Protein AF-A0A955NK89-F1 (afdb_monomer)

Secondary structure (DSSP, 8-state):
-EEE-S-EE-SSSEESSEEEE-TT-EEESEEE-S-EE-SSEEESSEEEEES-EEES-EE-S-EE-SSEEESSEEEEES-EEES-EE-S-EEESSEEESSEEEEE--SSS--EEES-EE-S-EEESSEEESSEEEEES--EEES-EE-S-EEE-SSEEESSEEEESS-EEES-EEEHHHH--S--SSSEEE-HHHHT-GGG-TTS-TTTTEE--TTTS--EETTSTTPPPPPPP-SSS-SBTTBPEEE-SHHHHHHGGG-TTS-EEESS-EETTS--TT-BTTB---BTPPP--SS-S-SS-B-SEEE-TT-EEE--EE--TT-SS-SSEEEEES-EEES-EEES-EE--SSS--SSEEEEES-EEES-EEE------

Nearest PDB structures (foldseek):
  6xjb-assembly1_A  TM=8.075E-01  e=1.392E-01  St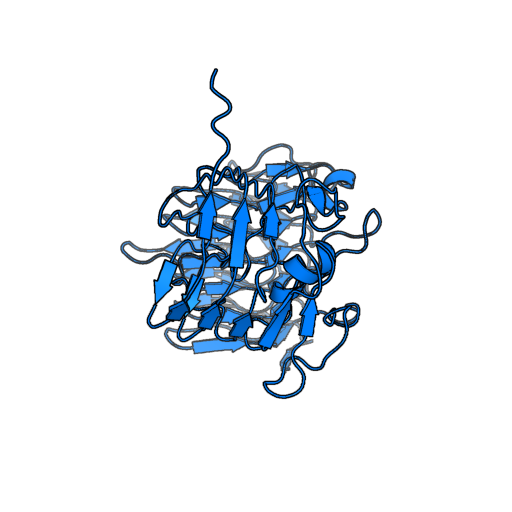reptococcus pneumoniae R6
  7uvk-assembly1_A  TM=6.682E-01  e=3.553E-02  Gemella haemolysans
  7uvl-assembly1_P  TM=6.176E-01  e=5.351E-02  Gemella haemolysans

Solvent-accessible surface area (backbone atoms only — not comparable to full-atom values): 17282 Å² total; per-residue (Å²): 122,52,77,32,73,53,70,34,77,47,58,66,34,24,23,27,71,36,34,72,41,46,69,90,38,73,50,66,45,31,38,13,46,10,42,19,34,18,38,43,20,12,5,4,24,29,0,31,31,36,41,15,40,37,32,49,30,37,6,51,9,37,21,46,20,32,43,15,12,6,5,26,25,0,29,33,34,45,23,39,40,29,52,28,36,12,50,11,40,24,35,19,43,39,17,17,6,10,32,30,0,29,40,40,30,90,73,99,56,80,20,34,40,31,48,29,37,13,54,10,37,25,33,24,51,26,23,20,6,16,24,30,0,29,38,46,44,43,38,41,38,33,48,28,35,13,45,14,38,51,53,53,76,35,95,24,60,12,29,24,22,9,35,55,71,61,47,52,48,41,82,19,37,14,23,30,66,54,13,71,29,89,50,45,56,39,50,44,76,33,48,62,71,51,53,12,36,68,74,75,46,71,89,53,58,62,62,76,49,32,44,66,52,72,80,75,37,55,72,41,53,49,90,44,92,87,48,74,82,76,73,68,72,84,53,54,62,74,29,35,94,94,36,35,25,41,28,63,44,64,69,44,58,57,37,42,56,61,49,39,64,35,21,36,31,44,72,43,60,37,62,55,78,61,88,42,103,83,42,57,69,84,34,55,75,36,37,27,54,54,75,89,69,81,78,62,86,75,86,31,51,25,42,21,38,38,36,22,78,68,30,40,43,27,42,49,32,27,70,48,61,76,38,56,28,19,23,54,29,6,29,35,36,63,18,39,42,30,26,33,32,38,35,46,53,50,71,36,33,51,50,48,67,30,73,67,46,17,40,77,44,85,45,48,79,42,80,58,47,77,46,65,72,86,80,81,130

Mean predicted aligned error: 6.28 Å

Sequence (377 aa):
HSSSIVDTSGEYDVGGLVGIITSDSSVENCSSQGKVRGSLYTGGLIGFNVRGVISRCSATGDVDGVEAAGGLIGRTEKGIVKESFATGSVSGLRGVGGIIGSYFTPYTREGYVLNCYSTGNVSGEGSVGGLIGSIVYQCTVSNCYSTGLVDGTGEHIGGLVGRNDRSIVEGSFWDIEASGITSSSGGYGRTTSQMKSRRNYFDWNFFSVWWIDEDRDQPRLYWEPGSPPQKSFSGEGLGTEVSPYIVTNVTQLVEINLDLTANYILGDSLDLTVPTSLIVGEDFLPIAWDESSGLGHQERTFTGEFDGRGHSISNLFIGSPTRDYGGLFGFIEEATIQNVNLEGFDVRGGEYVGGLCGYNDKSVVLSCSASTSLHGE

pLDDT: mean 90.03, std 12.56, range [27.45, 98.88]

Structure (mmCIF, N/CA/C/O backbone):
data_AF-A0A955NK89-F1
#
_entry.id   AF-A0A955NK89-F1
#
loop_
_atom_site.group_PDB
_atom_site.id
_atom_site.type_symbol
_atom_site.label_atom_id
_atom_site.label_alt_id
_atom_site.label_comp_id
_atom_site.label_asym_id
_atom_site.label_entity_id
_atom_site.label_seq_id
_atom_site.pdbx_PDB_ins_code
_atom_site.Cartn_x
_atom_site.Cartn_y
_atom_site.Cartn_z
_atom_site.occupancy
_atom_site.B_iso_or_equiv
_atom_site.auth_seq_id
_atom_site.auth_comp_id
_atom_site.auth_asym_id
_atom_site.auth_atom_id
_atom_site.pdbx_PDB_model_num
ATOM 1 N N . HIS A 1 1 ? -9.279 -13.222 -13.050 1.00 59.59 1 HIS A N 1
ATOM 2 C CA . HIS A 1 1 ? -7.829 -13.348 -13.271 1.00 59.59 1 HIS A CA 1
ATOM 3 C C . HIS A 1 1 ? -7.549 -13.537 -14.747 1.00 59.59 1 HIS A C 1
ATOM 5 O O . HIS A 1 1 ? -7.994 -14.531 -15.312 1.00 59.59 1 HIS A O 1
ATOM 11 N N . SER A 1 2 ? -6.846 -12.582 -15.350 1.00 71.00 2 SER A N 1
ATOM 12 C CA . SER A 1 2 ? -6.356 -12.654 -16.732 1.00 71.00 2 SER A CA 1
ATOM 13 C C . SER A 1 2 ? -4.830 -12.661 -16.702 1.00 71.00 2 SER A C 1
ATOM 15 O O . SER A 1 2 ? -4.245 -11.906 -15.924 1.00 71.00 2 SER A O 1
ATOM 17 N N . SER A 1 3 ? -4.185 -13.505 -17.509 1.00 66.81 3 SER A N 1
ATOM 18 C CA . SER A 1 3 ? -2.724 -13.609 -17.538 1.00 66.81 3 SER A CA 1
ATOM 19 C C . SER A 1 3 ? -2.149 -13.680 -18.952 1.00 66.81 3 SER A C 1
ATOM 21 O O . SER A 1 3 ? -2.782 -14.210 -19.865 1.00 66.81 3 SER A O 1
ATOM 23 N N . SER A 1 4 ? -0.934 -13.152 -19.119 1.00 73.25 4 SER A N 1
ATOM 24 C CA . SER A 1 4 ? -0.110 -13.304 -20.326 1.00 73.25 4 SER A CA 1
ATOM 25 C C . SER A 1 4 ? 1.212 -13.995 -19.986 1.00 73.25 4 SER A C 1
ATOM 27 O O . SER A 1 4 ? 1.840 -13.680 -18.976 1.00 73.25 4 SER A O 1
ATOM 29 N N . ILE A 1 5 ? 1.639 -14.942 -20.824 1.00 80.00 5 ILE A N 1
ATOM 30 C CA . ILE A 1 5 ? 2.908 -15.687 -20.681 1.00 80.00 5 ILE A CA 1
ATOM 31 C C . ILE A 1 5 ? 3.793 -15.584 -21.932 1.00 80.00 5 ILE A C 1
ATOM 33 O O . ILE A 1 5 ? 4.767 -16.318 -22.065 1.00 80.00 5 ILE A O 1
ATOM 37 N N . VAL A 1 6 ? 3.413 -14.732 -22.885 1.00 82.31 6 VAL A N 1
ATOM 38 C CA . VAL A 1 6 ? 4.060 -14.629 -24.197 1.00 82.31 6 VAL A CA 1
ATOM 39 C C . VAL A 1 6 ? 4.994 -13.428 -24.208 1.00 82.31 6 VAL A C 1
ATOM 41 O O . VAL A 1 6 ? 4.648 -12.377 -23.674 1.00 82.31 6 VAL A O 1
ATOM 44 N N . ASP A 1 7 ? 6.160 -13.586 -24.832 1.00 89.81 7 ASP A N 1
ATOM 45 C CA . ASP A 1 7 ? 7.085 -12.479 -25.052 1.00 89.81 7 A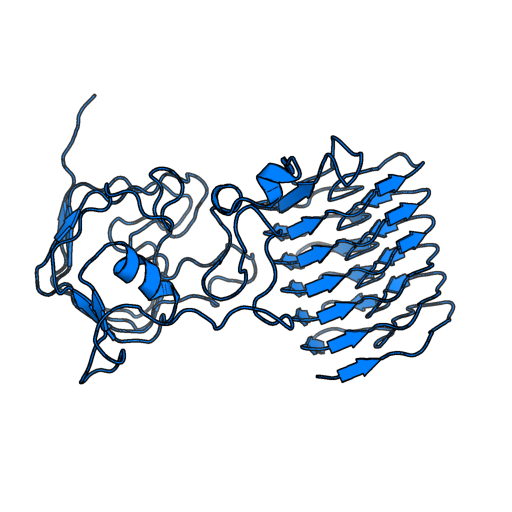SP A CA 1
ATOM 46 C C . ASP A 1 7 ? 6.464 -11.425 -25.978 1.00 89.81 7 ASP A C 1
ATOM 48 O O . ASP A 1 7 ? 5.940 -11.746 -27.049 1.00 89.81 7 ASP A O 1
ATOM 52 N N . THR A 1 8 ? 6.587 -10.157 -25.598 1.00 90.81 8 THR A N 1
ATOM 53 C CA . THR A 1 8 ? 6.024 -9.024 -26.340 1.00 90.81 8 THR A CA 1
ATOM 54 C C . THR A 1 8 ? 7.139 -8.084 -26.775 1.00 90.81 8 THR A C 1
ATOM 56 O O . THR A 1 8 ? 8.007 -7.726 -25.980 1.00 90.81 8 THR A O 1
ATOM 59 N N . SER A 1 9 ? 7.115 -7.648 -28.034 1.00 91.38 9 SER A N 1
ATOM 60 C CA . SER A 1 9 ? 8.026 -6.626 -28.549 1.00 91.38 9 SER A CA 1
ATOM 61 C C . SER A 1 9 ? 7.286 -5.546 -29.336 1.00 91.38 9 SER A C 1
ATOM 63 O O . SER A 1 9 ? 6.302 -5.824 -30.022 1.00 91.38 9 SER A O 1
ATOM 65 N N . GLY A 1 10 ? 7.758 -4.305 -29.245 1.00 90.38 10 GLY A N 1
ATOM 66 C CA . GLY A 1 10 ? 7.193 -3.173 -29.979 1.00 90.38 10 GLY A CA 1
ATOM 67 C C . GLY A 1 10 ? 8.048 -1.912 -29.871 1.00 90.38 10 GLY A C 1
ATOM 68 O O . GLY A 1 10 ? 9.101 -1.914 -29.240 1.00 90.38 10 GLY A O 1
ATOM 69 N N . GLU A 1 11 ? 7.605 -0.827 -30.502 1.00 89.38 11 GLU A N 1
ATOM 70 C CA . GLU A 1 11 ? 8.306 0.465 -30.453 1.00 89.38 11 GLU A CA 1
ATOM 71 C C . GLU A 1 11 ? 7.698 1.398 -29.393 1.00 89.38 11 GLU A C 1
ATOM 73 O O . GLU A 1 11 ? 8.422 1.943 -28.558 1.00 89.38 11 GLU A O 1
ATOM 78 N N . TYR A 1 12 ? 6.367 1.511 -29.367 1.00 93.75 12 TYR A N 1
ATOM 79 C CA . TYR A 1 12 ? 5.615 2.429 -28.508 1.00 93.75 12 TYR A CA 1
ATOM 80 C C . TYR A 1 12 ? 4.666 1.673 -27.573 1.00 93.75 12 TYR A C 1
ATOM 82 O O . TYR A 1 12 ? 4.062 0.689 -27.994 1.00 93.75 12 TYR A O 1
ATOM 90 N N . ASP A 1 13 ? 4.539 2.160 -26.334 1.00 95.50 13 ASP A N 1
ATOM 91 C CA . ASP A 1 13 ? 3.572 1.726 -25.315 1.00 95.50 13 ASP A CA 1
ATOM 92 C C . ASP A 1 13 ? 3.416 0.202 -25.219 1.00 95.50 13 ASP A C 1
ATOM 94 O O . ASP A 1 13 ? 2.340 -0.363 -25.413 1.00 95.50 13 ASP A O 1
ATOM 98 N N . VAL A 1 14 ? 4.525 -0.483 -24.946 1.00 97.62 14 VAL A N 1
ATOM 99 C CA . VAL A 1 14 ? 4.590 -1.943 -24.926 1.00 97.62 14 VAL A CA 1
ATOM 100 C C . VAL A 1 14 ? 4.306 -2.452 -23.517 1.00 97.62 14 VAL A C 1
ATOM 102 O O . VAL A 1 14 ? 5.094 -2.237 -22.598 1.00 97.62 14 VAL A O 1
ATOM 105 N N . GLY A 1 15 ? 3.185 -3.152 -23.356 1.00 96.88 15 GLY A N 1
ATOM 106 C CA . GLY A 1 15 ? 2.855 -3.897 -22.144 1.00 96.88 15 GLY A CA 1
ATOM 107 C C . GLY A 1 15 ? 2.734 -5.388 -22.422 1.00 96.88 15 GLY A C 1
ATOM 108 O O . GLY A 1 15 ? 2.283 -5.785 -23.496 1.00 96.88 15 GLY A O 1
ATOM 109 N N . GLY A 1 16 ? 3.092 -6.229 -21.451 1.00 95.56 16 GLY A N 1
ATOM 110 C CA . GLY A 1 16 ? 2.915 -7.682 -21.571 1.00 95.56 16 GLY A CA 1
ATOM 111 C C . GLY A 1 16 ? 1.448 -8.123 -21.686 1.00 95.56 16 GLY A C 1
ATOM 112 O O . GLY A 1 16 ? 1.170 -9.184 -22.249 1.00 95.56 16 GLY A O 1
ATOM 113 N N . LEU A 1 17 ? 0.510 -7.301 -21.197 1.00 95.62 17 LEU A N 1
ATOM 114 C CA . LEU A 1 17 ? -0.934 -7.525 -21.327 1.00 95.62 17 LEU A CA 1
ATOM 115 C C . LEU A 1 17 ? -1.667 -6.335 -21.959 1.00 95.62 17 LEU A C 1
ATOM 117 O O . LEU A 1 17 ? -2.562 -6.540 -22.776 1.00 95.62 17 LEU A O 1
ATOM 121 N N . VAL A 1 18 ? -1.313 -5.100 -21.587 1.00 96.19 18 VAL A N 1
ATOM 122 C CA . VAL A 1 18 ? -2.024 -3.891 -22.027 1.00 96.19 18 VAL A CA 1
ATOM 123 C C . VAL A 1 18 ? -1.034 -2.850 -22.537 1.00 96.19 18 VAL A C 1
ATOM 125 O O . VAL A 1 18 ? -0.157 -2.417 -21.803 1.00 96.19 18 VAL A O 1
ATOM 128 N N . GLY A 1 19 ? -1.179 -2.401 -23.784 1.00 96.31 19 GLY A N 1
ATOM 129 C CA . GLY A 1 19 ? -0.310 -1.349 -24.320 1.00 96.31 19 GLY A CA 1
ATOM 130 C C . GLY A 1 19 ? -0.561 0.006 -23.654 1.00 96.31 19 GLY A C 1
ATOM 131 O O . GLY A 1 19 ? 0.317 0.554 -22.992 1.00 96.31 19 GLY A O 1
ATOM 132 N N . ILE A 1 20 ? -1.798 0.502 -23.754 1.00 95.75 20 ILE A N 1
ATOM 133 C CA . ILE A 1 20 ? -2.220 1.780 -23.172 1.00 95.75 20 ILE A CA 1
ATOM 134 C C . ILE A 1 20 ? -3.542 1.650 -22.410 1.00 95.75 20 ILE A C 1
ATOM 136 O O . ILE A 1 20 ? -4.465 0.968 -22.855 1.00 95.75 20 ILE A O 1
ATOM 140 N N . ILE A 1 21 ? -3.632 2.338 -21.275 1.00 93.12 21 ILE A N 1
ATOM 141 C CA . ILE A 1 21 ? -4.856 2.547 -20.497 1.00 93.12 21 ILE A CA 1
ATOM 142 C C . ILE A 1 21 ? -5.200 4.033 -20.559 1.00 93.12 21 ILE A C 1
ATOM 144 O O . ILE A 1 21 ? -4.324 4.880 -20.392 1.00 93.12 21 ILE A O 1
ATOM 148 N N . THR A 1 22 ? -6.472 4.359 -20.780 1.00 89.75 22 THR A N 1
ATOM 149 C CA . THR A 1 22 ? -6.975 5.740 -20.784 1.00 89.75 22 THR A CA 1
ATOM 150 C C . THR A 1 22 ? -7.888 6.012 -19.591 1.00 89.75 22 THR A C 1
ATOM 152 O O . THR A 1 22 ? -8.162 5.124 -18.787 1.00 89.75 22 THR A O 1
ATOM 155 N N . SER A 1 23 ? -8.362 7.254 -19.466 1.00 85.06 23 SER A N 1
ATOM 156 C CA . SER A 1 23 ? -9.174 7.687 -18.324 1.00 85.06 23 SER A CA 1
ATOM 157 C C . SER A 1 23 ? -10.402 6.796 -18.113 1.00 85.06 23 SER A C 1
ATOM 159 O O . SER A 1 23 ? -10.974 6.289 -19.077 1.00 85.06 23 SER A O 1
ATOM 161 N N . ASP A 1 24 ? -10.770 6.608 -16.845 1.00 80.31 24 ASP A N 1
ATOM 162 C CA . ASP A 1 24 ? -11.919 5.809 -16.388 1.00 80.31 24 ASP A CA 1
ATOM 163 C C . ASP A 1 24 ? -11.824 4.302 -16.696 1.00 80.31 24 ASP A C 1
ATOM 165 O O . ASP A 1 24 ? -12.804 3.570 -16.579 1.00 80.31 24 ASP A O 1
ATOM 169 N N . SER A 1 25 ? -10.636 3.820 -17.070 1.00 90.00 25 SER A N 1
ATOM 170 C CA . SER A 1 25 ? -10.354 2.393 -17.242 1.00 90.00 25 SER A CA 1
ATOM 171 C C . SER A 1 25 ? -9.591 1.838 -16.039 1.00 90.00 25 SER A C 1
ATOM 173 O O . SER A 1 25 ? -8.727 2.516 -15.474 1.00 90.00 25 SER A O 1
ATOM 175 N N . SER A 1 26 ? -9.872 0.586 -15.677 1.00 93.31 26 SER A N 1
ATOM 176 C CA . SER A 1 26 ? -9.117 -0.140 -14.658 1.00 93.31 26 SER A CA 1
ATOM 177 C C . SER A 1 26 ? -8.528 -1.446 -15.188 1.00 93.31 26 SER A C 1
ATOM 179 O O . SER A 1 26 ? -9.048 -2.065 -16.118 1.00 93.31 26 SER A O 1
ATOM 181 N N . VAL A 1 27 ? -7.399 -1.846 -14.604 1.00 96.62 27 VAL A N 1
ATOM 182 C CA . VAL A 1 27 ? -6.790 -3.165 -14.784 1.00 96.62 27 VAL A CA 1
ATOM 183 C C . VAL A 1 27 ? -6.635 -3.776 -13.404 1.00 96.62 27 VAL A C 1
ATOM 185 O O . VAL A 1 27 ? -5.863 -3.289 -12.580 1.00 96.62 27 VAL A O 1
ATOM 188 N N . GLU A 1 28 ? -7.402 -4.834 -13.158 1.00 96.62 28 GLU A N 1
ATOM 189 C CA . GLU A 1 28 ? -7.571 -5.395 -11.822 1.00 96.62 28 GLU A CA 1
ATOM 190 C C . GLU A 1 28 ? -7.373 -6.908 -11.842 1.00 96.62 28 GLU A C 1
ATOM 192 O O . GLU A 1 28 ? -7.930 -7.600 -12.699 1.00 96.62 28 GLU A O 1
ATOM 197 N N . ASN A 1 29 ? -6.640 -7.448 -10.867 1.00 96.44 29 ASN A N 1
ATOM 198 C CA . ASN A 1 29 ? -6.457 -8.897 -10.702 1.00 96.44 29 ASN A CA 1
ATOM 199 C C . ASN A 1 29 ? -5.809 -9.580 -11.928 1.00 96.44 29 ASN A C 1
ATOM 201 O O . ASN A 1 29 ? -6.179 -10.707 -12.301 1.00 96.44 29 ASN A O 1
ATOM 205 N N . CYS A 1 30 ? -4.854 -8.897 -12.565 1.00 97.50 30 CYS A N 1
ATOM 206 C CA . CYS A 1 30 ? -4.187 -9.321 -13.798 1.00 97.50 30 CYS A CA 1
ATOM 207 C C . CYS A 1 30 ? -2.700 -9.615 -13.582 1.00 97.50 30 CYS A C 1
ATOM 209 O O . CYS A 1 30 ? -2.057 -9.016 -12.724 1.00 97.50 30 CYS A O 1
ATOM 211 N N . SER A 1 31 ? -2.129 -10.509 -14.392 1.00 97.56 31 SER A N 1
ATOM 212 C CA . SER A 1 31 ? -0.697 -10.810 -14.322 1.00 97.56 31 SER A CA 1
ATOM 213 C C . SER A 1 31 ? -0.013 -10.979 -15.678 1.00 97.56 31 SER A C 1
ATOM 215 O O . SER A 1 31 ? -0.641 -11.289 -16.689 1.00 97.56 31 SER A O 1
ATOM 217 N N . SER A 1 32 ? 1.302 -10.775 -15.705 1.00 97.00 32 SER A N 1
ATOM 218 C CA . SER A 1 32 ? 2.154 -11.016 -16.873 1.00 97.00 32 SER A CA 1
ATOM 219 C C . SER A 1 32 ? 3.447 -11.726 -16.472 1.00 97.00 32 SER A C 1
ATOM 221 O O . SER A 1 32 ? 4.011 -11.466 -15.407 1.00 97.00 32 SER A O 1
ATOM 223 N N . GLN A 1 33 ? 3.909 -12.654 -17.306 1.00 96.69 33 GLN A N 1
ATOM 224 C CA . GLN A 1 33 ? 5.122 -13.451 -17.070 1.00 96.69 33 GLN A CA 1
ATOM 225 C C . GLN A 1 33 ? 6.083 -13.461 -18.265 1.00 96.69 33 GLN A C 1
ATOM 227 O O . GLN A 1 33 ? 7.238 -13.841 -18.109 1.00 96.69 33 GLN A O 1
ATOM 232 N N . GLY A 1 34 ? 5.615 -13.068 -19.454 1.00 94.06 34 GLY A N 1
ATOM 233 C CA . GLY A 1 34 ? 6.443 -13.029 -20.659 1.00 94.06 34 GLY A CA 1
ATOM 234 C C . GLY A 1 34 ? 7.449 -11.882 -20.629 1.00 94.06 34 GLY A C 1
ATOM 235 O O . GLY A 1 34 ? 7.211 -10.856 -19.987 1.00 94.06 34 GLY A O 1
ATOM 236 N N . LYS A 1 35 ? 8.569 -12.039 -21.341 1.00 97.69 35 LYS A N 1
ATOM 237 C CA . LYS A 1 35 ? 9.567 -10.977 -21.470 1.00 97.69 35 LYS A CA 1
ATOM 238 C C . LYS A 1 35 ? 9.028 -9.849 -22.351 1.00 97.69 35 LYS A C 1
ATOM 240 O O . LYS A 1 35 ? 8.522 -10.100 -23.443 1.00 97.69 35 LYS A O 1
ATOM 245 N N . VAL A 1 36 ? 9.186 -8.599 -21.922 1.00 98.38 36 VAL A N 1
ATOM 246 C CA . VAL A 1 36 ? 8.696 -7.424 -22.657 1.00 98.38 36 VAL A CA 1
ATOM 247 C C . VAL A 1 36 ? 9.864 -6.582 -23.159 1.00 98.38 36 VAL A C 1
ATOM 249 O O . VAL A 1 36 ? 10.772 -6.248 -22.402 1.00 98.38 36 VAL A O 1
ATOM 252 N N . ARG A 1 37 ? 9.851 -6.230 -24.449 1.00 98.19 37 ARG A N 1
ATOM 253 C CA . ARG A 1 37 ? 10.842 -5.342 -25.070 1.00 98.19 37 ARG A CA 1
ATOM 254 C C . ARG A 1 37 ? 10.178 -4.151 -25.747 1.00 98.19 37 ARG A C 1
ATOM 256 O O . ARG A 1 37 ? 9.305 -4.338 -26.592 1.00 98.19 37 ARG A O 1
ATOM 263 N N . GLY A 1 38 ? 10.618 -2.939 -25.438 1.00 96.38 38 GLY A N 1
ATOM 264 C CA . GLY A 1 38 ? 10.052 -1.722 -26.020 1.00 96.38 38 GLY A CA 1
ATOM 265 C C . GLY A 1 38 ? 11.053 -0.578 -26.126 1.00 96.38 38 GLY A C 1
ATOM 266 O O . GLY A 1 38 ? 12.143 -0.640 -25.563 1.00 96.38 38 GLY A O 1
ATOM 267 N N . SER A 1 39 ? 10.698 0.469 -26.879 1.00 93.62 39 SER A N 1
ATOM 268 C CA . SER A 1 39 ? 11.549 1.660 -27.026 1.00 93.62 39 SER A CA 1
ATOM 269 C C . SER A 1 39 ? 11.033 2.837 -26.197 1.00 93.62 39 SER A C 1
ATOM 271 O O . SER A 1 39 ? 11.752 3.330 -25.335 1.00 93.62 39 SER A O 1
ATOM 273 N N . LEU A 1 40 ? 9.786 3.280 -26.388 1.00 95.56 40 LEU A N 1
ATOM 274 C CA . LEU A 1 40 ? 9.267 4.447 -25.665 1.00 95.56 40 LEU A CA 1
ATOM 275 C C . LEU A 1 40 ? 8.852 4.099 -24.222 1.00 95.56 40 LEU A C 1
ATOM 277 O O . LEU A 1 40 ? 9.633 4.269 -23.292 1.00 95.56 40 LEU A O 1
ATOM 281 N N . TYR A 1 41 ? 7.640 3.591 -24.004 1.00 97.75 41 TYR A N 1
ATOM 282 C CA . TYR A 1 41 ? 7.174 3.186 -22.674 1.00 97.75 41 TYR A CA 1
ATOM 283 C C . TYR A 1 41 ? 7.008 1.674 -22.644 1.00 97.75 41 TYR A C 1
ATOM 285 O O . TYR A 1 41 ? 6.279 1.114 -23.457 1.00 97.75 41 TYR A O 1
ATOM 293 N N . THR A 1 42 ? 7.726 1.016 -21.740 1.00 98.50 42 THR A N 1
ATOM 294 C CA . THR A 1 42 ? 7.802 -0.444 -21.666 1.00 98.50 42 THR A CA 1
ATOM 295 C C . THR A 1 42 ? 7.493 -0.890 -20.250 1.00 98.50 42 THR A C 1
ATOM 297 O O . THR A 1 42 ? 8.238 -0.564 -19.327 1.00 98.50 42 THR A O 1
ATOM 300 N N . GLY A 1 43 ? 6.397 -1.621 -20.070 1.00 98.31 43 GLY A N 1
ATOM 301 C CA . GLY A 1 43 ? 6.033 -2.199 -18.782 1.00 98.31 43 GLY A CA 1
ATOM 302 C C . GLY A 1 43 ? 5.827 -3.699 -18.861 1.00 98.31 43 GLY A C 1
ATOM 303 O O . GLY A 1 43 ? 5.276 -4.204 -19.839 1.00 98.31 43 GLY A O 1
ATOM 304 N N . GLY A 1 44 ? 6.208 -4.428 -17.814 1.00 98.31 44 GLY A N 1
ATOM 305 C CA . GLY A 1 44 ? 5.999 -5.878 -17.778 1.00 98.31 44 GLY A CA 1
ATOM 306 C C . GLY A 1 44 ? 4.523 -6.276 -17.898 1.00 98.31 44 GLY A C 1
ATOM 307 O O . GLY A 1 44 ? 4.214 -7.317 -18.477 1.00 98.31 44 GLY A O 1
ATOM 308 N N . LEU A 1 45 ? 3.593 -5.424 -17.446 1.00 98.25 45 LEU A N 1
ATOM 309 C CA . LEU A 1 45 ? 2.150 -5.594 -17.644 1.00 98.25 45 LEU A CA 1
ATOM 310 C C . LEU A 1 45 ? 1.556 -4.511 -18.555 1.00 98.25 45 LEU A C 1
ATOM 312 O O . LEU A 1 45 ? 0.804 -4.844 -19.475 1.00 98.25 45 LEU A O 1
ATOM 316 N N . ILE A 1 46 ? 1.886 -3.240 -18.295 1.00 98.31 46 ILE A N 1
ATOM 317 C CA . ILE A 1 46 ? 1.250 -2.071 -18.920 1.00 98.31 46 ILE A CA 1
ATOM 318 C C . ILE A 1 46 ? 2.296 -1.132 -19.525 1.00 98.31 46 ILE A C 1
ATOM 320 O O . ILE A 1 46 ? 3.171 -0.651 -18.813 1.00 98.31 46 ILE A O 1
ATOM 324 N N . GLY A 1 47 ? 2.183 -0.788 -20.807 1.00 98.12 47 GLY A N 1
ATOM 325 C CA . GLY A 1 47 ? 3.083 0.189 -21.432 1.00 98.12 47 GLY A CA 1
ATOM 326 C C . GLY A 1 47 ? 2.881 1.600 -20.871 1.00 98.12 47 GLY A C 1
ATOM 327 O O . GLY A 1 47 ? 3.777 2.164 -20.236 1.00 98.12 47 GLY A O 1
ATOM 328 N N . PHE A 1 48 ? 1.679 2.150 -21.062 1.00 97.56 48 PHE A N 1
ATOM 329 C CA . PHE A 1 48 ? 1.326 3.512 -20.667 1.00 97.56 48 PHE A CA 1
ATOM 330 C C . PHE A 1 48 ? -0.031 3.583 -19.954 1.00 97.56 48 PHE A C 1
ATOM 332 O O . PHE A 1 48 ? -1.051 3.154 -20.481 1.00 97.56 48 PHE A O 1
ATOM 339 N N . ASN A 1 49 ? -0.068 4.161 -18.756 1.00 95.56 49 ASN A N 1
ATOM 340 C CA . ASN A 1 49 ? -1.301 4.430 -18.025 1.00 95.56 49 ASN A CA 1
ATOM 341 C C . ASN A 1 49 ? -1.641 5.926 -18.004 1.00 95.56 49 ASN A C 1
ATOM 343 O O . ASN A 1 49 ? -0.899 6.715 -17.429 1.00 95.56 49 ASN A O 1
ATOM 347 N N . VAL A 1 50 ? -2.792 6.319 -18.546 1.00 93.38 50 VAL A N 1
ATOM 348 C CA . VAL A 1 50 ? -3.301 7.696 -18.519 1.00 93.38 50 VAL A CA 1
ATOM 349 C C . VAL A 1 50 ? -4.541 7.758 -17.638 1.00 93.38 50 VAL A C 1
ATOM 351 O O . VAL A 1 50 ? -5.661 7.550 -18.104 1.00 93.38 50 VAL A O 1
ATOM 354 N N . ARG A 1 51 ? -4.352 8.111 -16.363 1.00 89.25 51 ARG A N 1
ATOM 355 C CA . ARG A 1 51 ? -5.418 8.282 -15.357 1.00 89.25 51 ARG A CA 1
ATOM 356 C C . ARG A 1 51 ? -6.238 7.021 -15.065 1.00 89.25 51 ARG A C 1
ATOM 358 O O . ARG A 1 51 ? -7.343 7.138 -14.542 1.00 89.25 51 ARG A O 1
ATOM 365 N N . GLY A 1 52 ? -5.732 5.843 -15.417 1.00 91.69 52 GLY A N 1
ATOM 366 C CA . GLY A 1 52 ? -6.356 4.572 -15.075 1.00 91.69 52 GLY A CA 1
ATOM 367 C C . GLY A 1 52 ? -5.993 4.101 -13.669 1.00 91.69 52 GLY A C 1
ATOM 368 O O . GLY A 1 52 ? -5.026 4.583 -13.060 1.00 91.69 52 GLY A O 1
ATOM 369 N N . VAL A 1 53 ? -6.773 3.135 -13.184 1.00 93.19 53 VAL A N 1
ATOM 370 C CA . VAL A 1 53 ? -6.574 2.461 -11.893 1.00 93.19 53 VAL A CA 1
ATOM 371 C C . VAL A 1 53 ? -5.996 1.071 -12.129 1.00 93.19 53 VAL A C 1
ATOM 373 O O . VAL A 1 53 ? -6.585 0.256 -12.833 1.00 93.19 53 VAL A O 1
ATOM 376 N N . ILE A 1 54 ? -4.844 0.789 -11.536 1.00 96.56 54 ILE A N 1
ATOM 377 C CA . ILE A 1 54 ? -4.210 -0.525 -11.546 1.00 96.56 54 ILE A CA 1
ATOM 378 C C . ILE A 1 54 ? -4.284 -1.065 -10.127 1.00 96.56 54 ILE A C 1
ATOM 380 O O . ILE A 1 54 ? -3.761 -0.431 -9.210 1.00 96.56 54 ILE A O 1
ATOM 384 N N . SER A 1 55 ? -4.916 -2.220 -9.941 1.00 96.25 55 SER A N 1
ATOM 385 C CA . SER A 1 55 ? -5.043 -2.842 -8.623 1.00 96.25 55 SER A CA 1
ATOM 386 C C . SER A 1 55 ? -4.794 -4.347 -8.669 1.00 96.25 55 SER A C 1
ATOM 388 O O . SER A 1 55 ? -5.190 -5.030 -9.616 1.00 96.25 55 SER A O 1
ATOM 390 N N . ARG A 1 56 ? -4.130 -4.891 -7.643 1.00 97.25 56 ARG A N 1
ATOM 391 C CA . ARG A 1 56 ? -3.928 -6.348 -7.488 1.00 97.25 56 ARG A CA 1
ATOM 392 C C . ARG A 1 56 ? -3.310 -7.000 -8.720 1.00 97.25 56 ARG A C 1
ATOM 394 O O . ARG A 1 56 ? -3.788 -8.017 -9.223 1.00 97.25 56 ARG A O 1
ATOM 401 N N . CYS A 1 57 ? -2.287 -6.350 -9.262 1.00 98.56 57 CYS A N 1
ATOM 402 C CA . CYS A 1 57 ? -1.640 -6.760 -10.496 1.00 98.56 57 CYS A CA 1
ATOM 403 C C . CYS A 1 57 ? -0.201 -7.216 -10.258 1.00 98.56 57 CYS A C 1
ATOM 405 O O . CYS A 1 57 ? 0.471 -6.731 -9.347 1.00 98.56 57 CYS A O 1
ATOM 407 N N . SER A 1 58 ? 0.289 -8.128 -11.103 1.00 98.56 58 SER A N 1
ATOM 408 C CA . SER A 1 58 ? 1.682 -8.577 -11.038 1.00 98.56 58 SER A CA 1
ATOM 409 C C . SER A 1 58 ? 2.384 -8.719 -12.382 1.00 98.56 58 SER A C 1
ATOM 411 O O . SER A 1 58 ? 1.777 -9.046 -13.402 1.00 98.56 58 SER A O 1
ATOM 413 N N . ALA A 1 59 ? 3.697 -8.504 -12.383 1.00 98.31 59 ALA A N 1
ATOM 414 C CA . ALA A 1 59 ? 4.556 -8.764 -13.533 1.00 98.31 59 ALA A CA 1
ATOM 415 C C . ALA A 1 59 ? 5.853 -9.464 -13.110 1.00 98.31 59 ALA A C 1
ATOM 417 O O . ALA A 1 59 ? 6.588 -8.990 -12.249 1.00 98.31 59 ALA A O 1
ATOM 418 N N . THR A 1 60 ? 6.131 -10.615 -13.712 1.00 97.94 60 THR A N 1
ATOM 419 C CA . THR A 1 60 ? 7.275 -11.470 -13.339 1.00 97.94 60 THR A CA 1
ATOM 420 C C . THR A 1 60 ? 8.271 -11.678 -14.477 1.00 97.94 60 THR A C 1
ATOM 422 O O . THR A 1 60 ? 9.374 -12.156 -14.230 1.00 97.94 60 THR A O 1
ATOM 425 N N . GLY A 1 61 ? 7.901 -11.304 -15.705 1.00 97.38 61 GLY A N 1
ATOM 426 C CA . GLY A 1 61 ? 8.789 -11.351 -16.863 1.00 97.38 61 GLY A CA 1
ATOM 427 C C . GLY A 1 61 ? 9.763 -10.176 -16.892 1.00 97.38 61 GLY A C 1
ATOM 428 O O . GLY A 1 61 ? 9.441 -9.083 -16.424 1.00 97.38 61 GLY A O 1
ATOM 429 N N . ASP A 1 62 ? 10.948 -10.407 -17.455 1.00 98.50 62 ASP A N 1
ATOM 430 C CA . ASP A 1 62 ? 11.966 -9.368 -17.610 1.00 98.50 62 ASP A CA 1
ATOM 431 C C . ASP A 1 62 ? 11.511 -8.268 -18.579 1.00 98.50 62 ASP A C 1
ATOM 433 O O . ASP A 1 62 ? 10.782 -8.520 -19.542 1.00 98.50 62 ASP A O 1
ATOM 437 N N . VAL A 1 63 ? 12.003 -7.051 -18.364 1.00 98.81 63 VAL A N 1
ATOM 438 C CA . VAL A 1 63 ? 11.682 -5.870 -19.165 1.00 98.81 63 VAL A CA 1
ATOM 439 C C . VAL A 1 63 ?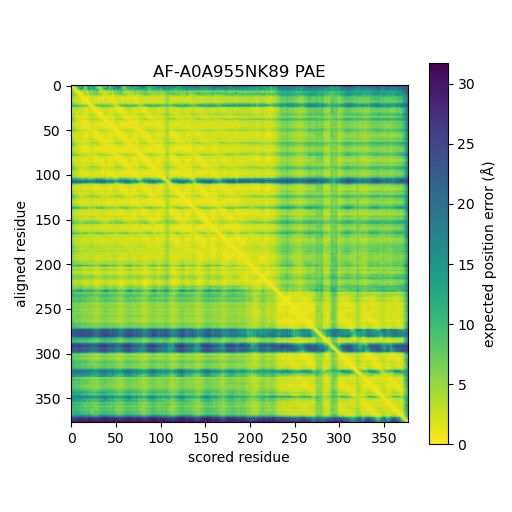 12.966 -5.250 -19.712 1.00 98.81 63 VAL A C 1
ATOM 441 O O . VAL A 1 63 ? 13.802 -4.782 -18.943 1.00 98.81 63 VAL A O 1
ATOM 444 N N . ASP A 1 64 ? 13.096 -5.192 -21.041 1.00 98.06 64 ASP A N 1
ATOM 445 C CA . ASP A 1 64 ? 14.136 -4.407 -21.722 1.00 98.06 64 ASP A CA 1
ATOM 446 C C . ASP A 1 64 ? 13.474 -3.168 -22.369 1.00 98.06 64 ASP A C 1
ATOM 448 O O . ASP A 1 64 ? 12.780 -3.287 -23.383 1.00 98.06 64 ASP A O 1
ATOM 452 N N . GLY A 1 65 ? 13.659 -1.978 -21.793 1.00 95.88 65 GLY A N 1
ATOM 453 C CA . GLY A 1 65 ? 13.142 -0.712 -22.331 1.00 95.88 65 GLY A CA 1
ATOM 454 C C . GLY A 1 65 ? 14.245 0.266 -22.748 1.00 95.88 65 GLY A C 1
ATOM 455 O O . GLY A 1 65 ? 15.427 0.010 -22.539 1.00 95.88 65 GLY A O 1
ATOM 456 N N . VAL A 1 66 ? 13.872 1.418 -23.319 1.00 95.06 66 VAL A N 1
ATOM 457 C CA . VAL A 1 66 ? 14.825 2.496 -23.658 1.00 95.06 66 VAL A CA 1
ATOM 458 C C . VAL A 1 66 ? 14.477 3.782 -22.906 1.00 95.06 66 VAL A C 1
ATOM 460 O O . VAL A 1 66 ? 15.222 4.177 -22.009 1.00 95.06 66 VAL A O 1
ATOM 463 N N . GLU A 1 67 ? 13.345 4.421 -23.211 1.00 96.38 67 GLU A N 1
ATOM 464 C CA . GLU A 1 67 ? 12.961 5.695 -22.589 1.00 96.38 67 GLU A CA 1
ATOM 465 C C . GLU A 1 67 ? 12.384 5.492 -21.176 1.00 96.38 67 GLU A C 1
ATOM 467 O O . GLU A 1 67 ? 13.019 5.886 -20.205 1.00 96.38 67 GLU A O 1
ATOM 472 N N . ALA A 1 68 ? 11.233 4.840 -20.997 1.00 97.38 68 ALA A N 1
ATOM 473 C CA . ALA A 1 68 ? 10.728 4.491 -19.663 1.00 97.38 68 ALA A CA 1
ATOM 474 C C . ALA A 1 68 ? 10.483 2.985 -19.544 1.00 97.38 68 ALA A C 1
ATOM 476 O O . ALA A 1 68 ? 9.665 2.431 -20.278 1.00 97.38 68 ALA A O 1
ATOM 477 N N . ALA A 1 69 ? 11.178 2.339 -18.612 1.00 98.50 69 ALA A N 1
ATOM 478 C CA . ALA A 1 69 ? 11.099 0.910 -18.348 1.00 98.50 69 ALA A CA 1
ATOM 479 C C . ALA A 1 69 ? 10.630 0.672 -16.909 1.00 98.50 69 ALA A C 1
ATOM 481 O O . ALA A 1 69 ? 11.287 1.098 -15.958 1.00 98.50 69 ALA A O 1
ATOM 482 N N . GLY A 1 70 ? 9.491 0.004 -16.747 1.00 98.62 70 GLY A N 1
ATOM 483 C CA . GLY A 1 70 ? 8.977 -0.392 -15.441 1.00 98.62 70 GLY A CA 1
ATOM 484 C C . GLY A 1 70 ? 8.700 -1.881 -15.374 1.00 98.62 70 GLY A C 1
ATOM 485 O O . GLY A 1 70 ? 8.155 -2.448 -16.318 1.00 98.62 70 GLY A O 1
ATOM 486 N N . GLY A 1 71 ? 9.011 -2.527 -14.254 1.00 98.69 71 GLY A N 1
ATOM 487 C CA . GLY A 1 71 ? 8.693 -3.949 -14.098 1.00 98.69 71 GLY A CA 1
ATOM 488 C C . GLY A 1 71 ? 7.191 -4.219 -14.192 1.00 98.69 71 GLY A C 1
ATOM 489 O O . GLY A 1 71 ? 6.800 -5.225 -14.768 1.00 98.69 71 GLY A O 1
ATOM 490 N N . LEU A 1 72 ? 6.335 -3.287 -13.752 1.00 98.75 72 LEU A N 1
ATOM 491 C CA . LEU A 1 72 ? 4.883 -3.365 -13.946 1.00 98.75 72 LEU A CA 1
ATOM 492 C C . LEU A 1 72 ? 4.390 -2.411 -15.045 1.00 98.75 72 LEU A C 1
ATOM 494 O O . LEU A 1 72 ? 3.669 -2.839 -15.951 1.00 98.75 72 LEU A O 1
ATOM 498 N N . ILE A 1 73 ? 4.772 -1.130 -14.967 1.00 98.69 73 ILE A N 1
ATOM 499 C CA . ILE A 1 73 ? 4.242 -0.044 -15.803 1.00 98.69 73 ILE A CA 1
ATOM 500 C C . ILE A 1 73 ? 5.381 0.795 -16.391 1.00 98.69 73 ILE A C 1
ATOM 502 O O . ILE A 1 73 ? 6.173 1.364 -15.645 1.00 98.69 73 ILE A O 1
ATOM 506 N N . GLY A 1 74 ? 5.431 0.972 -17.712 1.00 98.44 74 GLY A N 1
ATOM 507 C CA . GLY A 1 74 ? 6.446 1.826 -18.341 1.00 98.44 74 GLY A CA 1
ATOM 508 C C . GLY A 1 74 ? 6.321 3.288 -17.911 1.00 98.44 74 GLY A C 1
ATOM 509 O O . GLY A 1 74 ? 7.217 3.848 -17.272 1.00 98.44 74 GLY A O 1
ATOM 510 N N . ARG A 1 75 ? 5.172 3.900 -18.213 1.00 97.56 75 ARG A N 1
ATOM 511 C CA . ARG A 1 75 ? 4.834 5.265 -17.787 1.00 97.56 75 ARG A CA 1
ATOM 512 C C . ARG A 1 75 ? 3.431 5.341 -17.209 1.00 97.56 75 ARG A C 1
ATOM 514 O O . ARG A 1 75 ? 2.517 4.681 -17.692 1.00 97.56 75 ARG A O 1
ATOM 521 N N . THR A 1 76 ? 3.242 6.199 -16.215 1.00 95.12 76 THR A N 1
ATOM 522 C CA . THR A 1 76 ? 1.913 6.538 -15.701 1.00 95.12 76 THR A CA 1
ATOM 523 C C . THR A 1 76 ? 1.731 8.049 -15.586 1.00 95.12 76 THR A C 1
ATOM 525 O O . THR A 1 76 ? 2.642 8.780 -15.191 1.00 95.12 76 THR A O 1
ATOM 528 N N . GLU A 1 77 ? 0.539 8.516 -15.942 1.00 93.06 77 GLU A N 1
ATOM 529 C CA . GLU A 1 77 ? 0.126 9.910 -15.906 1.00 93.06 77 GLU A CA 1
ATOM 530 C C . GLU A 1 77 ? -1.129 10.077 -15.064 1.00 93.06 77 GLU A C 1
ATOM 532 O O . GLU A 1 77 ? -2.218 9.692 -15.490 1.00 93.06 77 GLU A O 1
ATOM 537 N N . LYS A 1 78 ? -0.982 10.658 -13.863 1.00 87.50 78 LYS A N 1
ATOM 538 C CA . LYS A 1 78 ? -2.077 10.809 -12.878 1.00 87.50 78 LYS A CA 1
ATOM 539 C C . LYS A 1 78 ? -2.817 9.489 -12.581 1.00 87.50 78 LYS A C 1
ATOM 541 O O . LYS A 1 78 ? -4.019 9.492 -12.332 1.00 87.50 78 LYS A O 1
ATOM 546 N N . GLY A 1 79 ? -2.121 8.361 -12.694 1.00 89.62 79 GLY A N 1
ATOM 547 C CA . GLY A 1 79 ? -2.691 7.034 -12.494 1.00 89.62 79 GLY A CA 1
ATOM 548 C C . GLY A 1 79 ? -2.675 6.591 -11.037 1.00 89.62 79 GLY A C 1
ATOM 549 O O . GLY A 1 79 ? -1.804 6.997 -10.272 1.00 89.62 79 GLY A O 1
ATOM 550 N N . ILE A 1 80 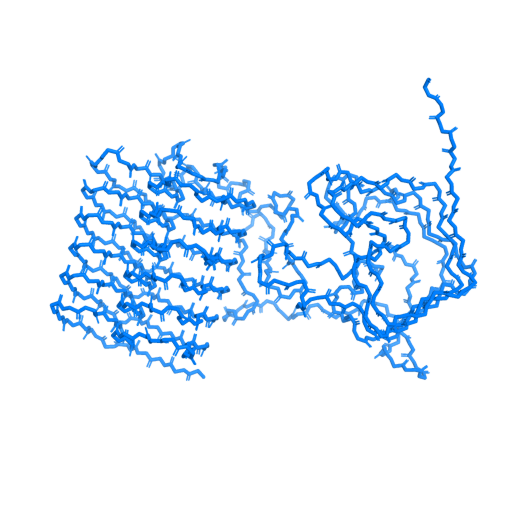? -3.598 5.716 -10.662 1.00 91.94 80 ILE A N 1
ATOM 551 C CA . ILE A 1 80 ? -3.583 5.068 -9.347 1.00 91.94 80 ILE A CA 1
ATOM 552 C C . ILE A 1 80 ? -2.994 3.680 -9.534 1.00 91.94 80 ILE A C 1
ATOM 554 O O . ILE A 1 80 ? -3.467 2.924 -10.379 1.00 91.94 80 ILE A O 1
ATOM 558 N N . VAL A 1 81 ? -1.965 3.348 -8.765 1.00 95.94 81 VAL A N 1
ATOM 559 C CA . VAL A 1 81 ? -1.345 2.022 -8.764 1.00 95.94 81 VAL A CA 1
ATOM 560 C C . VAL A 1 81 ? -1.372 1.522 -7.334 1.00 95.94 81 VAL A C 1
ATOM 562 O O . VAL A 1 81 ? -0.713 2.111 -6.481 1.00 95.94 81 VAL A O 1
ATOM 565 N N . LYS A 1 82 ? -2.165 0.485 -7.058 1.00 95.81 82 LYS A N 1
ATOM 566 C CA . LYS A 1 82 ? -2.323 -0.037 -5.701 1.00 95.81 82 LYS A CA 1
ATOM 567 C C . LYS A 1 82 ? -2.201 -1.548 -5.589 1.00 95.81 82 LYS A C 1
ATOM 569 O O . LYS A 1 82 ? -2.530 -2.273 -6.529 1.00 95.81 82 LYS A O 1
ATOM 574 N N . GLU A 1 83 ? -1.725 -2.017 -4.438 1.00 96.94 83 GLU A N 1
ATOM 575 C CA . GLU A 1 83 ? -1.666 -3.442 -4.080 1.00 96.94 83 GLU A CA 1
ATOM 576 C C . GLU A 1 83 ? -1.041 -4.300 -5.195 1.00 96.94 83 GLU A C 1
ATOM 578 O O . GLU A 1 83 ? -1.609 -5.314 -5.587 1.00 96.94 83 GLU A O 1
ATOM 583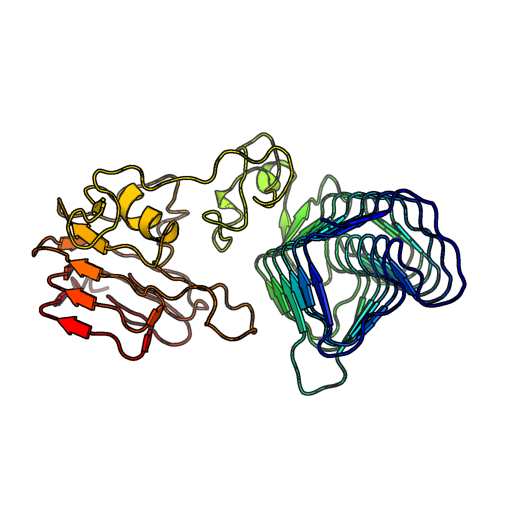 N N . SER A 1 84 ? 0.064 -3.865 -5.799 1.00 98.69 84 SER A N 1
ATOM 584 C CA . SER A 1 84 ? 0.618 -4.501 -7.003 1.00 98.69 84 SER A CA 1
ATOM 585 C C . SER A 1 84 ? 2.123 -4.703 -6.898 1.00 98.69 84 SER A C 1
ATOM 587 O O . SER A 1 84 ? 2.810 -3.964 -6.193 1.00 98.69 84 SER A O 1
ATOM 589 N N . PHE A 1 85 ? 2.657 -5.692 -7.613 1.00 98.81 85 PHE A N 1
ATOM 590 C CA . PHE A 1 85 ? 4.072 -6.031 -7.496 1.00 98.81 85 PHE A CA 1
ATOM 591 C C . PHE A 1 85 ? 4.750 -6.424 -8.804 1.00 98.81 85 PHE A C 1
ATOM 593 O O . PHE A 1 85 ? 4.102 -6.825 -9.771 1.00 98.81 85 PHE A O 1
ATOM 600 N N . ALA A 1 86 ? 6.079 -6.346 -8.828 1.00 98.75 86 ALA A N 1
ATOM 601 C CA . ALA A 1 86 ? 6.873 -6.884 -9.924 1.00 98.75 86 ALA A CA 1
ATOM 602 C C . ALA A 1 86 ? 8.159 -7.562 -9.444 1.00 98.75 86 ALA A C 1
ATOM 604 O O . ALA A 1 86 ? 8.820 -7.106 -8.511 1.00 98.75 86 ALA A O 1
ATOM 605 N N . THR A 1 87 ? 8.522 -8.662 -10.100 1.00 98.44 87 THR A N 1
ATOM 606 C CA . THR A 1 87 ? 9.693 -9.476 -9.729 1.00 98.44 87 THR A CA 1
ATOM 607 C C . THR A 1 87 ? 10.664 -9.712 -10.883 1.00 98.44 87 THR A C 1
ATOM 609 O O . THR A 1 87 ? 11.756 -10.222 -10.650 1.00 98.44 87 THR A O 1
ATOM 612 N N . GLY A 1 88 ? 10.274 -9.385 -12.120 1.00 98.25 88 GLY A N 1
ATOM 613 C CA . GLY A 1 88 ? 11.147 -9.491 -13.292 1.00 98.25 88 GLY A CA 1
ATOM 614 C C . GLY A 1 88 ? 12.260 -8.444 -13.268 1.00 98.25 88 GLY A C 1
ATOM 615 O O . GLY A 1 88 ? 12.082 -7.364 -12.700 1.00 98.25 88 GLY A O 1
ATOM 616 N N . SER A 1 89 ? 13.407 -8.752 -13.878 1.00 98.69 89 SER A N 1
ATOM 617 C CA . SER A 1 89 ? 14.507 -7.784 -13.970 1.00 98.69 89 SER A CA 1
ATOM 618 C C . SER A 1 89 ? 14.171 -6.688 -14.980 1.00 98.69 89 SER A C 1
ATOM 620 O O . SER A 1 89 ? 13.567 -6.961 -16.016 1.00 98.69 89 SER A O 1
ATOM 622 N N . VAL A 1 90 ? 14.576 -5.451 -14.702 1.00 98.88 90 VAL A N 1
ATOM 623 C CA . VAL A 1 90 ? 14.271 -4.281 -15.531 1.00 98.88 90 VAL A CA 1
ATOM 624 C C . VAL A 1 90 ? 15.567 -3.615 -15.977 1.00 98.88 90 VAL A C 1
ATOM 626 O O . VAL A 1 90 ? 16.401 -3.247 -15.151 1.00 98.88 90 VAL A O 1
ATOM 629 N N . SER A 1 91 ? 15.709 -3.413 -17.282 1.00 98.44 91 SER A N 1
ATOM 630 C CA . SER A 1 91 ? 16.847 -2.724 -17.892 1.00 98.44 91 SER A CA 1
ATOM 631 C C . SER A 1 91 ? 16.357 -1.578 -18.778 1.00 98.44 91 SER A C 1
ATOM 633 O O . SER A 1 91 ? 15.399 -1.755 -19.534 1.00 98.44 91 SER A O 1
ATOM 635 N N . GLY A 1 92 ? 17.002 -0.408 -18.728 1.00 96.25 92 GLY A N 1
ATOM 636 C CA . GLY A 1 92 ? 16.673 0.700 -19.636 1.00 96.25 92 GLY A CA 1
ATOM 637 C C . GLY A 1 92 ? 17.646 1.880 -19.631 1.00 96.25 92 GLY A C 1
ATOM 638 O O . GLY A 1 92 ? 18.639 1.867 -18.911 1.00 96.25 92 GLY A O 1
ATOM 639 N N . LEU A 1 93 ? 17.384 2.912 -20.449 1.00 95.00 93 LEU A N 1
ATOM 640 C CA . LEU A 1 93 ? 18.313 4.041 -20.625 1.00 95.00 93 LEU A CA 1
ATOM 641 C C . LEU A 1 93 ? 17.925 5.305 -19.853 1.00 95.00 93 LEU A C 1
ATOM 643 O O . LEU A 1 93 ? 18.802 5.899 -19.236 1.00 95.00 93 LEU A O 1
ATOM 647 N N . ARG A 1 94 ? 16.663 5.771 -19.885 1.00 95.50 94 ARG A N 1
ATOM 648 C CA . ARG A 1 94 ? 16.290 7.048 -19.228 1.00 95.50 94 ARG A CA 1
ATOM 649 C C . ARG A 1 94 ? 15.651 6.869 -17.857 1.00 95.50 94 ARG A C 1
ATOM 651 O O . ARG A 1 94 ? 16.269 7.254 -16.875 1.00 95.50 94 ARG A O 1
ATOM 658 N N . GLY A 1 95 ? 14.422 6.370 -17.772 1.00 97.06 95 GLY A N 1
ATOM 659 C CA . GLY A 1 95 ? 13.707 6.167 -16.509 1.00 97.06 95 GLY A CA 1
ATOM 660 C C . GLY A 1 95 ? 13.478 4.687 -16.259 1.00 97.06 95 GLY A C 1
ATOM 661 O O . GLY A 1 95 ? 12.714 4.068 -16.995 1.00 97.06 95 GLY A O 1
ATOM 662 N N . VAL A 1 96 ? 14.124 4.121 -15.242 1.00 98.69 96 VAL A N 1
ATOM 663 C CA . VAL A 1 96 ? 14.062 2.681 -14.961 1.00 98.69 96 VAL A CA 1
ATOM 664 C C . VAL A 1 96 ? 13.610 2.448 -13.524 1.00 98.69 96 VAL A C 1
ATOM 666 O O . VAL A 1 96 ? 14.241 2.944 -12.591 1.00 98.69 96 VAL A O 1
ATOM 669 N N . GLY A 1 97 ? 12.512 1.713 -13.340 1.00 98.69 97 GLY A N 1
ATOM 670 C CA . GLY A 1 97 ? 11.974 1.395 -12.019 1.00 98.69 97 GLY A CA 1
ATOM 671 C C . GLY A 1 97 ? 11.458 -0.032 -11.898 1.00 98.69 97 GLY A C 1
ATOM 672 O O . GLY A 1 97 ? 10.957 -0.601 -12.865 1.00 98.69 97 GLY A O 1
ATOM 673 N N . GLY A 1 98 ? 11.528 -0.617 -10.703 1.00 98.75 98 GLY A N 1
ATOM 674 C CA . GLY A 1 98 ? 10.998 -1.963 -10.471 1.00 98.75 98 GLY A CA 1
ATOM 675 C C . GLY A 1 98 ? 9.481 -2.054 -10.648 1.00 98.75 98 GLY A C 1
ATOM 676 O O . GLY A 1 98 ? 8.992 -3.045 -11.171 1.00 98.75 98 GLY A O 1
ATOM 677 N N . ILE A 1 99 ? 8.721 -1.011 -10.305 1.00 98.81 99 ILE A N 1
ATOM 678 C CA . ILE A 1 99 ? 7.277 -0.913 -10.577 1.00 98.81 99 ILE A CA 1
ATOM 679 C C . ILE A 1 99 ? 7.006 0.031 -11.746 1.00 98.81 99 ILE A C 1
ATOM 681 O O . ILE A 1 99 ? 6.388 -0.389 -12.725 1.00 98.81 99 ILE A O 1
ATOM 685 N N . ILE A 1 100 ? 7.467 1.284 -11.662 1.00 98.75 100 ILE A N 1
ATOM 686 C CA . ILE A 1 100 ? 7.172 2.338 -12.648 1.00 98.75 100 ILE A CA 1
ATOM 687 C C . ILE A 1 100 ? 8.463 2.946 -13.194 1.00 98.75 100 ILE A C 1
ATOM 689 O O . ILE A 1 100 ? 9.284 3.447 -12.429 1.00 98.75 100 ILE A O 1
ATOM 693 N N . GLY A 1 101 ? 8.612 2.998 -14.518 1.00 98.44 101 GLY A N 1
ATOM 694 C CA . GLY A 1 101 ? 9.741 3.697 -15.141 1.00 98.44 101 GLY A CA 1
ATOM 695 C C . GLY A 1 101 ? 9.661 5.213 -14.943 1.00 98.44 101 GLY A C 1
ATOM 696 O O . GLY A 1 101 ? 10.581 5.839 -14.411 1.00 98.44 101 GLY A O 1
ATOM 697 N N . SER A 1 102 ? 8.529 5.812 -15.325 1.00 97.31 102 SER A N 1
ATOM 698 C CA . SER A 1 102 ? 8.289 7.253 -15.185 1.00 97.31 102 SER A CA 1
ATOM 699 C C . SER A 1 102 ? 6.874 7.577 -14.706 1.00 97.31 102 SER A C 1
ATOM 701 O O . SER A 1 102 ? 5.884 7.115 -15.276 1.00 97.31 102 SER A O 1
ATOM 703 N N . TYR A 1 103 ? 6.782 8.411 -13.673 1.00 95.69 103 TYR A N 1
ATOM 704 C CA . TYR A 1 103 ? 5.539 8.939 -13.128 1.00 95.69 103 TYR A CA 1
ATOM 705 C C . TYR A 1 103 ? 5.440 10.438 -13.428 1.00 95.69 103 TYR A C 1
ATOM 707 O O . TYR A 1 103 ? 6.350 11.200 -13.096 1.00 95.69 103 TYR A O 1
ATOM 715 N N . PHE A 1 104 ? 4.337 10.883 -14.031 1.00 92.06 104 PHE A N 1
ATOM 716 C CA . PHE A 1 104 ? 4.142 12.285 -14.409 1.00 92.06 104 PHE A CA 1
ATOM 717 C C . PHE A 1 104 ? 2.761 12.812 -14.004 1.00 92.06 104 PHE A C 1
ATOM 719 O O . PHE A 1 104 ? 1.737 12.179 -14.257 1.00 92.06 104 PHE A O 1
ATOM 726 N N . THR A 1 105 ? 2.699 14.009 -13.414 1.00 83.19 105 THR A N 1
ATOM 727 C CA . THR A 1 105 ? 1.421 14.684 -13.122 1.00 83.19 105 THR A CA 1
ATOM 728 C C . THR A 1 105 ? 1.408 16.134 -13.607 1.00 83.19 105 THR A C 1
ATOM 730 O O . THR A 1 105 ? 2.023 17.013 -13.008 1.00 83.19 105 THR A O 1
ATOM 733 N N . PRO A 1 106 ? 0.665 16.462 -14.679 1.00 76.94 106 PRO A N 1
ATOM 734 C CA . PRO A 1 106 ? 0.533 17.852 -15.099 1.00 76.94 106 PRO A CA 1
ATOM 735 C C . PRO A 1 106 ? -0.524 18.550 -14.234 1.00 76.94 106 PRO A C 1
ATOM 737 O O . PRO A 1 106 ? -1.699 18.441 -14.565 1.00 76.94 106 PRO A O 1
ATOM 740 N N . TYR A 1 107 ? -0.101 19.204 -13.140 1.00 64.62 107 TYR A N 1
ATOM 741 C CA . TYR A 1 107 ? -0.821 20.101 -12.202 1.00 64.62 107 TYR A CA 1
ATOM 742 C C . TYR A 1 107 ? -2.278 19.734 -11.787 1.00 64.62 107 TYR A C 1
ATOM 744 O O . TYR A 1 107 ? -3.091 19.228 -12.559 1.00 64.62 107 TYR A O 1
ATOM 752 N N . THR A 1 108 ? -2.669 20.091 -10.556 1.00 64.31 108 THR A N 1
ATOM 753 C CA . THR A 1 108 ? -4.060 20.131 -10.014 1.00 64.31 108 THR A CA 1
ATOM 754 C C . THR A 1 108 ? -4.771 18.821 -9.632 1.00 64.31 108 THR A C 1
ATOM 756 O O . THR A 1 108 ? -5.886 18.892 -9.125 1.00 64.31 108 THR A O 1
ATOM 759 N N . ARG A 1 109 ? -4.173 17.637 -9.817 1.00 59.53 109 ARG A N 1
ATOM 760 C CA . ARG A 1 109 ? -4.680 16.385 -9.219 1.00 59.53 109 ARG A CA 1
ATOM 761 C C . ARG A 1 109 ? -3.529 15.500 -8.774 1.00 59.53 109 ARG A C 1
ATOM 763 O O . ARG A 1 109 ? -2.557 15.364 -9.518 1.00 59.53 109 ARG A O 1
ATOM 770 N N . GLU A 1 110 ? -3.692 14.905 -7.606 1.00 70.25 110 GLU A N 1
ATOM 771 C CA . GLU A 1 110 ? -2.771 13.934 -7.035 1.00 70.25 110 GLU A CA 1
ATOM 772 C C . GLU A 1 110 ? -2.949 12.575 -7.718 1.00 70.25 110 GLU A C 1
ATOM 774 O O . GLU A 1 110 ? -4.045 12.191 -8.134 1.00 70.25 110 GLU A O 1
ATOM 779 N N . GLY A 1 111 ? -1.833 11.891 -7.917 1.00 84.56 111 GLY A N 1
ATOM 780 C CA . GLY A 1 111 ? -1.795 10.509 -8.356 1.00 84.56 111 GLY A CA 1
ATOM 781 C C . GLY A 1 111 ? -1.057 9.678 -7.311 1.00 84.56 111 GLY A C 1
ATOM 782 O O . GLY A 1 111 ? -0.320 10.240 -6.498 1.00 84.56 111 GLY A O 1
ATOM 783 N N . TYR A 1 112 ? -1.269 8.362 -7.319 1.00 90.69 112 TYR A N 1
ATOM 784 C CA . TYR A 1 112 ? -0.970 7.526 -6.157 1.00 90.69 112 TYR A CA 1
ATOM 785 C C . TYR A 1 112 ? -0.256 6.234 -6.533 1.00 90.69 112 TYR A C 1
ATOM 787 O O . TYR A 1 112 ? -0.628 5.568 -7.504 1.00 90.69 112 TYR A O 1
ATOM 795 N N . VAL A 1 113 ? 0.748 5.877 -5.734 1.00 95.38 113 VAL A N 1
ATOM 796 C CA . VAL A 1 113 ? 1.394 4.562 -5.732 1.00 95.38 113 VAL A CA 1
ATOM 797 C C . VAL A 1 113 ? 1.338 4.033 -4.304 1.00 95.38 113 VAL A C 1
ATOM 799 O O . VAL A 1 113 ? 2.016 4.556 -3.424 1.00 95.38 113 VAL A O 1
ATOM 802 N N . LEU A 1 114 ? 0.487 3.040 -4.067 1.00 94.69 114 LEU A N 1
ATOM 803 C CA . LEU A 1 114 ? 0.097 2.609 -2.726 1.00 94.69 114 LEU A CA 1
ATOM 804 C C . LEU A 1 114 ? 0.301 1.112 -2.576 1.00 94.69 114 LEU A C 1
ATOM 806 O O . LEU A 1 114 ? -0.108 0.343 -3.443 1.00 94.69 114 LEU A O 1
ATOM 810 N N . ASN A 1 115 ? 0.870 0.667 -1.465 1.00 96.12 115 ASN A N 1
ATOM 811 C CA . ASN A 1 115 ? 0.932 -0.758 -1.151 1.00 96.12 115 ASN A CA 1
ATOM 812 C C . ASN A 1 115 ? 1.572 -1.604 -2.278 1.00 96.12 115 ASN A C 1
ATOM 814 O O . ASN A 1 115 ? 1.053 -2.652 -2.661 1.00 96.12 115 ASN A O 1
ATOM 818 N N . CYS A 1 116 ? 2.647 -1.106 -2.893 1.00 98.62 116 CYS A N 1
ATOM 819 C CA . CYS A 1 116 ? 3.295 -1.750 -4.037 1.00 98.62 116 CYS A CA 1
ATOM 820 C C . CYS A 1 116 ? 4.723 -2.172 -3.717 1.00 98.62 116 CYS A C 1
ATOM 822 O O . CYS A 1 116 ? 5.419 -1.505 -2.951 1.00 98.62 116 CYS A O 1
ATOM 824 N N . TYR A 1 117 ? 5.208 -3.237 -4.353 1.00 98.88 117 TYR A N 1
ATOM 825 C CA . TYR A 1 117 ? 6.590 -3.651 -4.134 1.00 98.88 117 TYR A CA 1
ATOM 826 C C . TYR A 1 117 ? 7.305 -4.222 -5.350 1.00 98.88 117 TYR A C 1
ATOM 828 O O . TYR A 1 117 ? 6.697 -4.703 -6.303 1.00 98.88 117 TYR A O 1
ATOM 836 N N . SER A 1 118 ? 8.633 -4.175 -5.305 1.00 98.81 118 SER A N 1
ATOM 837 C CA . SER A 1 118 ? 9.492 -4.732 -6.350 1.00 98.81 118 SER A CA 1
ATOM 838 C C . SER A 1 118 ? 10.655 -5.529 -5.776 1.00 98.81 118 SER A C 1
ATOM 840 O O . SER A 1 118 ? 11.316 -5.106 -4.830 1.00 98.81 118 SER A O 1
ATOM 842 N N . THR A 1 119 ? 10.915 -6.690 -6.367 1.00 98.56 119 THR A N 1
ATOM 843 C CA . THR A 1 119 ? 12.026 -7.572 -5.965 1.00 98.56 119 THR A CA 1
ATOM 844 C C . THR A 1 119 ? 13.000 -7.860 -7.105 1.00 98.56 119 THR A C 1
ATOM 846 O O . THR A 1 119 ? 14.082 -8.387 -6.858 1.00 98.56 119 THR A O 1
ATOM 849 N N . GLY A 1 120 ? 12.638 -7.502 -8.341 1.00 98.25 120 GLY A N 1
ATOM 850 C CA . GLY A 1 120 ? 13.497 -7.653 -9.510 1.00 98.25 120 GLY A CA 1
ATOM 851 C C . GLY A 1 120 ? 14.667 -6.672 -9.508 1.00 98.25 120 GLY A C 1
ATOM 852 O O . GLY A 1 120 ? 14.558 -5.559 -8.993 1.00 98.25 120 GLY A O 1
ATOM 853 N N . ASN A 1 121 ? 15.786 -7.085 -10.101 1.00 98.81 121 ASN A N 1
ATOM 854 C CA . ASN A 1 121 ? 16.954 -6.222 -10.257 1.00 98.81 121 ASN A CA 1
ATOM 855 C C . ASN A 1 121 ? 16.659 -5.110 -11.268 1.00 98.81 121 ASN A C 1
ATOM 857 O O . ASN A 1 121 ? 16.029 -5.362 -12.295 1.00 98.81 121 ASN A O 1
ATOM 861 N N . VAL A 1 122 ? 17.149 -3.903 -11.006 1.00 98.81 122 VAL A N 1
ATOM 862 C CA . VAL A 1 122 ? 16.925 -2.727 -11.851 1.00 98.81 122 VAL A CA 1
ATOM 863 C C . VAL A 1 122 ? 18.271 -2.177 -12.310 1.00 98.81 122 VAL A C 1
ATOM 865 O O . VAL A 1 122 ? 19.123 -1.867 -11.480 1.00 98.81 122 VAL A O 1
ATOM 868 N N . SER A 1 123 ? 18.463 -2.036 -13.623 1.00 98.50 123 SER A N 1
ATOM 869 C CA . SER A 1 123 ? 19.690 -1.481 -14.203 1.00 98.50 123 SER A CA 1
ATOM 870 C C . SER A 1 123 ? 19.421 -0.394 -15.242 1.00 98.50 123 SER A C 1
ATOM 872 O O . SER A 1 123 ? 18.482 -0.494 -16.036 1.00 98.50 123 SER A O 1
ATOM 874 N N . GLY A 1 124 ? 20.233 0.665 -15.256 1.00 97.19 124 GLY A N 1
ATOM 875 C CA . GLY A 1 124 ? 20.087 1.698 -16.280 1.00 97.19 124 GLY A CA 1
ATOM 876 C C . GLY A 1 124 ? 21.042 2.885 -16.221 1.00 97.19 124 GLY A C 1
ATOM 877 O O . GLY A 1 124 ? 21.795 3.075 -15.271 1.00 97.19 124 GLY A O 1
ATOM 878 N N . GLU A 1 125 ? 20.996 3.710 -17.267 1.00 95.62 125 GLU A N 1
ATOM 879 C CA . GLU A 1 125 ? 21.964 4.802 -17.473 1.00 95.62 125 GLU A CA 1
ATOM 880 C C . GLU A 1 125 ? 21.476 6.182 -16.997 1.00 95.62 125 GLU A C 1
ATOM 882 O O . GLU A 1 125 ? 22.275 7.107 -16.852 1.00 95.62 125 GLU A O 1
ATOM 887 N N . GLY A 1 126 ? 20.171 6.346 -16.768 1.00 96.06 126 GLY A N 1
ATOM 888 C CA . GLY A 1 126 ? 19.534 7.617 -16.425 1.00 96.06 126 GLY A CA 1
ATOM 889 C C . GLY A 1 126 ? 19.115 7.710 -14.957 1.00 96.06 126 GLY A C 1
ATOM 890 O O . GLY A 1 126 ? 19.939 7.619 -14.051 1.00 96.06 126 GLY A O 1
ATOM 891 N N . SER A 1 127 ? 17.825 7.953 -14.715 1.00 98.19 127 SER A N 1
ATOM 892 C CA . SER A 1 127 ? 17.220 7.868 -13.383 1.00 98.19 127 SER A CA 1
ATOM 893 C C . SER A 1 127 ? 16.796 6.430 -13.100 1.00 98.19 127 SER A C 1
ATOM 895 O O . SER A 1 127 ? 15.924 5.897 -13.790 1.00 98.19 127 SER A O 1
ATOM 897 N N . VAL A 1 128 ? 17.402 5.819 -12.085 1.00 98.75 128 VAL A N 1
ATOM 898 C CA . VAL A 1 128 ? 17.160 4.423 -11.707 1.00 98.75 128 VAL A CA 1
ATOM 899 C C . VAL A 1 128 ? 16.692 4.375 -10.261 1.00 98.75 128 VAL A C 1
ATOM 901 O O . VAL A 1 128 ? 17.377 4.864 -9.364 1.00 98.75 128 VAL A O 1
ATOM 904 N N . GLY A 1 129 ? 15.518 3.795 -10.036 1.00 98.69 129 GLY A N 1
ATOM 905 C CA . GLY A 1 129 ? 14.974 3.574 -8.702 1.00 98.69 129 GLY A CA 1
ATOM 906 C C . GLY A 1 129 ? 14.580 2.123 -8.506 1.00 98.69 129 GLY A C 1
ATOM 907 O O . GLY A 1 129 ? 14.034 1.517 -9.423 1.00 98.69 129 GLY A O 1
ATOM 908 N N . GLY A 1 130 ? 14.791 1.568 -7.314 1.00 98.81 130 GLY A N 1
ATOM 909 C CA . GLY A 1 130 ? 14.337 0.203 -7.034 1.00 98.81 130 GLY A CA 1
ATOM 910 C C . GLY A 1 130 ? 12.836 0.021 -7.280 1.00 98.81 130 GLY A C 1
ATOM 911 O O . GLY A 1 130 ? 12.449 -0.973 -7.872 1.00 98.81 130 GLY A O 1
ATOM 912 N N . LEU A 1 131 ? 12.001 1.011 -6.941 1.00 98.81 131 LEU A N 1
ATOM 913 C CA . LEU A 1 131 ? 10.552 1.013 -7.180 1.00 98.81 131 LEU A CA 1
ATOM 914 C C . LEU A 1 131 ? 10.144 1.935 -8.341 1.00 98.81 131 LEU A C 1
ATOM 916 O O . LEU A 1 131 ? 9.424 1.502 -9.242 1.00 98.81 131 LEU A O 1
ATOM 920 N N . ILE A 1 132 ? 10.576 3.203 -8.328 1.00 98.75 132 ILE A N 1
ATOM 921 C CA . ILE A 1 132 ? 10.197 4.202 -9.344 1.00 98.75 132 ILE A CA 1
ATOM 922 C C . ILE A 1 132 ? 11.437 4.898 -9.904 1.00 98.75 132 ILE A C 1
ATOM 924 O O . ILE A 1 132 ? 12.203 5.496 -9.151 1.00 98.75 132 ILE A O 1
ATOM 928 N N . GLY A 1 133 ? 11.604 4.890 -11.228 1.00 98.50 133 GLY A N 1
ATOM 929 C CA . GLY A 1 133 ? 12.750 5.530 -11.881 1.00 98.50 133 GLY A CA 1
ATOM 930 C C . GLY A 1 133 ? 12.752 7.048 -11.715 1.00 98.50 133 GLY A C 1
ATOM 931 O O . GLY A 1 133 ? 13.665 7.625 -11.123 1.00 98.50 133 GLY A O 1
ATOM 932 N N . SER A 1 134 ? 11.704 7.713 -12.202 1.00 97.31 134 SER A N 1
ATOM 933 C CA . SER A 1 134 ? 11.563 9.169 -12.088 1.00 97.31 134 SER A CA 1
ATOM 934 C C . SER A 1 134 ? 10.142 9.585 -11.744 1.00 97.31 134 SER A C 1
ATOM 936 O O . SER A 1 134 ? 9.203 9.135 -12.404 1.00 97.31 134 SER A O 1
ATOM 938 N N . ILE A 1 135 ? 10.001 10.526 -10.816 1.00 95.62 135 ILE A N 1
ATOM 939 C CA . ILE A 1 135 ? 8.750 11.223 -10.548 1.00 95.62 135 ILE A CA 1
ATOM 940 C C . ILE A 1 135 ? 8.898 12.697 -10.909 1.00 95.62 135 ILE A C 1
ATOM 942 O O . ILE A 1 135 ? 9.716 13.420 -10.335 1.00 95.62 135 ILE A O 1
ATOM 946 N N . VAL A 1 136 ? 8.069 13.142 -11.849 1.00 92.31 136 VAL A N 1
ATOM 947 C CA . VAL A 1 136 ? 8.029 14.520 -12.333 1.00 92.31 136 VAL A CA 1
ATOM 948 C C . VAL A 1 136 ? 6.743 15.174 -11.831 1.00 92.31 136 VAL A C 1
ATOM 950 O O . VAL A 1 136 ? 5.641 14.736 -12.172 1.00 92.31 136 VAL A O 1
ATOM 953 N N . TYR A 1 137 ? 6.909 16.243 -11.047 1.00 88.19 137 TYR A N 1
ATOM 954 C CA . TYR A 1 137 ? 5.879 16.910 -10.236 1.00 88.19 137 TYR A CA 1
ATOM 955 C C . TYR A 1 137 ? 5.446 16.120 -8.986 1.00 88.19 137 TYR A C 1
ATOM 957 O O . TYR A 1 137 ? 6.302 15.754 -8.179 1.00 88.19 137 TYR A O 1
ATOM 965 N N . GLN A 1 138 ? 4.137 15.973 -8.759 1.00 83.94 138 GLN A N 1
ATOM 966 C CA . GLN A 1 138 ? 3.551 15.557 -7.482 1.00 83.94 138 GLN A CA 1
ATOM 967 C C . GLN A 1 138 ? 2.761 14.258 -7.629 1.00 83.94 138 GLN A C 1
ATOM 969 O O . GLN A 1 138 ? 1.803 14.187 -8.397 1.00 83.94 138 GLN A O 1
ATOM 974 N N . CYS A 1 139 ? 3.129 13.258 -6.849 1.00 87.94 139 CYS A N 1
ATOM 975 C CA . CYS A 1 139 ? 2.324 12.098 -6.514 1.00 87.94 139 CYS A CA 1
ATOM 976 C C . CYS A 1 139 ? 2.550 11.769 -5.034 1.00 87.94 139 CYS A C 1
ATOM 978 O O . CYS A 1 139 ? 3.423 12.361 -4.389 1.00 87.94 139 CYS A O 1
ATOM 980 N N . THR A 1 140 ? 1.781 10.822 -4.525 1.00 90.75 140 THR A N 1
ATOM 981 C CA . THR A 1 140 ? 1.994 10.251 -3.199 1.00 90.75 140 THR A CA 1
ATOM 982 C C . THR A 1 140 ? 2.405 8.796 -3.366 1.00 90.75 140 THR A C 1
ATOM 984 O O . THR A 1 140 ? 1.734 8.025 -4.058 1.00 90.75 140 THR A O 1
ATOM 987 N N . VAL A 1 141 ? 3.546 8.444 -2.777 1.00 94.06 141 VAL A N 1
ATOM 988 C CA . VAL A 1 141 ? 4.063 7.077 -2.718 1.00 94.06 141 VAL A CA 1
ATOM 989 C C . VAL A 1 141 ? 4.023 6.636 -1.263 1.00 94.06 141 VAL A C 1
ATOM 991 O O . VAL A 1 141 ? 4.820 7.122 -0.458 1.00 94.06 141 VAL A O 1
ATOM 994 N N . SER A 1 142 ? 3.119 5.716 -0.942 1.00 93.00 142 SER A N 1
ATOM 995 C CA . SER A 1 142 ? 2.894 5.283 0.438 1.00 93.00 142 SER A CA 1
ATOM 996 C C . SER A 1 142 ? 2.914 3.768 0.550 1.00 93.00 142 SER A C 1
ATOM 998 O O . SER A 1 142 ? 2.434 3.052 -0.333 1.00 93.00 142 SER A O 1
ATOM 1000 N N . ASN A 1 143 ? 3.486 3.270 1.645 1.00 93.69 143 ASN A N 1
ATOM 1001 C CA . ASN A 1 143 ? 3.501 1.847 1.985 1.00 93.69 143 ASN A CA 1
ATOM 1002 C C . ASN A 1 143 ? 4.100 0.957 0.887 1.00 93.69 143 ASN A C 1
ATOM 1004 O O . ASN A 1 143 ? 3.614 -0.135 0.609 1.00 93.69 143 ASN A O 1
ATOM 1008 N N . CYS A 1 144 ? 5.146 1.441 0.218 1.00 98.25 144 CYS A N 1
ATOM 1009 C CA . CYS A 1 144 ? 5.791 0.720 -0.871 1.00 98.25 144 CYS A CA 1
ATOM 1010 C C . CYS A 1 144 ? 7.200 0.262 -0.506 1.00 98.25 144 CYS A C 1
ATOM 1012 O O . CYS A 1 144 ? 7.859 0.871 0.340 1.00 98.25 144 CYS A O 1
ATOM 1014 N N . TYR A 1 145 ? 7.708 -0.775 -1.178 1.00 98.75 145 TYR A N 1
ATOM 1015 C CA . TYR A 1 145 ? 9.094 -1.177 -0.955 1.00 98.75 145 TYR A CA 1
ATOM 1016 C C . TYR A 1 145 ? 9.839 -1.796 -2.143 1.00 98.75 145 TYR A C 1
ATOM 1018 O O . TYR A 1 145 ? 9.246 -2.293 -3.099 1.00 98.75 145 TYR A O 1
ATOM 1026 N N . SER A 1 146 ? 11.171 -1.776 -2.078 1.00 98.88 146 SER A N 1
ATOM 1027 C CA . SER A 1 146 ? 12.058 -2.432 -3.048 1.00 98.88 146 SER A CA 1
ATOM 1028 C C . SER A 1 146 ? 13.159 -3.252 -2.369 1.00 98.88 146 SER A C 1
ATOM 1030 O O . SER A 1 146 ? 13.707 -2.854 -1.338 1.00 98.88 146 SER A O 1
ATOM 1032 N N . THR A 1 147 ? 13.497 -4.407 -2.950 1.00 98.31 147 THR A N 1
ATOM 1033 C CA . THR A 1 147 ? 14.572 -5.290 -2.442 1.00 98.31 147 THR A CA 1
ATOM 1034 C C . THR A 1 147 ? 15.520 -5.818 -3.517 1.00 98.31 147 THR A C 1
ATOM 1036 O O . THR A 1 147 ? 16.446 -6.553 -3.187 1.00 98.31 147 THR A O 1
ATOM 1039 N N . GLY A 1 148 ? 15.290 -5.506 -4.794 1.00 97.94 148 GLY A N 1
ATOM 1040 C CA . GLY A 1 148 ? 16.184 -5.921 -5.877 1.00 97.94 148 GLY A CA 1
ATOM 1041 C C . GLY A 1 148 ? 17.487 -5.122 -5.898 1.00 97.94 148 GLY A C 1
ATOM 1042 O O . GLY A 1 148 ? 17.536 -3.997 -5.393 1.00 97.94 148 GLY A O 1
ATOM 1043 N N . LEU A 1 149 ? 18.530 -5.687 -6.518 1.00 98.75 149 LEU A N 1
ATOM 1044 C CA . LEU A 1 149 ? 19.772 -4.963 -6.807 1.00 98.75 149 LEU A CA 1
ATOM 1045 C C . LEU A 1 149 ? 19.461 -3.732 -7.668 1.00 98.75 149 LEU A C 1
ATOM 1047 O O . LEU A 1 149 ? 18.713 -3.845 -8.641 1.00 98.75 149 LEU A O 1
ATOM 1051 N N . VAL A 1 150 ? 20.068 -2.588 -7.355 1.00 98.81 150 VAL A N 1
ATOM 1052 C CA . VAL A 1 150 ? 19.971 -1.376 -8.178 1.00 98.81 150 VAL A CA 1
ATOM 1053 C C . VAL A 1 150 ? 21.355 -1.039 -8.733 1.00 98.81 150 VAL A C 1
ATOM 1055 O O . VAL A 1 150 ? 22.247 -0.648 -7.986 1.00 98.81 150 VAL A O 1
ATOM 1058 N N . ASP A 1 151 ? 21.524 -1.182 -10.049 1.00 98.12 151 ASP A N 1
ATOM 1059 C CA . ASP A 1 151 ? 22.785 -0.951 -10.766 1.00 98.12 151 ASP A CA 1
ATOM 1060 C C . ASP A 1 151 ? 22.630 0.179 -11.794 1.00 98.12 151 ASP A C 1
ATOM 1062 O O . ASP A 1 151 ? 22.224 -0.026 -12.941 1.00 98.12 151 ASP A O 1
ATOM 1066 N N . GLY A 1 152 ? 22.886 1.411 -11.353 1.00 96.31 152 GLY A N 1
ATOM 1067 C CA . GLY A 1 152 ? 22.714 2.607 -12.169 1.00 96.31 152 GLY A CA 1
ATOM 1068 C C . GLY A 1 152 ? 24.008 3.387 -12.385 1.00 96.31 152 GLY A C 1
ATOM 1069 O O . GLY A 1 152 ? 24.796 3.553 -11.457 1.00 96.31 152 GLY A O 1
ATOM 1070 N N . THR A 1 153 ? 24.203 3.927 -13.592 1.00 96.50 153 THR A N 1
ATOM 1071 C CA . THR A 1 153 ? 25.396 4.732 -13.944 1.00 96.50 153 THR A CA 1
ATOM 1072 C C . THR A 1 153 ? 25.113 6.226 -14.131 1.00 96.50 153 THR A C 1
ATOM 1074 O O . THR A 1 153 ? 26.028 6.990 -14.441 1.00 96.50 153 THR A O 1
ATOM 1077 N N . GLY A 1 154 ? 23.852 6.640 -13.995 1.00 93.50 154 GLY A N 1
ATOM 1078 C CA . GLY A 1 154 ? 23.402 8.022 -14.164 1.00 93.50 154 GLY A CA 1
ATOM 1079 C C . GLY A 1 154 ? 23.504 8.886 -12.905 1.00 93.50 154 GLY A C 1
ATOM 1080 O O . GLY A 1 154 ? 24.028 8.481 -11.871 1.00 93.50 154 GLY A O 1
ATOM 1081 N N . GLU A 1 155 ? 22.968 10.106 -12.989 1.00 92.75 155 GLU A N 1
ATOM 1082 C CA . GLU A 1 155 ? 23.044 11.107 -11.909 1.00 92.75 155 GLU A CA 1
ATOM 1083 C C . GLU A 1 155 ? 22.025 10.886 -10.775 1.00 92.75 155 GLU A C 1
ATOM 1085 O O . GLU A 1 155 ? 22.154 11.474 -9.700 1.00 92.75 155 GLU A O 1
ATOM 1090 N N . HIS A 1 156 ? 20.989 10.075 -11.002 1.00 97.38 156 HIS A N 1
ATOM 1091 C CA . HIS A 1 156 ? 19.863 9.915 -10.079 1.00 97.38 156 HIS A CA 1
ATOM 1092 C C . HIS A 1 156 ? 19.588 8.439 -9.800 1.00 97.38 156 HIS A C 1
ATOM 1094 O O . HIS A 1 156 ? 18.720 7.828 -10.425 1.00 97.38 156 HIS A O 1
ATOM 1100 N N . ILE A 1 157 ? 20.352 7.873 -8.867 1.00 98.50 157 ILE A N 1
ATOM 1101 C CA . ILE A 1 157 ? 20.252 6.467 -8.472 1.00 98.50 157 ILE A CA 1
ATOM 1102 C C . ILE A 1 157 ? 19.721 6.393 -7.044 1.00 98.50 157 ILE A C 1
ATOM 1104 O O . ILE A 1 157 ? 20.312 6.972 -6.132 1.00 98.50 157 ILE A O 1
ATOM 1108 N N . GLY A 1 158 ? 18.608 5.692 -6.850 1.00 98.56 158 GLY A N 1
ATOM 1109 C CA . GLY A 1 158 ? 17.964 5.578 -5.548 1.00 98.56 158 GLY A CA 1
ATOM 1110 C C . GLY A 1 158 ? 17.516 4.163 -5.231 1.00 98.56 158 GLY A C 1
ATOM 1111 O O . GLY A 1 158 ? 17.003 3.448 -6.088 1.00 98.56 158 GLY A O 1
ATOM 1112 N N . GLY A 1 159 ? 17.658 3.769 -3.966 1.00 98.62 159 GLY A N 1
ATOM 1113 C CA . GLY A 1 159 ? 17.222 2.450 -3.511 1.00 98.62 159 GLY A CA 1
ATOM 1114 C C . GLY A 1 159 ? 15.720 2.218 -3.707 1.00 98.62 159 GLY A C 1
ATOM 1115 O O . GLY A 1 159 ? 15.319 1.117 -4.071 1.00 98.62 159 GLY A O 1
ATOM 1116 N N . LEU A 1 160 ? 14.897 3.267 -3.563 1.00 98.75 160 LEU A N 1
ATOM 1117 C CA . LEU A 1 160 ? 13.450 3.234 -3.810 1.00 98.75 160 LEU A CA 1
ATOM 1118 C C . LEU A 1 160 ? 13.046 4.101 -5.011 1.00 98.75 160 LEU A C 1
ATOM 1120 O O . LEU A 1 160 ? 12.426 3.611 -5.953 1.00 98.75 160 LEU A O 1
ATOM 1124 N N . VAL A 1 161 ? 13.405 5.387 -4.993 1.00 98.69 161 VAL A N 1
ATOM 1125 C CA . VAL A 1 161 ? 13.060 6.360 -6.039 1.00 98.69 161 VAL A CA 1
ATOM 1126 C C . VAL A 1 161 ? 14.335 6.985 -6.585 1.00 98.69 161 VAL A C 1
ATOM 1128 O O . VAL A 1 161 ? 15.096 7.583 -5.822 1.00 98.69 161 VAL A O 1
ATOM 1131 N N . GLY A 1 162 ? 14.547 6.888 -7.899 1.00 98.38 162 GLY A N 1
ATOM 1132 C CA . GLY A 1 162 ? 15.727 7.451 -8.562 1.00 98.38 162 GLY A CA 1
ATOM 1133 C C . GLY A 1 162 ? 15.732 8.975 -8.497 1.00 98.38 162 GLY A C 1
ATOM 1134 O O . GLY A 1 162 ? 16.583 9.575 -7.844 1.00 98.38 162 GLY A O 1
ATOM 1135 N N . ARG A 1 163 ? 14.723 9.608 -9.104 1.00 97.50 163 ARG A N 1
ATOM 1136 C CA . ARG A 1 163 ? 14.501 11.062 -9.062 1.00 97.50 163 ARG A CA 1
ATOM 1137 C C . ARG A 1 163 ? 13.115 11.400 -8.519 1.00 97.50 163 ARG A C 1
ATOM 1139 O O . ARG A 1 163 ? 12.126 10.858 -9.003 1.00 97.50 163 ARG A O 1
ATOM 1146 N N . ASN A 1 164 ? 13.042 12.352 -7.591 1.00 95.56 164 ASN A N 1
ATOM 1147 C CA . ASN A 1 164 ? 11.789 12.888 -7.059 1.00 95.56 164 ASN A CA 1
ATOM 1148 C C . ASN A 1 164 ? 11.808 14.425 -7.079 1.00 95.56 164 ASN A C 1
ATOM 1150 O O . ASN A 1 164 ? 12.604 15.032 -6.368 1.00 95.56 164 ASN A O 1
ATOM 1154 N N . ASP A 1 165 ? 10.938 15.055 -7.873 1.00 91.88 165 ASP A N 1
ATOM 1155 C CA . ASP A 1 165 ? 10.894 16.520 -7.958 1.00 91.88 165 ASP A CA 1
ATOM 1156 C C . ASP A 1 165 ? 10.097 17.170 -6.806 1.00 91.88 165 ASP A C 1
ATOM 1158 O O . ASP A 1 165 ? 10.555 18.158 -6.231 1.00 91.88 165 ASP A O 1
ATOM 1162 N N . ARG A 1 166 ? 8.873 16.694 -6.514 1.00 86.44 166 ARG A N 1
ATOM 1163 C CA . ARG A 1 166 ? 7.949 17.318 -5.532 1.00 86.44 166 ARG A CA 1
ATOM 1164 C C . ARG A 1 166 ? 6.983 16.338 -4.848 1.00 86.44 166 ARG A C 1
ATOM 1166 O O . ARG A 1 166 ? 5.982 16.780 -4.290 1.00 86.44 166 ARG A O 1
ATOM 1173 N N . SER A 1 167 ? 7.217 15.032 -4.947 1.00 89.31 167 SER A N 1
ATOM 1174 C CA . SER A 1 167 ? 6.295 14.019 -4.417 1.00 89.31 167 SER A CA 1
ATOM 1175 C C . SER A 1 167 ? 6.546 13.714 -2.953 1.00 89.31 167 SER A C 1
ATOM 1177 O O . SER A 1 167 ? 7.677 13.824 -2.472 1.00 89.31 167 SER A O 1
ATOM 1179 N N . ILE A 1 168 ? 5.484 13.289 -2.275 1.00 89.69 168 ILE A N 1
ATOM 1180 C CA . ILE A 1 168 ? 5.537 12.797 -0.903 1.00 89.69 168 ILE A CA 1
ATOM 1181 C C . ILE A 1 168 ? 5.823 11.298 -0.971 1.00 89.69 168 ILE A C 1
ATOM 1183 O O . ILE A 1 168 ? 5.170 10.571 -1.719 1.00 89.69 168 ILE A O 1
ATOM 1187 N N . VAL A 1 169 ? 6.838 10.853 -0.231 1.00 92.75 169 VAL A N 1
ATOM 1188 C CA . VAL A 1 169 ? 7.195 9.437 -0.115 1.00 92.75 169 VAL A CA 1
ATOM 1189 C C . VAL A 1 169 ? 7.247 9.089 1.364 1.00 92.75 169 VAL A C 1
ATOM 1191 O O . VAL A 1 169 ? 8.175 9.496 2.063 1.00 92.75 169 VAL A O 1
ATOM 1194 N N . GLU A 1 170 ? 6.253 8.350 1.834 1.00 89.69 170 GLU A N 1
ATOM 1195 C CA . GLU A 1 170 ? 6.016 8.065 3.251 1.00 89.69 170 GLU A CA 1
ATOM 1196 C C . GLU A 1 170 ? 5.777 6.573 3.474 1.00 89.69 170 GLU A C 1
ATOM 1198 O O . GLU A 1 170 ? 5.428 5.844 2.545 1.00 89.69 170 GLU A O 1
ATOM 1203 N N . GLY A 1 171 ? 6.048 6.081 4.686 1.00 88.62 171 GLY A N 1
ATOM 1204 C CA . GLY A 1 171 ? 5.855 4.664 5.025 1.00 88.62 171 GLY A CA 1
ATOM 1205 C C . GLY A 1 171 ? 6.527 3.679 4.057 1.00 88.62 171 GLY A C 1
ATOM 1206 O O . GLY A 1 171 ? 6.104 2.534 3.978 1.00 88.62 171 GLY A O 1
ATOM 1207 N N . SER A 1 172 ? 7.521 4.118 3.278 1.00 96.88 172 SER A N 1
ATOM 1208 C CA . SER A 1 172 ? 8.062 3.366 2.145 1.00 96.88 172 SER A CA 1
ATOM 1209 C C . SER A 1 172 ? 9.558 3.137 2.306 1.00 96.88 172 SER A C 1
ATOM 1211 O O . SER A 1 172 ? 10.291 4.022 2.762 1.00 96.88 172 SER A O 1
ATOM 1213 N N . PHE A 1 173 ? 10.018 1.947 1.929 1.00 98.12 173 PHE A N 1
ATOM 1214 C CA . PHE A 1 173 ? 11.314 1.431 2.361 1.00 98.12 173 PHE A CA 1
ATOM 1215 C C . PHE A 1 173 ? 12.091 0.756 1.241 1.00 98.12 173 PHE A C 1
ATOM 1217 O O . PHE A 1 173 ? 11.508 0.167 0.341 1.00 98.12 173 PHE A O 1
ATOM 1224 N N . TRP A 1 174 ? 13.415 0.757 1.327 1.00 98.75 174 TRP A N 1
ATOM 1225 C CA . TRP A 1 174 ? 14.224 -0.139 0.505 1.00 98.75 174 TRP A CA 1
ATOM 1226 C C . TRP A 1 174 ? 15.234 -0.897 1.351 1.00 98.75 174 TRP A C 1
ATOM 1228 O O . TRP A 1 174 ? 15.698 -0.402 2.381 1.00 98.75 174 TRP A O 1
ATOM 1238 N N . ASP A 1 175 ? 15.585 -2.092 0.892 1.00 98.62 175 ASP A N 1
ATOM 1239 C CA . ASP A 1 175 ? 16.654 -2.884 1.486 1.00 98.62 175 ASP A CA 1
ATOM 1240 C C . ASP A 1 175 ? 18.028 -2.346 1.046 1.00 98.62 175 ASP A C 1
ATOM 1242 O O . ASP A 1 175 ? 18.390 -2.429 -0.128 1.00 98.62 175 ASP A O 1
ATOM 1246 N N . ILE A 1 176 ? 18.804 -1.777 1.972 1.00 98.62 176 ILE A N 1
ATOM 1247 C CA . ILE A 1 176 ? 20.117 -1.173 1.672 1.00 98.62 176 ILE A CA 1
ATOM 1248 C C . ILE A 1 176 ? 21.187 -2.221 1.348 1.00 98.62 176 ILE A C 1
ATOM 1250 O O . ILE A 1 176 ? 22.162 -1.913 0.667 1.00 98.62 176 ILE A O 1
ATOM 1254 N N . GLU A 1 177 ? 21.028 -3.446 1.851 1.00 98.56 177 GLU A N 1
ATOM 1255 C CA . GLU A 1 177 ? 22.010 -4.522 1.703 1.00 98.56 177 GLU A CA 1
ATOM 1256 C C . GLU A 1 177 ? 21.772 -5.259 0.386 1.00 98.56 177 GLU A C 1
ATOM 1258 O O . GLU A 1 177 ? 22.713 -5.483 -0.373 1.00 98.56 177 GLU A O 1
ATOM 1263 N N . ALA A 1 178 ? 20.509 -5.569 0.082 1.00 97.81 178 ALA A N 1
ATOM 1264 C CA . ALA A 1 178 ? 20.134 -6.234 -1.160 1.00 97.81 178 ALA A CA 1
ATOM 1265 C C . ALA A 1 178 ? 20.252 -5.307 -2.379 1.00 97.81 178 ALA A C 1
ATOM 1267 O O . ALA A 1 178 ? 20.727 -5.733 -3.432 1.00 97.81 178 ALA A O 1
ATOM 1268 N N . SER A 1 179 ? 19.874 -4.031 -2.235 1.00 97.94 179 SER A N 1
ATOM 1269 C CA . SER A 1 179 ? 19.960 -3.074 -3.345 1.00 97.94 179 SER A CA 1
ATOM 1270 C C . SER A 1 179 ? 21.384 -2.606 -3.635 1.00 97.94 179 SER A C 1
ATOM 1272 O O . SER A 1 179 ? 21.653 -2.162 -4.747 1.00 97.94 179 SER A O 1
ATOM 1274 N N . GLY A 1 180 ? 22.288 -2.671 -2.648 1.00 98.19 180 GLY A N 1
ATOM 1275 C CA . GLY A 1 180 ? 23.619 -2.062 -2.718 1.00 98.19 180 GLY A CA 1
ATOM 1276 C C . GLY A 1 180 ? 23.610 -0.529 -2.626 1.00 98.19 180 GLY A C 1
ATOM 1277 O O . GLY A 1 180 ? 24.658 0.096 -2.788 1.00 98.19 180 GLY A O 1
ATOM 1278 N N . ILE A 1 181 ? 22.452 0.088 -2.356 1.00 98.25 181 ILE A N 1
ATOM 1279 C CA . ILE A 1 181 ? 22.264 1.539 -2.362 1.00 98.25 181 ILE A CA 1
ATOM 1280 C C . ILE A 1 181 ? 21.912 2.062 -0.963 1.00 98.25 181 ILE A C 1
ATOM 1282 O O . ILE A 1 181 ? 20.968 1.615 -0.313 1.00 98.25 181 ILE A O 1
ATOM 1286 N N . THR A 1 182 ? 22.632 3.091 -0.512 1.00 97.19 182 THR A N 1
ATOM 1287 C CA . THR A 1 182 ? 22.452 3.704 0.819 1.00 97.19 182 THR A CA 1
ATOM 1288 C C . THR A 1 182 ? 21.601 4.976 0.822 1.00 97.19 182 THR A C 1
ATOM 1290 O O . THR A 1 182 ? 21.321 5.514 1.892 1.00 97.19 182 THR A O 1
ATOM 1293 N N . SER A 1 183 ? 21.171 5.472 -0.344 1.00 97.56 183 SER A N 1
ATOM 1294 C CA . SER A 1 183 ? 20.375 6.703 -0.464 1.00 97.56 183 SER A CA 1
ATOM 1295 C C . SER A 1 183 ? 19.270 6.597 -1.519 1.00 97.56 183 SER A C 1
ATOM 1297 O O . SER A 1 183 ? 19.272 5.711 -2.366 1.00 97.56 183 SER A O 1
ATOM 1299 N N . SER A 1 184 ? 18.278 7.478 -1.447 1.00 98.38 184 SER A N 1
ATOM 1300 C CA . SER A 1 184 ? 17.133 7.500 -2.357 1.00 98.38 184 SER A CA 1
ATOM 1301 C C . SER A 1 184 ? 16.539 8.904 -2.373 1.00 98.38 184 SER A C 1
ATOM 1303 O O . SER A 1 184 ? 16.638 9.622 -1.377 1.00 98.38 184 SER A O 1
ATOM 1305 N N . SER A 1 185 ? 15.869 9.285 -3.462 1.00 97.56 185 SER A N 1
ATOM 1306 C CA . SER A 1 185 ? 15.149 10.566 -3.554 1.00 97.56 185 SER A CA 1
ATOM 1307 C C . SER A 1 185 ? 13.833 10.588 -2.744 1.00 97.56 185 SER A C 1
ATOM 1309 O O . SER A 1 185 ? 13.069 11.552 -2.799 1.00 97.56 185 SER A O 1
ATOM 1311 N N . GLY A 1 186 ? 13.546 9.519 -2.000 1.00 96.12 186 GLY A N 1
ATOM 1312 C CA . GLY A 1 186 ? 12.413 9.387 -1.086 1.00 96.12 186 GLY A CA 1
ATOM 1313 C C . GLY A 1 186 ? 12.393 8.023 -0.390 1.00 96.12 186 GLY A C 1
ATOM 1314 O O . GLY A 1 186 ? 13.031 7.074 -0.859 1.00 96.12 186 GLY A O 1
ATOM 1315 N N . GLY A 1 187 ? 11.645 7.935 0.712 1.00 95.81 187 GLY A N 1
ATOM 1316 C CA . GLY A 1 187 ? 11.549 6.745 1.563 1.00 95.81 187 GLY A CA 1
ATOM 1317 C C . GLY A 1 187 ? 12.721 6.593 2.535 1.00 95.81 187 GLY A C 1
ATOM 1318 O O . GLY A 1 187 ? 13.566 7.483 2.656 1.00 95.81 187 GLY A O 1
ATOM 1319 N N . TYR A 1 188 ? 12.794 5.441 3.206 1.00 96.69 188 TYR A N 1
ATOM 1320 C CA . TYR A 1 188 ? 13.819 5.152 4.215 1.00 96.69 188 TYR A CA 1
ATOM 1321 C C . TYR A 1 188 ? 14.535 3.821 3.963 1.00 96.69 188 TYR A C 1
ATOM 1323 O O . TYR A 1 188 ? 13.904 2.778 3.801 1.00 96.69 188 TYR A O 1
ATOM 1331 N N . GLY A 1 189 ? 15.866 3.850 3.991 1.00 98.06 189 GLY A N 1
ATOM 1332 C CA . GLY A 1 189 ? 16.688 2.650 3.886 1.00 98.06 189 GLY A CA 1
ATOM 1333 C C . GLY A 1 189 ? 16.595 1.807 5.154 1.00 98.06 189 GLY A C 1
ATOM 1334 O O . GLY A 1 189 ? 16.660 2.331 6.269 1.00 98.06 189 GLY A O 1
ATOM 1335 N N . ARG A 1 190 ? 16.455 0.495 4.982 1.00 97.56 190 ARG A N 1
ATOM 1336 C CA . ARG A 1 190 ? 16.400 -0.506 6.051 1.00 97.56 190 ARG A CA 1
ATOM 1337 C C . ARG A 1 190 ? 17.363 -1.643 5.740 1.00 97.56 190 ARG A C 1
ATOM 1339 O O . ARG A 1 190 ? 17.612 -1.945 4.578 1.00 97.56 190 ARG A O 1
ATOM 1346 N N . THR A 1 191 ? 17.901 -2.284 6.770 1.00 98.19 191 THR A N 1
ATOM 1347 C CA . THR A 1 191 ? 18.651 -3.537 6.579 1.00 98.19 191 THR A CA 1
ATOM 1348 C C . THR A 1 191 ? 17.705 -4.670 6.190 1.00 98.19 191 THR A C 1
ATOM 1350 O O . THR A 1 191 ? 16.512 -4.615 6.506 1.00 98.19 191 THR A O 1
ATOM 1353 N N . THR A 1 192 ? 18.223 -5.744 5.597 1.00 97.62 192 THR A N 1
ATOM 1354 C CA . THR A 1 192 ? 17.426 -6.931 5.265 1.00 97.62 192 THR A CA 1
ATOM 1355 C C . THR A 1 192 ? 16.714 -7.490 6.493 1.00 97.62 192 THR A C 1
ATOM 1357 O O . THR A 1 192 ? 15.554 -7.883 6.418 1.00 97.62 192 THR A O 1
ATOM 1360 N N . SER A 1 193 ? 17.372 -7.486 7.655 1.00 96.94 193 SER A N 1
ATOM 1361 C CA . SER A 1 193 ? 16.750 -7.927 8.909 1.00 96.94 193 SER A CA 1
ATOM 1362 C C . SER A 1 193 ? 15.599 -7.015 9.347 1.00 96.94 193 SER A C 1
ATOM 1364 O O . SER A 1 193 ? 14.561 -7.511 9.776 1.00 96.94 193 SER A O 1
ATOM 1366 N N . GLN A 1 194 ? 15.735 -5.692 9.208 1.00 96.12 194 GLN A N 1
ATOM 1367 C CA . GLN A 1 194 ? 14.650 -4.759 9.531 1.00 96.12 194 GLN A CA 1
ATOM 1368 C C . GLN A 1 194 ? 13.451 -4.930 8.591 1.00 96.12 194 GLN A C 1
ATOM 1370 O O . GLN A 1 194 ? 12.312 -4.865 9.050 1.00 96.12 194 GLN A O 1
ATOM 1375 N N . MET A 1 195 ? 13.702 -5.215 7.311 1.00 97.31 195 MET A N 1
ATOM 1376 C CA . MET A 1 195 ? 12.652 -5.473 6.317 1.00 97.31 195 MET A CA 1
ATOM 1377 C C . MET A 1 195 ? 11.832 -6.741 6.610 1.00 97.31 195 MET A C 1
ATOM 1379 O O . MET A 1 195 ? 10.748 -6.914 6.072 1.00 97.31 195 MET A O 1
ATOM 1383 N N . LYS A 1 196 ? 12.323 -7.634 7.475 1.00 96.50 196 LYS A N 1
ATOM 1384 C CA . LYS A 1 196 ? 11.632 -8.875 7.870 1.00 96.50 196 LYS A CA 1
ATOM 1385 C C . LYS A 1 196 ? 10.932 -8.781 9.221 1.00 96.50 196 LYS A C 1
ATOM 1387 O O . LYS A 1 196 ? 10.498 -9.797 9.753 1.00 96.50 196 LYS A O 1
ATOM 1392 N N . SER A 1 197 ? 10.858 -7.579 9.795 1.00 92.75 197 SER A N 1
ATOM 1393 C CA . SER A 1 197 ? 10.270 -7.373 11.114 1.00 92.75 197 SER A CA 1
ATOM 1394 C C . SER A 1 197 ? 9.091 -6.408 11.057 1.00 92.75 197 SER A C 1
ATOM 1396 O O . SER A 1 197 ? 9.270 -5.225 10.745 1.00 92.75 197 SER A O 1
ATOM 1398 N N . ARG A 1 198 ? 7.889 -6.892 11.408 1.00 88.19 198 ARG A N 1
ATOM 1399 C CA . ARG A 1 198 ? 6.616 -6.151 11.280 1.00 88.19 198 ARG A CA 1
ATOM 1400 C C . ARG A 1 198 ? 6.629 -4.809 11.997 1.00 88.19 198 ARG A C 1
ATOM 1402 O O . ARG A 1 198 ? 6.028 -3.849 11.528 1.00 88.19 198 ARG A O 1
ATOM 1409 N N . ARG A 1 199 ? 7.355 -4.712 13.111 1.00 84.12 199 ARG A N 1
ATOM 1410 C CA . ARG A 1 199 ? 7.481 -3.477 13.902 1.00 84.12 199 ARG A CA 1
ATOM 1411 C C . ARG A 1 199 ? 8.057 -2.291 13.112 1.00 84.12 199 ARG A C 1
ATOM 1413 O O . ARG A 1 199 ? 7.944 -1.157 13.556 1.00 84.12 199 ARG A O 1
ATOM 1420 N N . ASN A 1 200 ? 8.714 -2.536 11.977 1.00 87.69 200 ASN A N 1
ATOM 1421 C CA . ASN A 1 200 ? 9.238 -1.475 11.113 1.00 87.69 200 ASN A CA 1
ATOM 1422 C C . ASN A 1 200 ? 8.195 -0.931 10.121 1.00 87.69 200 ASN A C 1
ATOM 1424 O O . ASN A 1 200 ? 8.490 0.026 9.411 1.00 87.69 200 ASN A O 1
ATOM 1428 N N . TYR A 1 201 ? 6.993 -1.510 10.115 1.00 85.50 201 TYR A N 1
ATOM 1429 C CA . TYR A 1 201 ? 5.874 -1.213 9.222 1.00 85.50 201 TYR A CA 1
ATOM 1430 C C . TYR A 1 201 ? 4.643 -0.766 10.027 1.00 85.50 201 TYR A C 1
ATOM 1432 O O . TYR A 1 201 ? 3.536 -1.246 9.803 1.00 85.50 201 TYR A O 1
ATOM 1440 N N . PHE A 1 202 ? 4.849 0.097 11.028 1.00 73.69 202 PHE A N 1
ATOM 1441 C CA . PHE A 1 202 ? 3.817 0.480 12.001 1.00 73.69 202 PHE A CA 1
ATOM 1442 C C . PHE A 1 202 ? 2.517 0.974 11.352 1.00 73.69 202 PHE A C 1
ATOM 1444 O O . PHE A 1 202 ? 1.444 0.545 11.757 1.00 73.69 202 PHE A O 1
ATOM 1451 N N . ASP A 1 203 ? 2.621 1.805 10.316 1.00 74.06 203 ASP A N 1
ATOM 1452 C CA . ASP A 1 203 ? 1.470 2.405 9.633 1.00 74.06 203 ASP A CA 1
ATOM 1453 C C . ASP A 1 203 ? 0.901 1.532 8.495 1.00 74.06 203 ASP A C 1
ATOM 1455 O O . ASP A 1 203 ? 0.078 1.992 7.708 1.00 74.06 203 ASP A O 1
ATOM 1459 N N . TRP A 1 204 ? 1.342 0.275 8.356 1.00 84.38 204 TRP A N 1
ATOM 1460 C CA . TRP A 1 204 ? 0.853 -0.613 7.296 1.00 84.38 204 TRP A CA 1
ATOM 1461 C C . TRP A 1 204 ? -0.351 -1.429 7.760 1.00 84.38 204 TRP A C 1
ATOM 1463 O O . TRP A 1 204 ? -0.385 -1.984 8.862 1.00 84.38 204 TRP A O 1
ATOM 1473 N N . ASN A 1 205 ? -1.327 -1.591 6.867 1.00 83.00 205 ASN A N 1
ATOM 1474 C CA . ASN A 1 205 ? -2.505 -2.408 7.128 1.00 83.00 205 ASN A CA 1
ATOM 1475 C C . ASN A 1 205 ? -2.188 -3.914 7.018 1.00 83.00 205 ASN A C 1
ATOM 1477 O O . ASN A 1 205 ? -2.274 -4.511 5.943 1.00 83.00 205 ASN A O 1
ATOM 1481 N N . PHE A 1 206 ? -1.902 -4.545 8.161 1.00 85.38 206 PHE A N 1
ATOM 1482 C CA . PHE A 1 206 ? -1.702 -5.998 8.269 1.00 85.38 206 PHE A CA 1
ATOM 1483 C C . PHE A 1 206 ? -2.989 -6.823 8.486 1.00 85.38 206 PHE A C 1
ATOM 1485 O O . PHE A 1 206 ? -2.926 -8.027 8.757 1.00 85.38 206 PHE A O 1
ATOM 1492 N N . PHE A 1 207 ? -4.162 -6.189 8.406 1.00 81.44 207 PHE A N 1
ATOM 1493 C CA . PHE A 1 207 ? -5.463 -6.845 8.581 1.00 81.44 207 PHE A CA 1
ATOM 1494 C C . PHE A 1 207 ? -6.019 -7.377 7.260 1.00 81.44 207 PHE A C 1
ATOM 1496 O O . PHE A 1 207 ? -6.597 -8.464 7.225 1.00 81.44 207 PHE A O 1
ATOM 1503 N N . SER A 1 208 ? -5.838 -6.621 6.175 1.00 81.69 208 SER A N 1
ATOM 1504 C CA . SER A 1 208 ? -6.417 -6.961 4.870 1.00 81.69 208 SER A CA 1
ATOM 1505 C C . SER A 1 208 ? -5.499 -6.742 3.670 1.00 81.69 208 SER A C 1
ATOM 1507 O O . SER A 1 208 ? -5.740 -7.351 2.631 1.00 81.69 208 SER A O 1
ATOM 1509 N N . VAL A 1 209 ? -4.441 -5.931 3.791 1.00 88.50 209 VAL A N 1
ATOM 1510 C CA . VAL A 1 209 ? -3.545 -5.628 2.660 1.00 88.50 209 VAL A CA 1
ATOM 1511 C C . VAL A 1 209 ? -2.277 -6.470 2.724 1.00 88.50 209 VAL A C 1
ATOM 1513 O O . VAL A 1 209 ? -1.994 -7.224 1.795 1.00 88.50 209 VAL A O 1
ATOM 1516 N N . TRP A 1 210 ? -1.550 -6.390 3.838 1.00 92.50 210 TRP A N 1
ATOM 1517 C CA . TRP A 1 210 ? -0.241 -7.014 4.016 1.00 92.50 210 TRP A CA 1
ATOM 1518 C C . TRP A 1 210 ? -0.263 -8.167 5.017 1.00 92.50 210 TRP A C 1
ATOM 1520 O O . TRP A 1 210 ? -0.963 -8.127 6.023 1.00 92.50 210 TRP A O 1
ATOM 1530 N N . TRP A 1 211 ? 0.590 -9.161 4.816 1.00 92.31 211 TRP A N 1
ATOM 1531 C CA . TRP A 1 211 ? 0.951 -10.161 5.819 1.00 92.31 211 TRP A CA 1
ATOM 1532 C C . TRP A 1 211 ? 2.468 -10.336 5.850 1.00 92.31 211 TRP A C 1
ATOM 1534 O O . TRP A 1 211 ? 3.156 -9.967 4.903 1.00 92.31 211 TRP A O 1
ATOM 1544 N N . ILE A 1 212 ? 3.009 -10.866 6.945 1.00 91.75 212 ILE A N 1
ATOM 1545 C CA . ILE A 1 212 ? 4.451 -11.097 7.093 1.00 91.75 212 ILE A CA 1
ATOM 1546 C C . ILE A 1 212 ? 4.706 -12.354 7.932 1.00 91.75 212 ILE A C 1
ATOM 1548 O O . ILE A 1 212 ? 4.044 -12.559 8.952 1.00 91.75 212 ILE A O 1
ATOM 1552 N N . ASP A 1 213 ? 5.653 -13.189 7.493 1.00 91.31 213 ASP A N 1
ATOM 1553 C CA . ASP A 1 213 ? 6.246 -14.267 8.298 1.00 91.31 213 ASP A CA 1
ATOM 1554 C C . ASP A 1 213 ? 7.513 -13.713 8.970 1.00 91.31 213 ASP A C 1
ATOM 1556 O O . ASP A 1 213 ? 8.566 -13.604 8.333 1.00 91.31 213 ASP A O 1
ATOM 1560 N N . GLU A 1 214 ? 7.368 -13.281 10.228 1.00 90.06 214 GLU A N 1
ATOM 1561 C CA . GLU A 1 214 ? 8.403 -12.580 11.007 1.00 90.06 214 GLU A CA 1
ATOM 1562 C C . GLU A 1 214 ? 9.761 -13.293 10.941 1.00 90.06 214 GLU A C 1
ATOM 1564 O O . GLU A 1 214 ? 9.858 -14.520 11.034 1.00 90.06 214 GLU A O 1
ATOM 1569 N N . ASP A 1 215 ? 10.820 -12.501 10.769 1.00 91.88 215 ASP A N 1
ATOM 1570 C CA . ASP A 1 215 ? 12.222 -12.921 10.653 1.00 91.88 215 ASP A CA 1
ATOM 1571 C C . ASP A 1 215 ? 12.554 -13.803 9.432 1.00 91.88 215 ASP A C 1
ATOM 1573 O O . ASP A 1 215 ? 13.728 -14.096 9.174 1.00 91.88 215 ASP A O 1
ATOM 1577 N N . ARG A 1 216 ? 11.558 -14.208 8.636 1.00 92.06 216 ARG A N 1
ATOM 1578 C CA . ARG A 1 216 ? 11.741 -15.093 7.478 1.00 92.06 216 ARG A CA 1
ATOM 1579 C C . ARG A 1 216 ? 11.607 -14.355 6.162 1.00 92.06 216 ARG A C 1
ATOM 1581 O O . ARG A 1 216 ? 12.540 -14.427 5.351 1.00 92.06 216 ARG A O 1
ATOM 1588 N N . ASP A 1 217 ? 10.507 -13.634 5.982 1.00 92.25 217 ASP A N 1
ATOM 1589 C CA . ASP A 1 217 ? 10.147 -12.988 4.720 1.00 92.25 217 ASP A CA 1
ATOM 1590 C C . ASP A 1 217 ? 9.802 -11.505 4.911 1.00 92.25 217 ASP A C 1
ATOM 1592 O O . ASP A 1 217 ? 9.509 -11.053 6.020 1.00 92.25 217 ASP A O 1
ATOM 1596 N N . GLN A 1 218 ? 9.879 -10.737 3.828 1.00 95.12 218 GLN A N 1
ATOM 1597 C CA . GLN A 1 218 ? 9.371 -9.365 3.793 1.00 95.12 218 GLN A CA 1
ATOM 1598 C C . GLN A 1 218 ? 7.829 -9.363 3.721 1.00 95.12 218 GLN A C 1
ATOM 1600 O O . GLN A 1 218 ? 7.234 -10.400 3.416 1.00 95.12 218 GLN A O 1
ATOM 1605 N N . PRO A 1 219 ? 7.147 -8.233 4.004 1.00 96.44 219 PRO A N 1
ATOM 1606 C CA . PRO A 1 219 ? 5.697 -8.162 3.863 1.00 96.44 219 PRO A CA 1
ATOM 1607 C C . PRO A 1 219 ? 5.237 -8.536 2.455 1.00 96.44 219 PRO A C 1
ATOM 1609 O O . PRO A 1 219 ? 5.786 -8.050 1.476 1.00 96.44 219 PRO A O 1
ATOM 1612 N N . ARG A 1 220 ? 4.189 -9.347 2.350 1.00 96.50 220 ARG A N 1
ATOM 1613 C CA . ARG A 1 220 ? 3.561 -9.742 1.085 1.00 96.50 220 ARG A CA 1
ATOM 1614 C C . ARG A 1 220 ? 2.090 -9.367 1.086 1.00 96.50 220 ARG A C 1
ATOM 1616 O O . ARG A 1 220 ? 1.466 -9.259 2.141 1.00 96.50 220 ARG A O 1
ATOM 1623 N N . LEU A 1 221 ? 1.525 -9.154 -0.090 1.00 95.75 221 LEU A N 1
ATOM 1624 C CA . LEU A 1 221 ? 0.121 -8.807 -0.251 1.00 95.75 221 LEU A CA 1
ATOM 1625 C C . LEU A 1 221 ? -0.749 -10.045 0.003 1.00 95.75 221 LEU A C 1
ATOM 1627 O O . LEU A 1 221 ? -0.441 -11.149 -0.449 1.00 95.75 221 LEU A O 1
ATOM 1631 N N . TYR A 1 222 ? -1.862 -9.882 0.719 1.00 92.25 222 TYR A N 1
ATOM 1632 C CA . TYR A 1 222 ? -2.752 -11.001 1.063 1.00 92.25 222 TYR A CA 1
ATOM 1633 C C . TYR A 1 222 ? -3.376 -11.681 -0.156 1.00 92.25 222 TYR A C 1
ATOM 1635 O O . TYR A 1 222 ? -3.655 -12.879 -0.105 1.00 92.25 222 TYR A O 1
ATOM 1643 N N . TRP A 1 223 ? -3.584 -10.950 -1.254 1.00 93.88 223 TRP A N 1
ATOM 1644 C CA . TRP A 1 223 ? -4.151 -11.524 -2.474 1.00 93.88 223 TRP A CA 1
ATOM 1645 C C . TRP A 1 223 ? -3.165 -12.439 -3.220 1.00 93.88 223 TRP A C 1
ATOM 1647 O O . TRP A 1 223 ? -3.575 -13.169 -4.125 1.00 93.88 223 TRP A O 1
ATOM 1657 N N . GLU A 1 224 ? -1.877 -12.428 -2.861 1.00 94.25 224 GLU A N 1
ATOM 1658 C CA . GLU A 1 224 ? -0.872 -13.275 -3.496 1.00 94.25 224 GLU A CA 1
ATOM 1659 C C . GLU A 1 224 ? -1.096 -14.771 -3.234 1.00 94.25 224 GLU A C 1
ATOM 1661 O O . GLU A 1 224 ? -1.485 -15.172 -2.133 1.00 94.25 224 GLU A O 1
ATOM 1666 N N . PRO A 1 225 ? -0.741 -15.641 -4.198 1.00 90.06 225 PRO A N 1
ATOM 1667 C CA . PRO A 1 225 ? -0.695 -17.074 -3.955 1.00 90.06 225 PRO A CA 1
ATOM 1668 C C . PRO A 1 225 ? 0.234 -17.433 -2.785 1.00 90.06 225 PRO A C 1
ATOM 1670 O O . PRO A 1 225 ? 1.388 -16.992 -2.717 1.00 90.06 225 PRO A O 1
ATOM 1673 N N . GLY A 1 226 ? -0.262 -18.300 -1.900 1.00 88.06 226 GLY A N 1
ATOM 1674 C CA . GLY A 1 226 ? 0.482 -18.801 -0.743 1.00 88.06 226 GLY A CA 1
ATOM 1675 C C . GLY A 1 226 ? 0.388 -17.928 0.509 1.00 88.06 226 GLY A C 1
ATOM 1676 O O . GLY A 1 226 ? 1.092 -18.218 1.473 1.00 88.06 226 GLY A O 1
ATOM 1677 N N . SER A 1 227 ? -0.463 -16.897 0.513 1.00 90.12 227 SER A N 1
ATOM 1678 C CA . SER A 1 227 ? -0.796 -16.164 1.732 1.00 90.12 227 SER A CA 1
ATOM 1679 C C . SER A 1 227 ? -1.456 -17.080 2.777 1.00 90.12 227 SER A C 1
ATOM 1681 O O . SER A 1 227 ? -2.136 -18.056 2.426 1.00 90.12 227 SER A O 1
ATOM 1683 N N . PRO A 1 228 ? -1.245 -16.816 4.079 1.00 88.94 228 PRO A N 1
ATOM 1684 C CA . PRO A 1 228 ? -1.979 -17.501 5.128 1.00 88.94 228 PRO A CA 1
ATOM 1685 C C . PRO A 1 228 ? -3.472 -17.152 5.027 1.00 88.94 228 PRO A C 1
ATOM 1687 O O . PRO A 1 228 ? -3.824 -16.097 4.490 1.00 88.94 228 PRO A O 1
ATOM 1690 N N . PRO A 1 229 ? -4.366 -17.994 5.578 1.00 85.00 229 PRO A N 1
ATOM 1691 C CA . PRO A 1 229 ? -5.765 -17.625 5.731 1.00 85.00 229 PRO A CA 1
ATOM 1692 C C . PRO A 1 229 ? -5.874 -16.272 6.429 1.00 85.00 229 PRO A C 1
ATOM 1694 O O . PRO A 1 229 ? -5.183 -16.028 7.424 1.00 85.00 229 PRO A O 1
ATOM 1697 N N . GLN A 1 230 ? -6.734 -15.401 5.904 1.00 77.69 230 GLN A N 1
ATOM 1698 C CA . GLN A 1 230 ? -6.987 -14.117 6.536 1.00 77.69 230 GLN A CA 1
ATOM 1699 C C . GLN A 1 230 ? -7.473 -14.355 7.969 1.00 77.69 230 GLN A C 1
ATOM 1701 O O . GLN A 1 230 ? -8.268 -15.266 8.225 1.00 77.69 230 GLN A O 1
ATOM 1706 N N . LYS A 1 231 ? -6.948 -13.570 8.913 1.00 81.94 231 LYS A N 1
ATOM 1707 C CA . LYS A 1 231 ? -7.329 -13.697 10.320 1.00 81.94 231 LYS A CA 1
ATOM 1708 C C . LYS A 1 231 ? -8.823 -13.421 10.468 1.00 81.94 231 LYS A C 1
ATOM 1710 O O . LYS A 1 231 ? -9.337 -12.465 9.898 1.00 81.94 231 LYS A O 1
ATOM 1715 N N . SER A 1 232 ? -9.493 -14.247 11.258 1.00 86.19 232 SER A N 1
ATOM 1716 C CA . SER A 1 232 ? -10.825 -13.962 11.782 1.00 86.19 232 SER A CA 1
ATOM 1717 C C . SER A 1 232 ? -10.703 -13.399 13.192 1.00 86.19 232 SER A C 1
ATOM 1719 O O . SER A 1 232 ? -9.684 -13.609 13.855 1.00 86.19 232 SER A O 1
ATOM 1721 N N . PHE A 1 233 ? -11.759 -12.735 13.659 1.00 92.19 233 PHE A N 1
ATOM 1722 C CA . PHE A 1 233 ? -11.879 -12.363 15.064 1.00 92.19 233 PHE A CA 1
ATOM 1723 C C . PHE A 1 233 ? -11.632 -13.588 15.959 1.00 92.19 233 PHE A C 1
ATOM 1725 O O . PHE A 1 233 ? -12.136 -14.680 15.679 1.00 92.19 233 PHE A O 1
ATOM 1732 N N . SER A 1 234 ? -10.807 -13.429 16.995 1.00 93.25 234 SER A N 1
ATOM 1733 C CA . SER A 1 234 ? -10.355 -14.542 17.840 1.00 93.25 234 SER A CA 1
ATOM 1734 C C . SER A 1 234 ? -11.287 -14.854 19.015 1.00 93.25 234 SER A C 1
ATOM 1736 O O . SER A 1 234 ? -11.112 -15.879 19.677 1.00 93.25 234 SER A O 1
ATOM 1738 N N . GLY A 1 235 ? -12.241 -13.967 19.312 1.00 92.00 235 GLY A N 1
ATOM 1739 C CA . GLY A 1 235 ? -13.190 -14.120 20.413 1.00 92.00 235 GLY A CA 1
ATOM 1740 C C . GLY A 1 235 ? -14.473 -14.869 20.046 1.00 92.00 235 GLY A C 1
ATOM 1741 O O . GLY A 1 235 ? -14.613 -15.447 18.970 1.00 92.00 235 GLY A O 1
ATOM 1742 N N . GLU A 1 236 ? -15.420 -14.868 20.984 1.00 96.25 236 GLU A N 1
ATOM 1743 C CA . GLU A 1 236 ? -16.737 -15.483 20.804 1.00 96.25 236 GLU A CA 1
ATOM 1744 C C . GLU A 1 236 ? -17.674 -14.586 19.985 1.00 96.25 236 GLU A C 1
ATOM 1746 O O . GLU A 1 236 ? -17.494 -13.371 1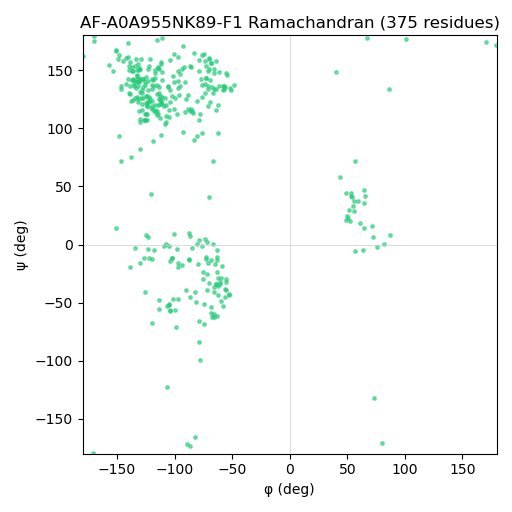9.933 1.00 96.25 236 GLU A O 1
ATOM 1751 N N . GLY A 1 237 ? -18.712 -15.187 19.399 1.00 96.44 237 GLY A N 1
ATOM 1752 C CA . GLY A 1 237 ? -19.727 -14.489 18.609 1.00 96.44 237 GLY A CA 1
ATOM 1753 C C . GLY A 1 237 ? -19.527 -14.620 17.101 1.00 96.44 237 GLY A C 1
ATOM 1754 O O . GLY A 1 237 ? -18.585 -15.255 16.633 1.00 96.44 237 GLY A O 1
ATOM 1755 N N . LEU A 1 238 ? -20.463 -14.049 16.343 1.00 96.06 238 LEU A N 1
ATOM 1756 C CA . LEU A 1 238 ? -20.474 -14.073 14.875 1.00 96.06 238 LEU A CA 1
ATOM 1757 C C . LEU A 1 238 ? -20.511 -12.665 14.260 1.00 96.06 238 LEU A C 1
ATOM 1759 O O . LEU A 1 238 ? -20.706 -12.540 13.055 1.00 96.06 238 LEU A O 1
ATOM 1763 N N . GLY A 1 239 ? -20.396 -11.612 15.076 1.00 96.88 239 GLY A N 1
ATOM 1764 C CA . GLY A 1 239 ? -20.456 -10.223 14.612 1.00 96.88 239 GLY A CA 1
ATOM 1765 C C . GLY A 1 239 ? -21.842 -9.752 14.170 1.00 96.88 239 GLY A C 1
ATOM 1766 O O . GLY A 1 239 ? -21.958 -8.736 13.497 1.00 96.88 239 GLY A O 1
ATOM 1767 N N . THR A 1 240 ? -22.901 -10.478 14.527 1.00 97.62 240 THR A N 1
ATOM 1768 C CA . THR A 1 240 ? -24.287 -10.152 14.138 1.00 97.62 240 THR A CA 1
ATOM 1769 C C . THR A 1 240 ? -25.034 -9.462 15.275 1.00 97.62 240 THR A C 1
ATOM 1771 O O . THR A 1 240 ? -24.641 -9.586 16.428 1.00 97.62 240 THR A O 1
ATOM 1774 N N . GLU A 1 241 ? -26.169 -8.823 14.991 1.00 96.00 241 GLU A N 1
ATOM 1775 C CA . GLU A 1 241 ? -27.023 -8.197 16.018 1.00 96.00 241 GLU A CA 1
ATOM 1776 C C . GLU A 1 241 ? -27.404 -9.157 17.162 1.00 96.00 241 GLU A C 1
ATOM 1778 O O . GLU A 1 241 ? -27.341 -8.804 18.336 1.00 96.00 241 GLU A O 1
ATOM 1783 N N . VAL A 1 242 ? -27.748 -10.408 16.837 1.00 96.69 242 VAL A N 1
ATOM 1784 C CA . VAL A 1 242 ? -28.161 -11.420 17.830 1.00 96.69 242 VAL A CA 1
ATOM 1785 C C . VAL A 1 242 ? -26.994 -12.203 18.436 1.00 96.69 242 VAL A C 1
ATOM 1787 O O . VAL A 1 242 ? -27.171 -12.919 19.421 1.00 96.69 242 VAL A O 1
ATOM 1790 N N . SER A 1 243 ? -25.809 -12.110 17.836 1.00 97.81 243 SER A N 1
ATOM 1791 C CA . SER A 1 243 ? -24.586 -12.773 18.288 1.00 97.81 243 SER A CA 1
ATOM 1792 C C . SER A 1 243 ? -23.390 -11.873 17.969 1.00 97.81 243 SER A C 1
ATOM 1794 O O . SER A 1 243 ? -22.644 -12.160 17.023 1.00 97.81 243 SER A O 1
ATOM 1796 N N . PRO A 1 244 ? -23.239 -10.758 18.707 1.00 98.31 244 PRO A N 1
ATOM 1797 C CA . PRO A 1 244 ? -22.135 -9.834 18.502 1.00 98.31 244 PRO A CA 1
ATOM 1798 C C . PRO A 1 244 ? -20.822 -10.493 18.915 1.00 98.31 244 PRO A C 1
ATOM 1800 O O . PRO A 1 244 ? -20.805 -11.416 19.735 1.00 98.31 244 PRO A O 1
ATOM 1803 N N . TYR A 1 245 ? -19.720 -10.014 18.351 1.00 98.62 245 TYR A N 1
ATOM 1804 C CA . TYR A 1 245 ? -18.388 -10.395 18.794 1.00 98.62 245 TYR A CA 1
ATOM 1805 C C . TYR A 1 245 ? -18.127 -9.887 20.216 1.00 98.62 245 TYR A C 1
ATOM 1807 O O . TYR A 1 245 ? -18.411 -8.731 20.530 1.00 98.62 245 TYR A O 1
ATOM 1815 N N . ILE A 1 246 ? -17.579 -10.741 21.081 1.00 98.50 246 ILE A N 1
ATOM 1816 C CA . ILE A 1 246 ? -17.276 -10.399 22.475 1.00 98.50 246 ILE A CA 1
ATOM 1817 C C . ILE A 1 246 ? -15.789 -10.080 22.608 1.00 98.50 246 ILE A C 1
ATOM 1819 O O . ILE A 1 246 ? -14.939 -10.948 22.410 1.00 98.50 246 ILE A O 1
ATOM 1823 N N . VAL A 1 247 ? -15.488 -8.837 22.978 1.00 98.19 247 VAL A N 1
ATOM 1824 C CA . VAL A 1 247 ? -14.130 -8.320 23.167 1.00 98.19 247 VAL A CA 1
ATOM 1825 C C . VAL A 1 247 ? -13.772 -8.358 24.655 1.00 98.19 247 VAL A C 1
ATOM 1827 O O . VAL A 1 247 ? -14.339 -7.615 25.454 1.00 98.19 247 VAL A O 1
ATOM 1830 N N . THR A 1 248 ? -12.826 -9.214 25.037 1.00 96.94 248 THR A N 1
ATOM 1831 C CA . THR A 1 248 ? -12.368 -9.406 26.430 1.00 96.94 248 THR A CA 1
ATOM 1832 C C . THR A 1 248 ? -10.897 -9.059 26.644 1.00 96.94 248 THR A C 1
ATOM 1834 O O . THR A 1 248 ? -10.397 -9.104 27.764 1.00 96.94 248 THR A O 1
ATOM 1837 N N . ASN A 1 249 ? -10.162 -8.722 25.581 1.00 93.81 249 ASN A N 1
ATOM 1838 C CA . ASN A 1 249 ? -8.754 -8.346 25.669 1.00 93.81 249 ASN A CA 1
ATOM 1839 C C . ASN A 1 249 ? -8.344 -7.367 24.557 1.00 93.81 249 ASN A C 1
ATOM 1841 O O . ASN A 1 249 ? -9.050 -7.177 23.567 1.00 93.81 249 ASN A O 1
ATOM 1845 N N . VAL A 1 250 ? -7.165 -6.761 24.720 1.00 90.56 250 VAL A N 1
ATOM 1846 C CA . VAL A 1 250 ? -6.622 -5.746 23.802 1.00 90.56 250 VAL A CA 1
ATOM 1847 C C . VAL A 1 250 ? -6.392 -6.291 22.389 1.00 90.56 250 VAL A C 1
ATOM 1849 O O . VAL A 1 250 ? -6.629 -5.581 21.417 1.00 90.56 250 VAL A O 1
ATOM 1852 N N . THR A 1 251 ? -5.986 -7.558 22.252 1.00 88.31 251 THR A N 1
ATOM 1853 C CA . THR A 1 251 ? -5.830 -8.195 20.935 1.00 88.31 251 THR A CA 1
ATOM 1854 C C . THR A 1 251 ? -7.157 -8.190 20.177 1.00 88.31 251 THR A C 1
ATOM 1856 O O . THR A 1 251 ? -7.202 -7.730 19.040 1.00 88.31 251 THR A O 1
ATOM 1859 N N . GLN A 1 252 ? -8.245 -8.613 20.826 1.00 93.94 252 GLN A N 1
ATOM 1860 C CA . GLN A 1 252 ? -9.588 -8.613 20.238 1.00 93.94 252 GLN A CA 1
ATOM 1861 C C . GLN A 1 252 ? -10.096 -7.201 19.925 1.00 93.94 252 GLN A C 1
ATOM 1863 O O . GLN A 1 252 ? -10.768 -7.003 18.919 1.00 93.94 252 GLN A O 1
ATOM 1868 N N . LEU A 1 253 ? -9.744 -6.199 20.737 1.00 93.81 253 LEU A N 1
ATOM 1869 C CA . LEU A 1 253 ? -10.093 -4.805 20.445 1.00 93.81 253 LEU A CA 1
ATOM 1870 C C . LEU A 1 253 ? -9.453 -4.335 19.132 1.00 93.81 253 LEU A C 1
ATOM 1872 O O . LEU A 1 253 ? -10.105 -3.705 18.306 1.00 93.81 253 LEU A O 1
ATOM 1876 N N . VAL A 1 254 ? -8.184 -4.677 18.908 1.00 88.12 254 VAL A N 1
ATOM 1877 C CA . VAL A 1 254 ? -7.489 -4.335 17.661 1.00 88.12 254 VAL A CA 1
ATOM 1878 C C . VAL A 1 254 ? -8.029 -5.148 16.475 1.00 88.12 254 VAL A C 1
ATOM 1880 O O . VAL A 1 254 ? -8.111 -4.627 15.361 1.00 88.12 254 VAL A O 1
ATOM 1883 N N . GLU A 1 255 ? -8.451 -6.396 16.707 1.00 90.94 255 GLU A N 1
ATOM 1884 C CA . GLU A 1 255 ? -9.079 -7.274 15.708 1.00 90.94 255 GLU A CA 1
ATOM 1885 C C . GLU A 1 255 ? -10.421 -6.764 15.172 1.00 90.94 255 GLU A C 1
ATOM 1887 O O . GLU A 1 255 ? -10.861 -7.264 14.141 1.00 90.94 255 GLU A O 1
ATOM 1892 N N . ILE A 1 256 ? -11.029 -5.728 15.762 1.00 93.88 256 ILE A N 1
ATOM 1893 C CA . ILE A 1 256 ? -12.188 -5.036 15.164 1.00 93.88 256 ILE A CA 1
ATOM 1894 C C . ILE A 1 256 ? -11.857 -4.549 13.745 1.00 93.88 256 ILE A C 1
ATOM 1896 O O . ILE A 1 256 ? -12.705 -4.543 12.858 1.00 93.88 256 ILE A O 1
ATOM 1900 N N . ASN A 1 257 ? -10.586 -4.231 13.477 1.00 89.31 257 ASN A N 1
ATOM 1901 C CA . ASN A 1 257 ? -10.112 -3.888 12.139 1.00 89.31 257 ASN A CA 1
ATOM 1902 C C . ASN A 1 257 ? -10.236 -5.025 11.097 1.00 89.31 257 ASN A C 1
ATOM 1904 O O . ASN A 1 257 ? -10.091 -4.751 9.905 1.00 89.31 257 ASN A O 1
ATOM 1908 N N . LEU A 1 258 ? -10.495 -6.271 11.505 1.00 88.69 258 LEU A N 1
ATOM 1909 C CA . LEU A 1 258 ? -10.748 -7.389 10.590 1.00 88.69 258 LEU A CA 1
ATOM 1910 C C . LEU A 1 258 ? -12.151 -7.329 9.967 1.00 88.69 258 LEU A C 1
ATOM 1912 O O . LEU A 1 258 ? -12.312 -7.778 8.835 1.00 88.69 258 LEU A O 1
ATOM 1916 N N . ASP A 1 259 ? -13.137 -6.764 10.670 1.00 92.25 259 ASP A N 1
ATOM 1917 C CA . ASP A 1 259 ? -14.511 -6.600 10.181 1.00 92.25 259 ASP A CA 1
ATOM 1918 C C . ASP A 1 259 ? -15.150 -5.331 10.765 1.00 92.25 259 ASP A C 1
ATOM 1920 O O . ASP A 1 259 ? -15.730 -5.325 11.850 1.00 92.25 259 ASP A O 1
ATOM 1924 N N . LEU A 1 260 ? -15.053 -4.233 10.019 1.00 93.44 260 LEU A N 1
ATOM 1925 C CA . LEU A 1 260 ? -15.559 -2.923 10.437 1.00 93.44 260 LEU A CA 1
ATOM 1926 C C . LEU A 1 260 ? -17.091 -2.779 10.332 1.00 93.44 260 LEU A C 1
ATOM 1928 O O . LEU A 1 260 ? -17.626 -1.723 10.671 1.00 93.44 260 LEU A O 1
ATOM 1932 N N . THR A 1 261 ? -17.786 -3.815 9.854 1.00 95.12 261 THR A N 1
ATOM 1933 C CA . THR A 1 261 ? -19.248 -3.823 9.661 1.00 95.12 261 THR A CA 1
ATOM 1934 C C . THR A 1 261 ? -19.987 -4.629 10.729 1.00 95.12 261 THR A C 1
ATOM 1936 O O . THR A 1 261 ? -21.204 -4.524 10.856 1.00 95.12 261 THR A O 1
ATOM 1939 N N . ALA A 1 262 ? -19.255 -5.440 11.495 1.00 97.44 262 ALA A N 1
ATOM 1940 C CA . ALA A 1 262 ? -19.805 -6.308 12.523 1.00 97.44 262 ALA A CA 1
ATOM 1941 C C . ALA A 1 262 ? -20.202 -5.561 13.805 1.00 97.44 262 ALA A C 1
ATOM 1943 O O . ALA A 1 262 ? -19.741 -4.455 14.090 1.00 97.44 262 ALA A O 1
ATOM 1944 N N . ASN A 1 263 ? -21.015 -6.231 14.623 1.00 98.50 263 ASN A N 1
ATOM 1945 C CA . ASN A 1 263 ? -21.405 -5.761 15.946 1.00 98.50 263 ASN A CA 1
ATOM 1946 C C . ASN A 1 263 ? -20.504 -6.353 17.030 1.00 98.50 263 ASN A C 1
ATOM 1948 O O . ASN A 1 263 ? -20.237 -7.558 17.048 1.00 98.50 263 ASN A O 1
ATOM 1952 N N . TYR A 1 264 ? -20.098 -5.507 17.967 1.00 98.69 264 TYR A N 1
ATOM 1953 C CA . TYR A 1 264 ? -19.144 -5.800 19.023 1.00 98.69 264 TYR A CA 1
ATOM 1954 C C . TYR A 1 264 ? -19.698 -5.385 20.380 1.00 98.69 264 TYR A C 1
ATOM 1956 O O . TYR A 1 264 ? -20.320 -4.332 20.527 1.00 98.69 264 TYR A O 1
ATOM 1964 N N . ILE A 1 265 ? -19.411 -6.196 21.393 1.00 98.69 265 ILE A N 1
ATOM 1965 C CA . ILE A 1 265 ? -19.664 -5.859 22.790 1.00 98.69 265 ILE A CA 1
ATOM 1966 C C . ILE A 1 265 ? -18.397 -6.053 23.618 1.00 98.69 265 ILE A C 1
ATOM 1968 O O . ILE A 1 265 ? -17.661 -7.023 23.416 1.00 98.69 265 ILE A O 1
ATOM 1972 N N . LEU A 1 266 ? -18.155 -5.174 24.591 1.00 98.56 266 LEU A N 1
ATOM 1973 C CA . LEU A 1 266 ? -17.141 -5.447 25.610 1.00 98.56 266 LEU A CA 1
ATOM 1974 C C . LEU A 1 266 ? -17.655 -6.517 26.580 1.00 98.56 266 LEU A C 1
ATOM 1976 O O . LEU A 1 266 ? -18.775 -6.433 27.091 1.00 98.56 266 LEU A O 1
ATOM 1980 N N . GLY A 1 267 ? -16.828 -7.532 26.817 1.00 97.88 267 GLY A N 1
ATOM 1981 C CA . GLY A 1 267 ? -17.032 -8.533 27.863 1.00 97.88 267 GLY A CA 1
ATOM 1982 C C . GLY A 1 267 ? -16.259 -8.236 29.149 1.00 97.88 267 GLY A C 1
ATOM 1983 O O . GLY A 1 267 ? -16.637 -8.756 30.192 1.00 97.88 267 GLY A O 1
ATOM 1984 N N . ASP A 1 268 ? -15.220 -7.398 29.075 1.00 97.38 268 ASP A N 1
ATOM 1985 C CA . ASP A 1 268 ? -14.371 -6.986 30.196 1.00 97.38 268 ASP A CA 1
ATOM 1986 C C . ASP A 1 268 ? -13.846 -5.552 29.992 1.00 97.38 268 ASP A C 1
ATOM 1988 O O . ASP A 1 268 ? -13.853 -5.022 28.878 1.00 97.38 268 ASP A O 1
ATOM 1992 N N . SER A 1 269 ? -13.366 -4.928 31.075 1.00 97.00 269 SER A N 1
ATOM 1993 C CA . SER A 1 269 ? -12.587 -3.685 30.988 1.00 97.00 269 SER A CA 1
ATOM 1994 C C . SER A 1 269 ? -11.186 -3.958 30.437 1.00 97.00 269 SER A C 1
ATOM 1996 O O . SER A 1 269 ? -10.566 -4.966 30.776 1.00 97.00 269 SER A O 1
ATOM 1998 N N . LEU A 1 270 ? -10.667 -3.038 29.625 1.00 94.62 270 LEU A N 1
ATOM 1999 C CA . LEU A 1 270 ? -9.412 -3.184 28.891 1.00 94.62 270 LEU A CA 1
ATOM 2000 C C . LEU A 1 270 ? -8.389 -2.130 29.325 1.00 94.62 270 LEU A C 1
ATOM 2002 O O . LEU A 1 270 ? -8.720 -0.955 29.424 1.00 94.62 270 LEU A O 1
ATOM 2006 N N . ASP A 1 271 ? -7.135 -2.538 29.513 1.00 91.31 271 ASP A N 1
ATOM 2007 C CA . ASP A 1 271 ? -5.997 -1.646 29.771 1.00 91.31 271 ASP A CA 1
ATOM 2008 C C . ASP A 1 271 ? -5.003 -1.738 28.606 1.00 91.31 271 ASP A C 1
ATOM 2010 O O . ASP A 1 271 ? -4.416 -2.796 28.361 1.00 91.31 271 ASP A O 1
ATOM 2014 N N . LEU A 1 272 ? -4.831 -0.635 27.876 1.00 87.44 272 LEU A N 1
ATOM 2015 C CA . LEU A 1 272 ? -4.005 -0.569 26.669 1.00 87.44 272 LEU A CA 1
ATOM 2016 C C . LEU A 1 272 ? -2.500 -0.425 26.953 1.00 87.44 272 LEU A C 1
ATOM 2018 O O . LEU A 1 272 ? -1.714 -0.432 26.010 1.00 87.44 272 LEU A O 1
ATOM 2022 N N . THR A 1 273 ? -2.069 -0.388 28.223 1.00 80.81 273 THR A N 1
ATOM 2023 C CA . THR A 1 273 ? -0.635 -0.469 28.576 1.00 80.81 273 THR A CA 1
ATOM 2024 C C . THR A 1 273 ? -0.030 -1.854 28.344 1.00 80.81 273 THR A C 1
ATOM 2026 O O . THR A 1 273 ? 1.194 -2.002 28.329 1.00 80.81 273 THR A O 1
ATOM 2029 N N . VAL A 1 274 ? -0.860 -2.889 28.178 1.00 65.25 274 VAL A N 1
ATOM 2030 C CA . VAL A 1 274 ? -0.385 -4.260 27.978 1.00 65.25 274 VAL A CA 1
ATOM 2031 C C . VAL A 1 274 ? 0.250 -4.380 26.586 1.00 65.25 274 VAL A C 1
ATOM 2033 O O . VAL A 1 274 ? -0.453 -4.215 25.585 1.00 65.25 274 VAL A O 1
ATOM 2036 N N . PRO A 1 275 ? 1.549 -4.727 26.475 1.00 57.72 275 PRO A N 1
ATOM 2037 C CA . PRO A 1 275 ? 2.187 -4.915 25.181 1.00 57.72 275 PRO A CA 1
ATOM 2038 C C . PRO A 1 275 ? 1.500 -6.058 24.435 1.00 57.72 275 PRO A C 1
ATOM 2040 O O . PRO A 1 275 ? 1.495 -7.200 24.900 1.00 57.72 275 PRO A O 1
ATOM 2043 N N . THR A 1 276 ? 0.946 -5.777 23.261 1.00 60.12 276 THR A N 1
ATOM 2044 C CA . THR A 1 276 ? 0.491 -6.820 22.337 1.00 60.12 276 THR A CA 1
ATOM 2045 C C . THR A 1 276 ? 1.388 -6.819 21.110 1.00 60.12 276 THR A C 1
ATOM 2047 O O . THR A 1 276 ? 1.952 -5.796 20.741 1.00 60.12 276 THR A O 1
ATOM 2050 N N . SER A 1 277 ? 1.490 -7.953 20.415 1.00 56.62 277 SER A N 1
ATOM 2051 C CA . SER A 1 277 ? 2.170 -8.020 19.110 1.00 56.62 277 SER A CA 1
ATOM 2052 C C . SER A 1 277 ? 1.491 -7.161 18.028 1.00 56.62 277 SER A C 1
ATOM 2054 O O . SER A 1 277 ? 1.973 -7.088 16.897 1.00 56.62 277 SER A O 1
ATOM 2056 N N . LEU A 1 278 ? 0.348 -6.544 18.343 1.00 55.38 278 LEU A N 1
ATOM 2057 C CA . LEU A 1 278 ? -0.407 -5.648 17.476 1.00 55.38 278 LEU A CA 1
ATOM 2058 C C . LEU A 1 278 ? -0.202 -4.159 17.820 1.00 55.38 278 LEU A C 1
ATOM 2060 O O . LEU A 1 278 ? -0.569 -3.328 16.998 1.00 55.38 278 LEU A O 1
ATOM 2064 N N . ILE A 1 279 ? 0.407 -3.833 18.969 1.00 57.78 279 ILE A N 1
ATOM 2065 C CA . ILE A 1 279 ? 0.773 -2.472 19.394 1.00 57.78 279 ILE A CA 1
ATOM 2066 C C . ILE A 1 279 ? 2.295 -2.323 19.221 1.00 57.78 279 ILE A C 1
ATOM 2068 O O . ILE A 1 279 ? 3.076 -3.068 19.817 1.00 57.78 279 ILE A O 1
ATOM 2072 N N . VAL A 1 280 ? 2.734 -1.426 18.334 1.00 50.41 280 VAL A N 1
ATOM 2073 C CA . VAL A 1 280 ? 4.153 -1.254 17.974 1.00 50.41 280 VAL A CA 1
ATOM 2074 C C . VAL A 1 280 ? 4.669 0.049 18.576 1.00 50.41 280 VAL A C 1
ATOM 2076 O O . VAL A 1 280 ? 4.293 1.130 18.140 1.00 50.41 280 VAL A O 1
ATOM 2079 N N . GLY A 1 281 ? 5.549 -0.046 19.578 1.00 56.06 281 GLY A N 1
ATOM 2080 C CA . GLY A 1 281 ? 5.751 1.094 20.484 1.00 56.06 281 GLY A CA 1
ATOM 2081 C C . GLY A 1 281 ? 4.477 1.320 21.302 1.00 56.06 281 GLY A C 1
ATOM 2082 O O . GLY A 1 281 ? 3.509 0.602 21.119 1.00 56.06 281 GLY A O 1
ATOM 2083 N N . GLU A 1 282 ? 4.429 2.268 22.223 1.00 61.34 282 GLU A N 1
ATOM 2084 C CA . GLU A 1 282 ? 3.224 2.480 23.052 1.00 61.34 282 GLU A CA 1
ATOM 2085 C C . GLU A 1 282 ? 2.000 2.981 22.241 1.00 61.34 282 GLU A C 1
ATOM 2087 O O . GLU A 1 282 ? 0.940 3.204 22.809 1.00 61.34 282 GLU A O 1
ATOM 2092 N N . ASP A 1 283 ? 2.136 3.156 20.919 1.00 75.62 283 ASP A N 1
ATOM 2093 C CA . ASP A 1 283 ? 1.199 3.828 20.014 1.00 75.62 283 ASP A CA 1
ATOM 2094 C C . ASP A 1 283 ? 0.132 2.863 19.457 1.00 75.62 283 ASP A C 1
ATOM 2096 O O . ASP A 1 283 ? 0.425 1.888 18.754 1.00 75.62 283 ASP A O 1
ATOM 2100 N N . PHE A 1 284 ? -1.128 3.133 19.791 1.00 80.38 284 PHE A N 1
ATOM 2101 C CA . PHE A 1 284 ? -2.291 2.373 19.349 1.00 80.38 284 PHE A CA 1
ATOM 2102 C C . PHE A 1 284 ? -2.650 2.709 17.892 1.00 80.38 284 PHE A C 1
ATOM 2104 O O . PHE A 1 284 ? -2.677 3.871 17.484 1.00 80.38 284 PHE A O 1
ATOM 2111 N N . LEU A 1 285 ? -2.977 1.685 17.096 1.00 78.88 285 LEU A N 1
ATOM 2112 C CA . LEU A 1 285 ? -3.545 1.863 15.757 1.00 78.88 285 LEU A CA 1
ATOM 2113 C C . LEU A 1 285 ? -5.071 2.005 15.865 1.00 78.88 285 LEU A C 1
ATOM 2115 O O . LEU A 1 285 ? -5.715 1.028 16.259 1.00 78.88 285 LEU A O 1
ATOM 2119 N N . PRO A 1 286 ? -5.661 3.165 15.512 1.00 85.38 286 PRO A N 1
ATOM 2120 C CA . PRO A 1 286 ? -7.100 3.374 15.637 1.00 85.38 286 PRO A CA 1
ATOM 2121 C C . PRO A 1 286 ? -7.930 2.312 14.905 1.00 85.38 286 PRO A C 1
ATOM 2123 O O . PRO A 1 286 ? -7.554 1.798 13.846 1.00 85.38 286 PRO A O 1
ATOM 2126 N N . ILE A 1 287 ? -9.101 1.999 15.457 1.00 90.00 287 ILE A N 1
ATOM 2127 C CA . ILE A 1 287 ? -10.123 1.205 14.769 1.00 90.00 287 ILE A CA 1
ATOM 2128 C C . ILE A 1 287 ? -10.666 2.032 13.608 1.00 90.00 287 ILE A C 1
ATOM 2130 O O . ILE A 1 287 ? -10.957 3.208 13.796 1.00 90.00 287 ILE A O 1
ATOM 2134 N N . ALA A 1 288 ? -10.824 1.432 12.424 1.00 87.00 288 ALA A N 1
ATOM 2135 C CA . ALA A 1 288 ? -11.229 2.173 11.223 1.00 87.00 288 ALA A CA 1
ATOM 2136 C C . ALA A 1 288 ? -10.314 3.378 10.954 1.00 87.00 288 ALA A C 1
ATOM 2138 O O . ALA A 1 288 ? -10.750 4.485 10.641 1.00 87.00 288 ALA A O 1
ATOM 2139 N N . TRP A 1 289 ? -9.014 3.155 11.137 1.00 76.25 289 TRP A N 1
ATOM 2140 C CA . TRP A 1 289 ? -8.007 4.022 10.563 1.00 76.25 289 TRP A CA 1
ATOM 2141 C C . TRP A 1 289 ? -7.875 3.711 9.070 1.00 76.25 289 TRP A C 1
ATOM 2143 O O . TRP A 1 289 ? -7.681 2.545 8.691 1.00 76.25 289 TRP A O 1
ATOM 2153 N N . ASP A 1 290 ? -7.996 4.753 8.251 1.00 66.25 290 ASP A N 1
ATOM 2154 C CA . ASP A 1 290 ? -7.669 4.726 6.830 1.00 66.25 290 ASP A CA 1
ATOM 2155 C C . ASP A 1 290 ? -6.260 5.293 6.649 1.00 66.25 290 ASP A C 1
ATOM 2157 O O . ASP A 1 290 ? -5.914 6.325 7.235 1.00 66.25 290 ASP A O 1
ATOM 2161 N N . GLU A 1 291 ? -5.449 4.617 5.838 1.00 60.75 291 GLU A N 1
ATOM 2162 C CA . GLU A 1 291 ? -4.205 5.208 5.365 1.00 60.75 291 GLU A CA 1
ATOM 2163 C C . GLU A 1 291 ? -4.591 6.503 4.646 1.00 60.75 291 GLU A C 1
ATOM 2165 O O . GLU A 1 291 ? -5.543 6.518 3.867 1.00 60.75 291 GLU A O 1
ATOM 2170 N N . SER A 1 292 ? -3.910 7.617 4.917 1.00 50.75 292 SER A N 1
ATOM 2171 C CA . SER A 1 292 ? -4.089 8.850 4.148 1.00 50.75 292 SER A CA 1
ATOM 2172 C C . SER A 1 292 ? -3.579 8.615 2.724 1.00 50.75 292 SER A C 1
ATOM 2174 O O . SER A 1 292 ? -2.542 9.113 2.308 1.00 50.75 292 SER A O 1
ATOM 2176 N N . SER A 1 293 ? -4.319 7.826 1.952 1.00 49.78 293 SER A N 1
ATOM 2177 C CA . SER A 1 293 ? -4.046 7.444 0.576 1.00 49.78 293 SER A CA 1
ATOM 2178 C C . SER A 1 293 ? -4.255 8.612 -0.381 1.00 49.78 293 SER A C 1
ATOM 2180 O O . SER A 1 293 ? -4.175 8.412 -1.585 1.00 49.78 293 SER A O 1
ATOM 2182 N N . GLY A 1 294 ? -4.596 9.807 0.123 1.00 46.41 294 GLY A N 1
ATOM 2183 C CA . GLY A 1 294 ? -5.042 10.983 -0.631 1.00 46.41 294 GLY A CA 1
ATOM 2184 C C . GLY A 1 294 ? -6.278 10.749 -1.515 1.00 46.41 294 GLY A C 1
ATOM 2185 O O . GLY A 1 294 ? -6.847 11.698 -2.043 1.00 46.41 294 GLY A O 1
ATOM 2186 N N . LEU A 1 295 ? -6.773 9.512 -1.627 1.00 48.97 295 LEU A N 1
ATOM 2187 C CA . LEU A 1 295 ? -7.917 9.126 -2.452 1.00 48.97 295 LEU A CA 1
ATOM 2188 C C . LEU A 1 295 ? -9.279 9.468 -1.824 1.00 48.97 295 LEU A C 1
ATOM 2190 O O . LEU A 1 295 ? -10.315 9.183 -2.424 1.00 48.97 295 LEU A O 1
ATOM 2194 N N . GLY A 1 296 ? -9.283 10.140 -0.670 1.00 47.00 296 GLY A N 1
ATOM 2195 C CA . GLY A 1 296 ? -10.469 10.382 0.146 1.00 47.00 296 GLY A CA 1
ATOM 2196 C C . GLY A 1 296 ? -10.718 9.214 1.100 1.00 47.00 296 GLY A C 1
ATOM 2197 O O . GLY A 1 296 ? -10.645 8.059 0.700 1.00 47.00 296 GLY A O 1
ATOM 2198 N N . HIS A 1 297 ? -11.001 9.541 2.362 1.00 50.38 297 HIS A N 1
ATOM 2199 C CA . HIS A 1 297 ? -11.054 8.651 3.535 1.00 50.38 297 HIS A CA 1
ATOM 2200 C C . HIS A 1 297 ? -12.233 7.653 3.553 1.00 50.38 297 HIS A C 1
ATOM 2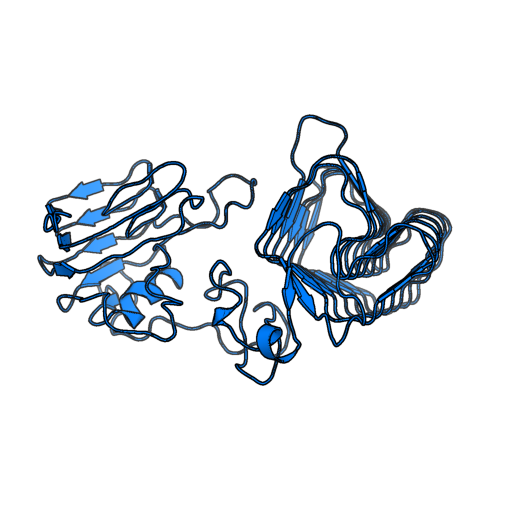202 O O . HIS A 1 297 ? -12.915 7.504 4.561 1.00 50.38 297 HIS A O 1
ATOM 2208 N N . GLN A 1 298 ? -12.568 7.049 2.415 1.00 50.78 298 GLN A N 1
ATOM 2209 C CA . GLN A 1 298 ? -13.804 6.286 2.210 1.00 50.78 298 GLN A CA 1
ATOM 2210 C C . GLN A 1 298 ? -13.578 4.764 2.195 1.00 50.78 298 GLN A C 1
ATOM 2212 O O . GLN A 1 298 ? -14.546 4.028 2.027 1.00 50.78 298 GLN A O 1
ATOM 2217 N N . GLU A 1 299 ? -12.342 4.261 2.335 1.00 60.78 299 GLU A N 1
ATOM 2218 C CA . GLU A 1 299 ? -12.088 2.813 2.208 1.00 60.78 299 GLU A CA 1
ATOM 2219 C C . GLU A 1 299 ? -12.109 2.060 3.558 1.00 60.78 299 GLU A C 1
ATOM 2221 O O . GLU A 1 299 ? -12.302 0.841 3.555 1.00 60.78 299 GLU A O 1
ATOM 2226 N N . ARG A 1 300 ? -11.992 2.739 4.716 1.00 79.69 300 ARG A N 1
ATOM 2227 C CA . ARG A 1 300 ? -12.083 2.097 6.049 1.00 79.69 300 ARG A CA 1
ATOM 2228 C C . ARG A 1 300 ? -12.895 2.892 7.075 1.00 79.69 300 ARG A C 1
ATOM 2230 O O . ARG A 1 300 ? -12.332 3.451 8.009 1.00 79.69 300 ARG A O 1
ATOM 2237 N N . THR A 1 301 ? -14.219 2.868 6.951 1.00 88.81 301 THR A N 1
ATOM 2238 C CA . THR A 1 301 ? -15.148 3.376 7.975 1.00 88.81 301 THR A CA 1
ATOM 2239 C C . THR A 1 301 ? -15.671 2.243 8.860 1.00 88.81 301 THR A C 1
ATOM 2241 O O . THR A 1 301 ? -15.947 1.140 8.384 1.00 88.81 301 THR A O 1
ATOM 2244 N N . PHE A 1 302 ? -15.802 2.492 10.167 1.00 94.75 302 PHE A N 1
ATOM 2245 C CA . PHE A 1 302 ? -16.571 1.609 11.047 1.00 94.75 302 PHE A CA 1
ATOM 2246 C C . PHE A 1 302 ? -18.053 1.936 10.890 1.00 94.75 302 PHE A C 1
ATOM 2248 O O . PHE A 1 302 ? -18.440 3.086 11.084 1.00 94.75 302 PHE A O 1
ATOM 2255 N N . THR A 1 303 ? -18.851 0.928 10.539 1.00 96.19 303 THR A N 1
ATOM 2256 C CA . THR A 1 303 ? -20.294 1.043 10.244 1.00 96.19 303 THR A CA 1
ATOM 2257 C C . THR A 1 303 ? -21.153 0.131 11.127 1.00 96.19 303 THR A C 1
ATOM 2259 O O . THR A 1 303 ? -22.378 0.166 11.053 1.00 96.19 303 THR A O 1
ATOM 2262 N N . GLY A 1 304 ? -20.519 -0.691 11.969 1.00 96.94 304 GLY A N 1
ATOM 2263 C CA . GLY A 1 304 ? -21.200 -1.594 12.893 1.00 96.94 304 GLY A CA 1
ATOM 2264 C C . GLY A 1 304 ? -21.656 -0.938 14.201 1.00 96.94 304 GLY A C 1
ATOM 2265 O O . GLY A 1 304 ? -21.672 0.286 14.367 1.00 96.94 304 GLY A O 1
ATOM 2266 N N . GLU A 1 305 ? -22.008 -1.782 15.170 1.00 98.50 305 GLU A N 1
ATOM 2267 C CA . GLU A 1 305 ? -22.318 -1.371 16.543 1.00 98.50 305 GLU A CA 1
ATOM 2268 C C . GLU A 1 305 ? -21.179 -1.735 17.502 1.00 98.50 305 GLU A C 1
ATOM 2270 O O . GLU A 1 305 ? -20.645 -2.841 17.454 1.00 98.50 305 GLU A O 1
ATOM 2275 N N . PHE A 1 306 ? -20.819 -0.825 18.405 1.00 98.69 306 PHE A N 1
ATOM 2276 C CA . PHE A 1 306 ? -19.887 -1.083 19.498 1.00 98.69 306 PHE A CA 1
ATOM 2277 C C . PHE A 1 306 ? -20.524 -0.700 20.837 1.00 98.69 306 PHE A C 1
ATOM 2279 O O . PHE A 1 306 ? -20.658 0.485 21.153 1.00 98.69 306 PHE A O 1
ATOM 2286 N N . ASP A 1 307 ? -20.898 -1.698 21.640 1.00 98.62 307 ASP A N 1
ATOM 2287 C CA . ASP A 1 307 ? -21.458 -1.499 22.980 1.00 98.62 307 ASP A CA 1
ATOM 2288 C C . ASP A 1 307 ? -20.424 -1.829 24.064 1.00 98.62 307 ASP A C 1
ATOM 2290 O O . ASP A 1 307 ? -20.083 -2.987 24.322 1.00 98.62 307 ASP A O 1
ATOM 2294 N N . GLY A 1 308 ? -19.944 -0.797 24.753 1.00 98.25 308 GLY A N 1
ATOM 2295 C CA . GLY A 1 308 ? -19.017 -0.940 25.867 1.00 98.25 308 GLY A CA 1
ATOM 2296 C C . GLY A 1 308 ? -19.629 -1.597 27.106 1.00 98.25 308 GLY A C 1
ATOM 2297 O O . GLY A 1 308 ? -18.893 -1.974 28.012 1.00 98.25 308 GLY A O 1
ATOM 2298 N N . ARG A 1 309 ? -20.960 -1.735 27.187 1.00 97.94 309 ARG A N 1
ATOM 2299 C CA . ARG A 1 309 ? -21.706 -2.304 28.327 1.00 97.94 309 ARG A CA 1
ATOM 2300 C C . ARG A 1 309 ? -21.321 -1.707 29.691 1.00 97.94 309 ARG A C 1
ATOM 2302 O O . ARG A 1 309 ? -21.524 -2.335 30.729 1.00 97.94 309 ARG A O 1
ATOM 2309 N N . GLY A 1 310 ? -20.789 -0.482 29.696 1.00 95.00 310 GLY A N 1
ATOM 2310 C CA . GLY A 1 310 ? -20.295 0.219 30.881 1.00 95.00 310 GLY A CA 1
ATOM 2311 C C . GLY A 1 310 ? -18.874 -0.162 31.316 1.00 95.00 310 GLY A C 1
ATOM 2312 O O . GLY A 1 310 ? -18.392 0.393 32.303 1.00 95.00 310 GLY A O 1
ATOM 2313 N N . HIS A 1 311 ? -18.193 -1.064 30.606 1.00 97.62 311 HIS A N 1
ATOM 2314 C CA . HIS A 1 311 ? -16.779 -1.362 30.825 1.00 97.62 311 HIS A CA 1
ATOM 2315 C C . HIS A 1 311 ? -15.887 -0.180 30.426 1.00 97.62 311 HIS A C 1
ATOM 2317 O O . HIS A 1 311 ? -16.264 0.679 29.620 1.00 97.62 311 HIS A O 1
ATOM 2323 N N . SER A 1 312 ? -14.696 -0.141 31.020 1.00 95.88 312 SER A N 1
ATOM 2324 C CA . SER A 1 312 ? -13.686 0.875 30.740 1.00 95.88 312 SER A CA 1
ATOM 2325 C C . SER A 1 312 ? -12.673 0.405 29.699 1.00 95.88 312 SER A C 1
ATOM 2327 O O . SER A 1 312 ? -12.327 -0.772 29.638 1.00 95.88 312 SER A O 1
ATOM 2329 N N . ILE A 1 313 ? -12.190 1.341 28.888 1.00 95.75 313 ILE A N 1
ATOM 2330 C CA . ILE A 1 313 ? -10.990 1.203 28.064 1.00 95.75 313 ILE A CA 1
ATOM 2331 C C . ILE A 1 313 ? -10.014 2.255 28.576 1.00 95.75 313 ILE A C 1
ATOM 2333 O O . ILE A 1 313 ? -10.297 3.452 28.511 1.00 95.75 313 ILE A O 1
ATOM 2337 N N . SER A 1 314 ? -8.886 1.817 29.116 1.00 93.38 314 SER A N 1
ATOM 2338 C CA . SER A 1 314 ? -7.951 2.682 29.824 1.00 93.38 314 SER A CA 1
ATOM 2339 C C . SER A 1 314 ? -6.615 2.800 29.094 1.00 93.38 314 SER A C 1
ATOM 2341 O O . SER A 1 314 ? -6.193 1.871 28.405 1.00 93.38 314 SER A O 1
ATOM 2343 N N . ASN A 1 315 ? -5.927 3.924 29.296 1.00 89.75 315 ASN A N 1
ATOM 2344 C CA . ASN A 1 315 ? -4.538 4.144 28.883 1.00 89.75 315 ASN A CA 1
ATOM 2345 C C . ASN A 1 315 ? -4.304 4.124 27.363 1.00 89.75 315 ASN A C 1
ATOM 2347 O O . ASN A 1 315 ? -3.266 3.663 26.892 1.00 89.75 315 ASN A O 1
ATOM 2351 N N . LEU A 1 316 ? -5.269 4.626 26.584 1.00 88.88 316 LEU A N 1
ATOM 2352 C CA . LEU A 1 316 ? -5.097 4.826 25.144 1.00 88.88 316 LEU A CA 1
ATOM 2353 C C . LEU A 1 316 ? -3.998 5.862 24.881 1.00 88.88 316 LEU A C 1
ATOM 2355 O O . LEU A 1 316 ? -4.180 7.036 25.198 1.00 88.88 316 LEU A O 1
ATOM 2359 N N . PHE A 1 317 ? -2.907 5.443 24.246 1.00 86.62 317 PHE A N 1
ATOM 2360 C CA . PHE A 1 317 ? -1.880 6.342 23.730 1.00 86.62 317 PHE A CA 1
ATOM 2361 C C . PHE A 1 317 ? -1.872 6.306 22.201 1.00 86.62 317 PHE A C 1
ATOM 2363 O O . PHE A 1 317 ? -1.747 5.238 21.605 1.00 86.62 317 PHE A O 1
ATOM 2370 N N . ILE A 1 318 ? -2.009 7.473 21.571 1.00 81.44 318 ILE A N 1
ATOM 2371 C CA . ILE A 1 318 ? -1.790 7.661 20.134 1.00 81.44 318 ILE A CA 1
ATOM 2372 C C . ILE A 1 318 ? -0.775 8.789 19.978 1.00 81.44 318 ILE A C 1
ATOM 2374 O O . ILE A 1 318 ? -1.051 9.935 20.330 1.00 81.44 318 ILE A O 1
ATOM 2378 N N . GLY A 1 319 ? 0.418 8.458 19.495 1.00 74.31 319 GLY A N 1
ATOM 2379 C CA . GLY A 1 319 ? 1.594 9.327 19.571 1.00 74.31 319 GLY A CA 1
ATOM 2380 C C . GLY A 1 319 ? 1.948 10.057 18.279 1.00 74.31 319 GLY A C 1
ATOM 2381 O O . GLY A 1 319 ? 2.797 10.949 18.313 1.00 74.31 319 GLY A O 1
ATOM 2382 N N . SER A 1 320 ? 1.335 9.693 17.152 1.00 69.75 320 SER A N 1
ATOM 2383 C CA . SER A 1 320 ? 1.729 10.179 15.826 1.00 69.75 320 SER A CA 1
ATOM 2384 C C . SER A 1 320 ? 1.199 11.596 15.534 1.00 69.75 320 SER A C 1
ATOM 2386 O O . SER A 1 320 ? 0.012 11.761 15.258 1.00 69.75 320 SER A O 1
ATOM 2388 N N . PRO A 1 321 ? 2.051 12.645 15.532 1.00 59.97 321 PRO A N 1
ATOM 2389 C CA . PRO A 1 321 ? 1.605 14.036 15.401 1.00 59.97 321 PRO A CA 1
ATOM 2390 C C . PRO A 1 321 ? 1.130 14.402 13.987 1.00 59.97 321 PRO A C 1
ATOM 2392 O O . PRO A 1 321 ? 0.589 15.485 13.792 1.00 59.97 321 PRO A O 1
ATOM 2395 N N . THR A 1 322 ? 1.364 13.539 12.998 1.00 63.91 322 THR A N 1
ATOM 2396 C CA . THR A 1 322 ? 0.959 13.744 11.599 1.00 63.91 322 THR A CA 1
ATOM 2397 C C . THR A 1 322 ? -0.210 12.856 11.188 1.00 63.91 322 THR A C 1
ATOM 2399 O O . THR A 1 322 ? -0.611 12.894 10.032 1.00 63.91 322 THR A O 1
ATOM 2402 N N . ARG A 1 323 ? -0.730 12.018 12.094 1.00 70.38 323 ARG A N 1
ATOM 2403 C CA . ARG A 1 323 ? -1.837 11.112 11.793 1.00 70.38 323 ARG A CA 1
ATOM 2404 C C . ARG A 1 323 ? -3.160 11.852 11.958 1.00 70.38 323 ARG A C 1
ATOM 2406 O O . ARG A 1 323 ? -3.505 12.244 13.071 1.00 70.38 323 ARG A O 1
ATOM 2413 N N . ASP A 1 324 ? -3.894 12.024 10.870 1.00 75.00 324 ASP A N 1
ATOM 2414 C CA . ASP A 1 324 ? -5.277 12.499 10.930 1.00 75.00 324 ASP A CA 1
ATOM 2415 C C . ASP A 1 324 ? -6.184 11.414 11.537 1.00 75.00 324 ASP A C 1
ATOM 2417 O O . ASP A 1 324 ? -5.840 10.228 11.520 1.00 75.00 324 ASP A O 1
ATOM 2421 N N . TYR A 1 325 ? -7.356 11.797 12.049 1.00 77.75 325 TYR A N 1
ATOM 2422 C CA . TYR A 1 325 ? -8.345 10.872 12.622 1.00 77.75 325 TYR A CA 1
ATOM 2423 C C . TYR A 1 325 ? -7.844 10.162 13.889 1.00 77.75 325 TYR A C 1
ATOM 2425 O O . TYR A 1 325 ? -8.047 8.964 14.087 1.00 77.75 325 TYR A O 1
ATOM 2433 N N . GLY A 1 326 ? -7.161 10.899 14.766 1.00 81.62 326 GLY A N 1
ATOM 2434 C CA . GLY A 1 326 ? -6.693 10.368 16.046 1.00 81.62 326 GLY A CA 1
ATOM 2435 C C . GLY A 1 326 ? -7.857 10.094 17.001 1.00 81.62 326 GLY A C 1
ATOM 2436 O O . GLY A 1 326 ? -8.597 11.015 17.337 1.00 81.62 326 GLY A O 1
ATOM 2437 N N . GLY A 1 327 ? -7.988 8.851 17.468 1.00 88.94 327 GLY A N 1
ATOM 2438 C CA . GLY A 1 327 ? -8.957 8.416 18.479 1.00 88.94 327 GLY A CA 1
ATOM 2439 C C . GLY A 1 327 ? -8.995 6.896 18.615 1.00 88.94 327 GLY A C 1
ATOM 2440 O O . GLY A 1 327 ? -8.336 6.204 17.845 1.00 88.94 327 GLY A O 1
ATOM 2441 N N . LEU A 1 328 ? -9.754 6.351 19.576 1.00 92.56 328 LEU A N 1
ATOM 2442 C CA . LEU A 1 328 ? -9.977 4.895 19.638 1.00 92.56 328 LEU A CA 1
ATOM 2443 C C . LEU A 1 328 ? -10.560 4.386 18.309 1.00 92.56 328 LEU A C 1
ATOM 2445 O O . LEU A 1 328 ? -10.088 3.390 17.762 1.00 92.56 328 LEU A O 1
ATOM 2449 N N . PHE A 1 329 ? -11.547 5.114 17.787 1.00 93.44 329 PHE A N 1
ATOM 2450 C CA . PHE A 1 329 ? -12.040 5.003 16.422 1.00 93.44 329 PHE A CA 1
ATOM 2451 C C . PHE A 1 329 ? -11.510 6.175 15.587 1.00 93.44 329 PHE A C 1
ATOM 2453 O O . PHE A 1 329 ? -11.587 7.330 16.006 1.00 93.44 329 PHE A O 1
ATOM 2460 N N . GLY A 1 330 ? -10.984 5.894 14.400 1.00 90.12 330 GLY A N 1
ATOM 2461 C CA . GLY A 1 330 ? -10.555 6.914 13.451 1.00 90.12 330 GLY A CA 1
ATOM 2462 C C . GLY A 1 330 ? -11.755 7.574 12.786 1.00 90.12 330 GLY A C 1
ATOM 2463 O O . GLY A 1 330 ? -12.066 8.735 13.067 1.00 90.12 330 GLY A O 1
ATOM 2464 N N . PHE A 1 331 ? -12.459 6.812 11.948 1.00 90.12 331 PHE A N 1
ATOM 2465 C CA . PHE A 1 331 ? -13.652 7.267 11.238 1.00 90.12 331 PHE A CA 1
ATOM 2466 C C . PHE A 1 331 ? -14.821 6.288 11.438 1.00 90.12 331 PHE A C 1
ATOM 2468 O O . PHE A 1 331 ? -14.745 5.112 11.078 1.00 90.12 331 PHE A O 1
ATOM 2475 N N . ILE A 1 332 ? -15.921 6.794 12.001 1.00 93.50 332 ILE A N 1
ATOM 2476 C CA . ILE A 1 332 ? -17.219 6.113 12.038 1.00 93.50 332 ILE A CA 1
ATOM 2477 C C . ILE A 1 332 ? -18.227 6.731 11.058 1.00 93.50 332 ILE A C 1
ATOM 2479 O O . ILE A 1 332 ? -18.356 7.957 10.985 1.00 93.50 332 ILE A O 1
ATOM 2483 N N . GLU A 1 333 ? -18.951 5.881 10.329 1.00 93.81 333 GLU A N 1
ATOM 2484 C CA . GLU A 1 333 ? -20.002 6.272 9.386 1.00 93.81 333 GLU A CA 1
ATOM 2485 C C . GLU A 1 333 ? -21.257 5.420 9.599 1.00 93.81 333 GLU A C 1
ATOM 2487 O O . GLU A 1 333 ? -21.167 4.200 9.609 1.00 93.81 333 GLU A O 1
ATOM 2492 N N . GLU A 1 334 ? -22.423 6.047 9.790 1.00 96.19 334 GLU A N 1
ATOM 2493 C CA . GLU A 1 334 ? -23.703 5.348 10.039 1.00 96.19 334 GLU A CA 1
ATOM 2494 C C . GLU A 1 334 ? -23.653 4.284 11.166 1.00 96.19 334 GLU A C 1
ATOM 2496 O O . GLU A 1 334 ? -24.499 3.397 11.243 1.00 96.19 334 GLU A O 1
ATOM 2501 N N . ALA A 1 335 ? -22.686 4.402 12.080 1.00 97.69 335 ALA A N 1
ATOM 2502 C CA . ALA A 1 335 ? -22.434 3.456 13.160 1.00 97.69 335 ALA A CA 1
ATOM 2503 C C . ALA A 1 335 ? -23.165 3.828 14.454 1.00 97.69 335 ALA A C 1
ATOM 2505 O O . ALA A 1 335 ? -23.669 4.943 14.626 1.00 97.69 335 ALA A O 1
ATOM 2506 N N . THR A 1 336 ? -23.143 2.912 15.423 1.00 98.50 336 THR A N 1
ATOM 2507 C CA . THR A 1 336 ? -23.522 3.203 16.814 1.00 98.50 336 THR A CA 1
ATOM 2508 C C . THR A 1 336 ? -22.385 2.838 17.760 1.00 98.50 336 THR A C 1
ATOM 2510 O O . THR A 1 336 ? -21.971 1.687 17.824 1.00 98.50 336 THR A O 1
ATOM 2513 N N . ILE A 1 337 ? -21.899 3.809 18.532 1.00 98.56 337 ILE A N 1
ATOM 2514 C CA . ILE A 1 337 ? -21.003 3.575 19.669 1.00 98.56 337 ILE A CA 1
ATOM 2515 C C . ILE A 1 337 ? -21.765 3.922 20.943 1.00 98.56 337 ILE A C 1
ATOM 2517 O O . ILE A 1 337 ? -22.232 5.053 21.097 1.00 98.56 337 ILE A O 1
ATOM 2521 N N . GLN A 1 338 ? -21.871 2.979 21.878 1.00 98.50 338 GLN A N 1
ATOM 2522 C CA . GLN A 1 338 ? -22.604 3.207 23.118 1.00 98.50 338 GLN A CA 1
ATOM 2523 C C . GLN A 1 338 ? -21.935 2.633 24.364 1.00 98.50 338 GLN A C 1
ATOM 2525 O O . GLN A 1 338 ? -21.186 1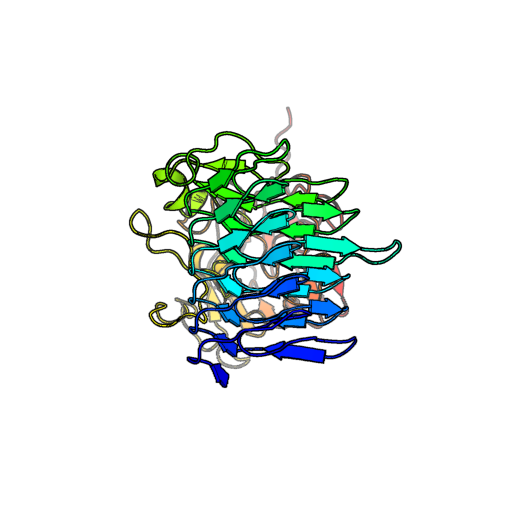.667 24.298 1.00 98.50 338 GLN A O 1
ATOM 2530 N N . ASN A 1 339 ? -22.222 3.236 25.520 1.00 98.38 339 ASN A N 1
ATOM 2531 C CA . ASN A 1 339 ? -21.816 2.758 26.850 1.00 98.38 339 ASN A CA 1
ATOM 2532 C C . ASN A 1 339 ? -20.299 2.518 27.020 1.00 98.38 339 ASN A C 1
ATOM 2534 O O . ASN A 1 339 ? -19.896 1.609 27.749 1.00 98.38 339 ASN A O 1
ATOM 2538 N N . VAL A 1 340 ? -19.460 3.310 26.345 1.00 97.56 340 VAL A N 1
ATOM 2539 C CA . VAL A 1 340 ? -17.990 3.216 26.419 1.00 97.56 340 VAL A CA 1
ATOM 2540 C C . VAL A 1 340 ? -17.442 4.217 27.430 1.00 97.56 340 VAL A C 1
ATOM 2542 O O . VAL A 1 340 ? -17.722 5.411 27.318 1.00 97.56 340 VAL A O 1
ATOM 2545 N N . ASN A 1 341 ? -16.613 3.756 28.368 1.00 96.56 341 ASN A N 1
ATOM 2546 C CA . ASN A 1 341 ? -15.897 4.620 29.308 1.00 96.56 341 ASN A CA 1
ATOM 2547 C C . ASN A 1 341 ? -14.401 4.658 28.966 1.00 96.56 341 ASN A C 1
ATOM 2549 O O . ASN A 1 341 ? -13.683 3.702 29.237 1.00 96.56 341 ASN A O 1
ATOM 2553 N N . LEU A 1 342 ? -13.921 5.745 28.361 1.00 95.25 342 LEU A N 1
ATOM 2554 C CA . LEU A 1 342 ? -12.502 5.937 28.054 1.00 95.25 342 LEU A CA 1
ATOM 2555 C C . LEU A 1 342 ? -11.793 6.642 29.223 1.00 95.25 342 LEU A C 1
ATOM 2557 O O . LEU A 1 342 ? -12.202 7.730 29.636 1.00 95.25 342 LEU A O 1
ATOM 2561 N N . GLU A 1 343 ? -10.719 6.055 29.748 1.00 94.75 343 GLU A N 1
ATOM 2562 C CA . GLU A 1 343 ? -10.020 6.546 30.945 1.00 94.75 343 GLU A CA 1
ATOM 2563 C C . GLU A 1 343 ? -8.511 6.707 30.703 1.00 94.75 343 GLU A C 1
ATOM 2565 O O . GLU A 1 343 ? -7.856 5.815 30.178 1.00 94.75 343 GLU A O 1
ATOM 2570 N N . GLY A 1 344 ? -7.925 7.837 31.098 1.00 88.12 344 GLY A N 1
ATOM 2571 C CA . GLY A 1 344 ? -6.468 8.027 31.080 1.00 88.12 344 GLY A CA 1
ATOM 2572 C C . GLY A 1 344 ? -5.833 7.992 29.683 1.00 88.12 344 GLY A C 1
ATOM 2573 O O . GLY A 1 344 ? -4.833 7.316 29.498 1.00 88.12 344 GLY A O 1
ATOM 2574 N N . PHE A 1 345 ? -6.398 8.692 28.695 1.00 88.81 345 PHE A N 1
ATOM 2575 C CA . PHE A 1 345 ? -5.879 8.705 27.318 1.00 88.81 345 PHE A CA 1
ATOM 2576 C C . PHE A 1 345 ? -4.978 9.919 27.000 1.00 88.81 345 PHE A C 1
ATOM 2578 O O . PHE A 1 345 ? -5.213 11.017 27.509 1.00 88.81 345 PHE A O 1
ATOM 2585 N N . ASP A 1 346 ? -4.004 9.735 26.101 1.00 87.69 346 ASP A N 1
ATOM 2586 C CA . ASP A 1 346 ? -3.211 10.783 25.429 1.00 87.69 346 ASP A CA 1
ATOM 2587 C C . ASP A 1 346 ? -3.237 10.510 23.919 1.00 87.69 346 ASP A C 1
ATOM 2589 O O . ASP A 1 346 ? -2.618 9.569 23.427 1.00 87.69 346 ASP A O 1
ATOM 2593 N N . VAL A 1 347 ? -4.015 11.308 23.186 1.00 85.44 347 VAL A N 1
ATOM 2594 C CA . VAL A 1 347 ? -4.196 11.166 21.738 1.00 85.44 347 VAL A CA 1
ATOM 2595 C C . VAL A 1 347 ? -3.661 12.415 21.057 1.00 85.44 347 VAL A C 1
ATOM 2597 O O . VAL A 1 347 ? -4.152 13.524 21.275 1.00 85.44 347 VAL A O 1
ATOM 2600 N N . ARG A 1 348 ? -2.667 12.214 20.198 1.00 83.75 348 ARG A N 1
ATOM 2601 C CA . ARG A 1 348 ? -2.024 13.229 19.366 1.00 83.75 348 ARG A CA 1
ATOM 2602 C C . ARG A 1 348 ? -2.271 12.881 17.901 1.00 83.75 348 ARG A C 1
ATOM 2604 O O . ARG A 1 348 ? -2.295 11.708 17.540 1.00 83.75 348 ARG A O 1
ATOM 2611 N N . GLY A 1 349 ? -2.468 13.899 17.072 1.00 75.81 349 GLY A N 1
ATOM 2612 C CA . GLY A 1 349 ? -2.761 13.734 15.652 1.00 75.81 349 GLY A CA 1
ATOM 2613 C C . GLY A 1 349 ? -2.701 15.054 14.890 1.00 75.81 349 GLY A C 1
ATOM 2614 O O . GLY A 1 349 ? -2.507 16.109 15.499 1.00 75.81 349 GLY A O 1
ATOM 2615 N N . GLY A 1 350 ? -2.857 14.965 13.570 1.00 78.44 350 GLY A N 1
ATOM 2616 C CA . GLY A 1 350 ? -2.940 16.092 12.644 1.00 78.44 350 GLY A CA 1
ATOM 2617 C C . GLY A 1 350 ? -4.324 16.743 12.676 1.00 78.44 350 GLY A C 1
ATOM 2618 O O . GLY A 1 350 ? -4.631 17.544 13.560 1.00 78.44 350 GLY A O 1
ATOM 2619 N N . GLU A 1 351 ? -5.170 16.408 11.707 1.00 80.25 351 GLU A N 1
ATOM 2620 C CA . GLU A 1 351 ? -6.568 16.829 11.621 1.00 80.25 351 GLU A CA 1
ATOM 2621 C C . GLU A 1 351 ? -7.518 15.810 12.282 1.00 80.25 351 GLU A C 1
ATOM 2623 O O . GLU A 1 351 ? -7.238 14.616 12.346 1.00 80.25 351 GLU A O 1
ATOM 2628 N N . TYR A 1 352 ? -8.672 16.279 12.775 1.00 85.56 352 TYR A N 1
ATOM 2629 C CA . TYR A 1 352 ? -9.747 15.443 13.346 1.00 85.56 352 TYR A CA 1
ATOM 2630 C C . TYR A 1 352 ? -9.302 14.539 14.511 1.00 85.56 352 TYR A C 1
ATOM 2632 O O . TYR A 1 352 ? -9.220 13.320 14.389 1.00 85.56 352 TYR A O 1
ATOM 2640 N N . VAL A 1 353 ? -9.024 15.139 15.672 1.00 86.44 353 VAL A N 1
ATOM 2641 C CA . VAL A 1 353 ? -8.544 14.418 16.862 1.00 86.44 353 VAL A CA 1
ATOM 2642 C C . VAL A 1 353 ? -9.585 14.441 17.981 1.00 86.44 353 VAL A C 1
ATOM 2644 O 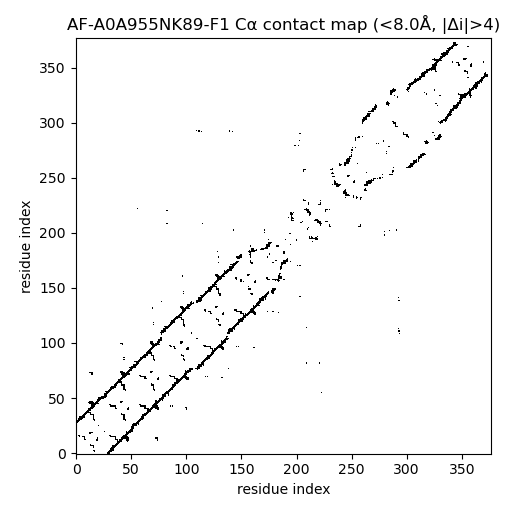O . VAL A 1 353 ? -10.035 15.509 18.402 1.00 86.44 353 VAL A O 1
ATOM 2647 N N . GLY A 1 354 ? -9.926 13.267 18.512 1.00 88.62 354 GLY A N 1
ATOM 2648 C CA . GLY A 1 354 ? -10.803 13.096 19.667 1.00 88.62 354 GLY A CA 1
ATOM 2649 C C . GLY A 1 354 ? -10.502 11.795 20.409 1.00 88.62 354 GLY A C 1
ATOM 2650 O O . GLY A 1 354 ? -10.094 10.816 19.808 1.00 88.62 354 GLY A O 1
ATOM 2651 N N . GLY A 1 355 ? -10.703 11.752 21.731 1.00 89.81 355 GLY A N 1
ATOM 2652 C CA . GLY A 1 355 ? -10.343 10.564 22.525 1.00 89.81 355 GLY A CA 1
ATOM 2653 C C . GLY A 1 355 ? -11.046 9.283 22.054 1.00 89.81 355 GLY A C 1
ATOM 2654 O O . GLY A 1 355 ? -10.399 8.280 21.766 1.00 89.81 355 GLY A O 1
ATOM 2655 N N . LEU A 1 356 ? -12.377 9.324 21.935 1.00 92.94 356 LEU A N 1
ATOM 2656 C CA . LEU A 1 356 ? -13.170 8.173 21.489 1.00 92.94 356 LEU A CA 1
ATOM 2657 C C . LEU A 1 356 ? -13.206 8.034 19.961 1.00 92.94 356 LEU A C 1
ATOM 2659 O O . LEU A 1 356 ? -13.140 6.920 19.454 1.00 92.94 356 LEU A O 1
ATOM 2663 N N . CYS A 1 357 ? -13.338 9.147 19.240 1.00 92.38 357 CYS A N 1
ATOM 2664 C CA . CYS A 1 357 ? -13.529 9.160 17.794 1.00 92.38 357 CYS A CA 1
ATOM 2665 C C . CYS A 1 357 ? -12.860 10.391 17.171 1.00 92.38 357 CYS A C 1
ATOM 2667 O O . CYS A 1 357 ? -13.086 11.499 17.662 1.00 92.38 357 CYS A O 1
ATOM 2669 N N . GLY A 1 358 ? -12.111 10.206 16.081 1.00 90.19 358 GLY A N 1
ATOM 2670 C CA . GLY A 1 358 ? -11.531 11.300 15.297 1.00 90.19 358 GLY A CA 1
ATOM 2671 C C . GLY A 1 358 ? -12.571 12.022 14.434 1.00 90.19 358 GLY A C 1
ATOM 2672 O O . GLY A 1 358 ? -12.722 13.241 14.521 1.00 90.19 358 GLY A O 1
ATOM 2673 N N . TYR A 1 359 ? -13.350 11.270 13.648 1.00 90.38 359 TYR A N 1
ATOM 2674 C CA . TYR A 1 359 ? -14.391 11.805 12.764 1.00 90.38 359 TYR A CA 1
ATOM 2675 C C . TYR A 1 359 ? -15.654 10.943 12.769 1.00 90.38 359 TYR A C 1
ATOM 2677 O O . TYR A 1 359 ? -15.599 9.727 12.600 1.00 90.38 359 TYR A O 1
ATOM 2685 N N . ASN A 1 360 ? -16.801 11.592 12.952 1.00 92.81 360 ASN A N 1
ATOM 2686 C CA . ASN A 1 360 ? -18.117 10.965 12.961 1.00 92.81 360 ASN A CA 1
ATOM 2687 C C . ASN A 1 360 ? -18.957 11.549 11.819 1.00 92.81 360 ASN A C 1
ATOM 2689 O O . ASN A 1 360 ? -19.282 12.738 11.856 1.00 92.81 360 ASN A O 1
ATOM 2693 N N . ASP A 1 361 ? -19.330 10.709 10.849 1.00 92.56 361 ASP A N 1
ATOM 2694 C CA . ASP A 1 361 ? -20.355 11.023 9.852 1.00 92.56 361 ASP A CA 1
ATOM 2695 C C . ASP A 1 361 ? -21.622 10.205 10.114 1.00 92.56 361 ASP A C 1
ATOM 2697 O O . ASP A 1 361 ? -21.584 8.982 10.219 1.00 92.56 361 ASP A O 1
ATOM 2701 N N . LYS A 1 362 ? -22.768 10.878 10.237 1.00 95.62 362 LYS A N 1
ATOM 2702 C CA . LYS A 1 362 ? -24.099 10.252 10.394 1.00 95.62 362 LYS A CA 1
ATOM 2703 C C . LYS A 1 362 ? -24.207 9.139 11.464 1.00 95.62 362 LYS A C 1
ATOM 2705 O O . LYS A 1 362 ? -25.147 8.353 11.405 1.00 95.62 362 LYS A O 1
ATOM 2710 N N . SER A 1 363 ? -23.302 9.072 12.444 1.00 97.38 363 SER A N 1
ATOM 2711 C CA . SER A 1 363 ? -23.256 8.005 13.457 1.00 97.38 363 SER A CA 1
ATOM 2712 C C . SER A 1 363 ? -23.793 8.474 14.810 1.00 97.38 363 SER A C 1
ATOM 2714 O O . SER A 1 363 ? -23.801 9.668 15.130 1.00 97.38 363 SER A O 1
ATOM 2716 N N . VAL A 1 364 ? -24.204 7.527 15.651 1.00 98.00 364 VAL A N 1
ATOM 2717 C CA . VAL A 1 364 ? -24.714 7.776 17.005 1.00 98.00 364 VAL A CA 1
ATOM 2718 C C . VAL A 1 364 ? -23.637 7.458 18.043 1.00 98.00 364 VAL A C 1
ATOM 2720 O O . VAL A 1 364 ? -23.090 6.361 18.063 1.00 98.00 364 VAL A O 1
ATOM 2723 N N . VAL A 1 365 ? -23.365 8.408 18.945 1.00 97.69 365 VAL A N 1
ATOM 2724 C CA . VAL A 1 365 ? -22.539 8.191 20.145 1.00 97.69 365 VAL A CA 1
ATOM 2725 C C . VAL A 1 365 ? -23.410 8.420 21.377 1.00 97.69 365 VAL A C 1
ATOM 2727 O O . VAL A 1 365 ? -23.882 9.538 21.598 1.00 97.69 365 VAL A O 1
ATOM 2730 N N . LEU A 1 366 ? -23.657 7.372 22.167 1.00 97.38 366 LEU A N 1
ATOM 2731 C CA . LEU A 1 366 ? -24.657 7.379 23.240 1.00 97.38 366 LEU A CA 1
ATOM 2732 C C . LEU A 1 366 ? -24.090 6.867 24.568 1.00 97.38 366 LEU A C 1
ATOM 2734 O O . LEU A 1 366 ? -23.522 5.786 24.643 1.00 97.38 366 LEU A O 1
ATOM 2738 N N . SER A 1 367 ? -24.311 7.605 25.658 1.00 97.12 367 SER A N 1
ATOM 2739 C CA . SER A 1 367 ? -23.910 7.171 27.010 1.00 97.12 367 SER A CA 1
ATOM 2740 C C . SER A 1 367 ? -22.415 6.835 27.144 1.00 97.12 367 SER A C 1
ATOM 2742 O O . SER A 1 367 ? -22.037 6.001 27.963 1.00 97.12 367 SER A O 1
ATOM 2744 N N . CYS A 1 368 ? -21.561 7.480 26.346 1.00 97.31 368 CYS A N 1
ATOM 2745 C CA . CYS A 1 368 ? -20.111 7.339 26.427 1.00 97.31 368 CYS A CA 1
ATOM 2746 C C . CYS A 1 368 ? -19.499 8.427 27.315 1.00 97.31 368 CYS A C 1
ATOM 2748 O O . CYS A 1 368 ? -20.010 9.548 27.391 1.00 97.31 368 CYS A O 1
ATOM 2750 N N . SER A 1 369 ? -18.371 8.118 27.949 1.00 94.88 369 SER A N 1
ATOM 2751 C CA . SER A 1 369 ? -17.585 9.070 28.729 1.00 94.88 369 SER A CA 1
ATOM 2752 C C . SER A 1 369 ? -16.107 9.002 28.348 1.00 94.88 369 SER A C 1
ATOM 2754 O O . SER A 1 369 ? -15.613 7.974 27.889 1.00 94.88 369 SER A O 1
ATOM 2756 N N . ALA A 1 370 ? -15.405 10.122 28.507 1.00 91.56 370 ALA A N 1
ATOM 2757 C CA . ALA A 1 370 ? -13.967 10.215 28.307 1.00 91.56 370 ALA A CA 1
ATOM 2758 C C . ALA A 1 370 ? -13.381 11.063 29.439 1.00 91.56 370 ALA A C 1
ATOM 2760 O O . ALA A 1 370 ? -13.815 12.197 29.653 1.00 91.56 370 ALA A O 1
ATOM 2761 N N . SER A 1 371 ? -12.421 10.516 30.179 1.00 87.31 371 SER A N 1
ATOM 2762 C CA . SER A 1 371 ? -11.762 11.201 31.290 1.00 87.31 371 SER A CA 1
ATOM 2763 C C . SER A 1 371 ? -10.250 11.034 31.202 1.00 87.31 371 SER A C 1
ATOM 2765 O O . SER A 1 371 ? -9.752 9.967 30.853 1.00 87.31 371 SER A O 1
ATOM 2767 N N . THR A 1 372 ? -9.508 12.099 31.501 1.00 76.75 372 THR A N 1
ATOM 2768 C CA . THR A 1 372 ? -8.043 12.060 31.579 1.00 76.75 372 THR A CA 1
ATOM 2769 C C . THR A 1 372 ? -7.621 12.240 33.034 1.00 76.75 372 THR A C 1
ATOM 2771 O O . THR A 1 372 ? -8.222 13.021 33.778 1.00 76.75 372 THR A O 1
ATOM 2774 N N . SER A 1 373 ? -6.587 11.523 33.465 1.00 54.97 373 SER A N 1
ATOM 2775 C CA . SER A 1 373 ? -5.843 11.884 34.667 1.00 54.97 373 SER A CA 1
ATOM 2776 C C . SER A 1 373 ? -4.801 12.932 34.276 1.00 54.97 373 SER A C 1
ATOM 2778 O O . SER A 1 373 ? -3.873 12.649 33.524 1.00 54.97 373 SER A O 1
ATOM 2780 N N . LEU A 1 374 ? -4.959 14.164 34.768 1.00 40.69 374 LEU A N 1
ATOM 2781 C CA . LEU A 1 374 ? -3.945 15.216 34.656 1.00 40.69 374 LEU A CA 1
ATOM 2782 C C . LEU A 1 374 ? -2.673 14.774 35.398 1.00 40.69 374 LEU A C 1
ATOM 2784 O O . LEU A 1 374 ? -2.561 14.961 36.610 1.00 40.69 374 LEU A O 1
ATOM 2788 N N . HIS A 1 375 ? -1.704 14.209 34.683 1.00 43.59 375 HIS A N 1
ATOM 2789 C CA . HIS A 1 375 ? -0.321 14.163 35.147 1.00 43.59 375 HIS A CA 1
ATOM 2790 C C . HIS A 1 375 ? 0.312 15.510 34.790 1.00 43.59 375 HIS A C 1
ATOM 2792 O O . HIS A 1 375 ? 0.762 15.720 33.670 1.00 43.59 375 HIS A O 1
ATOM 2798 N N . GLY A 1 376 ? 0.222 16.470 35.714 1.00 27.45 376 GLY A N 1
ATOM 2799 C CA . GLY A 1 376 ? 0.909 17.752 35.575 1.00 27.45 376 GLY A CA 1
ATOM 2800 C C . GLY A 1 376 ? 2.422 17.554 35.641 1.00 27.45 376 GLY A C 1
ATOM 2801 O O . GLY A 1 376 ? 2.901 16.891 36.563 1.00 27.45 376 GLY A O 1
ATOM 2802 N N . GLU A 1 377 ? 3.143 18.132 34.680 1.00 31.12 377 GLU A N 1
ATOM 2803 C CA . GLU A 1 377 ? 4.568 18.460 34.828 1.00 31.12 377 GLU A CA 1
ATOM 2804 C C . GLU A 1 377 ? 4.746 19.858 35.427 1.00 31.12 377 GLU A C 1
ATOM 2806 O O . GLU A 1 377 ? 3.980 20.778 35.042 1.00 31.12 377 GLU A O 1
#

Radius of gyration: 22.12 Å; Cα contacts (8 Å, |Δi|>4): 1282; chains: 1; bounding box: 54×39×66 Å

Foldseek 3Di:
DEEAEAEEEDEAQKASAESEAEAPAEDELYEYEHAYEYEAAIEQGTREYHQYEYYNYEGEHAYHYEAAKEPHTREYELYEHELYEGEHAIEYEAAKEPHYREYEYDDDHEHFAYLYEGEHAIEYEHQWAQHTREYDAEYEYALYEGQAAYHYNYDFTAQHGRYDDHYHYYLYEYACVRHVHCHHNHDYYDHPLLQQACLSNLVDPCQQAWPHDHSPDGIHGCSDPPHDPRDDQPAWFDLAPVTRGEDAEPVNLLNCLNPLAGAYEYPAAYELCDDDPNCRPSADDAQQFDDPRVPDSPPGARQEEYHDVQHEHEEHEHPDQAGQQWENHRHHANYEYENYEYEAYDTHHHAQHDHHTSYYHNYHYYHYYHYHDPPDD